Protein AF-0000000066030048 (afdb_homodimer)

Nearest PDB structures (foldseek):
  2imd-assembly1_A  TM=9.768E-01  e=5.689E-31  Pseudomonas putida
  3fz5-assembly1_A  TM=8.689E-01  e=1.171E-09  Cereibacter sphaeroides 2.4.1
  3fz5-assembly2_D  TM=8.627E-01  e=2.449E-09  Cereibacter sphaeroides 2.4.1
  3kzq-assembly3_D-3  TM=6.739E-01  e=1.768E-06  Vibrio parahaemolyticus
  6gho-assembly1_B  TM=6.893E-01  e=2.994E-06  Geobacillus kaustophilus HTA426

Radius of gyration: 23.79 Å; Cα contacts (8 Å, |Δi|>4): 590; chains: 2; bounding box: 48×75×64 Å

Organism: Pseudomonas putida (NCBI:txid303)

Secondary structure (DSSP, 8-state):
-EEEEEE-TT-HHHHHHHHHHHHHHHHHTPEEEEEE--HHHHHHHTT--S--GGG-HHHHHHHHHHHHHHHHHHT------S----HHHHHHTTSHHHHTTHHHHHHHHHIIIIIS---TT-TTHHHHHHHHHT--HHHHHHHHTSHHHHHHHHHHHHHHHHTT--SSSEEEETTEEEESGGGHHHHHHHHHHHHHHHHHHH-/-EEEEEE-TT-HHHHHHHHHHHHHHHHHTPEEEEEE--HHHHHHHTT--S--GGG-HHHHHHHHHHHHHHHHHHT------S----HHHHHHTTSHHHHTTHHHHHHHHHIIIIIS---TT-TTHHHHHHHHHT--HHHHHHHHTSHHHHHHHHHHHHHHHHTT--SSSEEEETTEEEESGGGHHHHHHHHHHHHHHHHHHH-

Sequence (406 aa):
MIVDFYFDFLSPFSYLANQRLSKLAQDYGLTIRYNAIDLARVKIAIGNVGPSNRDLKVKLDYLKVDLQRWAQLYGIPLVFPANYNSRRMNIGFYYSGAEAQAAAYVNVVFNAVWGEGIAPDLESLPALVSEKLGWDRSAFEHFLSSNAATERYDEQTHAAIERKVFGVPTMFLGDEMWWGNDRLFMLESAMGRLCRQNADLSSMIV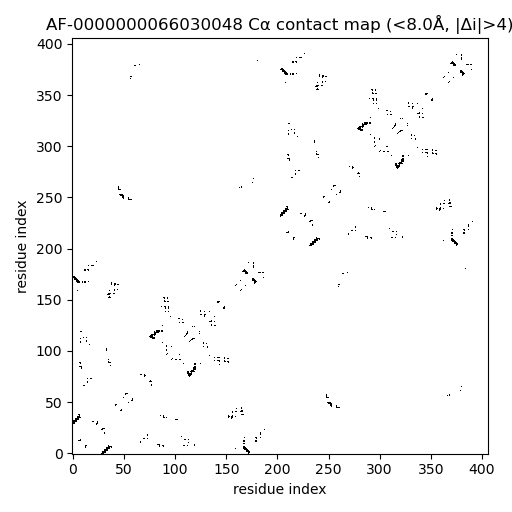DFYFDFLSPFSYLANQRLSKLAQDYGLTIRYNAIDLARVKIAIGNVGPSNRDLKVKLDYLKVDLQRWAQLYGIPLVFPANYNSRRMNIGFYYSGAEAQAAAYVNVVFNAVWGEGIAPDLESLPALVSEKLGWDRSAFEHFLSSNAATERYDEQTHAAIERKVFGVPTMFLGDEMWWGNDRLFMLESAMGRLCRQNADLSS

Structure (mmCIF, N/CA/C/O backbone):
data_AF-0000000066030048-model_v1
#
loop_
_entity.id
_entity.type
_entity.pdbx_description
1 polymer '2-hydroxychromene-2-carboxylate isomerase'
#
loop_
_atom_site.group_PDB
_atom_site.id
_atom_site.type_symbol
_atom_site.label_atom_id
_atom_site.label_alt_id
_atom_site.label_comp_id
_atom_site.label_asym_id
_atom_site.label_entity_id
_atom_site.label_seq_id
_atom_site.pdbx_PDB_ins_code
_atom_site.Cartn_x
_atom_site.Cartn_y
_atom_site.Cartn_z
_atom_site.occupancy
_atom_site.B_iso_or_equiv
_atom_site.auth_seq_id
_atom_site.auth_comp_id
_atom_site.auth_asym_id
_atom_site.auth_atom_id
_atom_site.pdbx_PDB_model_num
ATOM 1 N N . MET A 1 1 ? -17.984 19.938 -1.718 1 90.5 1 MET A N 1
ATOM 2 C CA . MET A 1 1 ? -17.5 18.641 -1.241 1 90.5 1 MET A CA 1
ATOM 3 C C . MET A 1 1 ? -16.359 18.812 -0.245 1 90.5 1 MET A C 1
ATOM 5 O O . MET A 1 1 ? -15.531 19.719 -0.404 1 90.5 1 MET A O 1
ATOM 9 N N . ILE A 1 2 ? -16.312 18.016 0.869 1 94.88 2 ILE A N 1
ATOM 10 C CA . ILE A 1 2 ? -15.297 18.094 1.909 1 94.88 2 ILE A CA 1
ATOM 11 C C . ILE A 1 2 ? -14.562 16.75 2.01 1 94.88 2 ILE A C 1
ATOM 13 O O . ILE A 1 2 ? -15.188 15.695 2.086 1 94.88 2 ILE A O 1
ATOM 17 N N . VAL A 1 3 ? -13.32 16.812 1.965 1 97.12 3 VAL A N 1
ATOM 18 C CA . VAL A 1 3 ? -12.477 15.641 2.189 1 97.12 3 VAL A CA 1
ATOM 19 C C . VAL A 1 3 ? -11.75 15.773 3.525 1 97.12 3 VAL A C 1
ATOM 21 O O . VAL A 1 3 ? -11.055 16.766 3.762 1 97.12 3 VAL A O 1
ATOM 24 N N . ASP A 1 4 ? -11.953 14.859 4.402 1 98.38 4 ASP A N 1
ATOM 25 C CA . ASP A 1 4 ? -11.133 14.766 5.605 1 98.38 4 ASP A CA 1
ATOM 26 C C . ASP A 1 4 ? -9.781 14.125 5.301 1 98.38 4 ASP A C 1
ATOM 28 O O . ASP A 1 4 ? -9.719 13.062 4.684 1 98.38 4 ASP A O 1
ATOM 32 N N . PHE A 1 5 ? -8.812 14.828 5.641 1 98.75 5 PHE A N 1
ATOM 33 C CA . PHE A 1 5 ? -7.453 14.359 5.398 1 98.75 5 PHE A CA 1
ATOM 34 C C . PHE A 1 5 ? -6.715 14.133 6.711 1 98.75 5 PHE A C 1
ATOM 36 O O . PHE A 1 5 ? -6.426 15.086 7.438 1 98.75 5 PHE A O 1
ATOM 43 N N . TYR A 1 6 ? -6.438 12.898 7.102 1 98.94 6 TYR A N 1
ATOM 44 C CA . TYR A 1 6 ? -5.668 12.531 8.281 1 98.94 6 TYR A CA 1
ATOM 45 C C . TYR A 1 6 ? -4.207 12.281 7.926 1 98.94 6 TYR A C 1
ATOM 47 O O . TYR A 1 6 ? -3.906 11.508 7.016 1 98.94 6 TYR A O 1
ATOM 55 N N . PHE A 1 7 ? -3.307 12.93 8.695 1 98.94 7 PHE A N 1
ATOM 56 C CA . PHE A 1 7 ? -1.888 12.844 8.375 1 98.94 7 PHE A CA 1
ATOM 57 C C . PHE A 1 7 ? -1.039 12.945 9.633 1 98.94 7 PHE A C 1
ATOM 59 O O . PHE A 1 7 ? -1.555 13.234 10.719 1 98.94 7 PHE A O 1
ATOM 66 N N . ASP A 1 8 ? 0.135 12.578 9.57 1 98.88 8 ASP A N 1
ATOM 67 C CA . ASP A 1 8 ? 1.267 12.82 10.461 1 98.88 8 ASP A CA 1
ATOM 68 C C . ASP A 1 8 ? 2.477 13.336 9.688 1 98.88 8 ASP A C 1
ATOM 70 O O . ASP A 1 8 ? 2.814 12.805 8.625 1 98.88 8 ASP A O 1
ATOM 74 N N . PHE A 1 9 ? 3.107 14.32 10.18 1 98.81 9 PHE A N 1
ATOM 75 C CA . PHE A 1 9 ? 4.199 14.945 9.438 1 98.81 9 PHE A CA 1
ATOM 76 C C . PHE A 1 9 ? 5.371 13.984 9.289 1 98.81 9 PHE A C 1
ATOM 78 O O . PHE A 1 9 ? 6.25 14.195 8.453 1 98.81 9 PHE A O 1
ATOM 85 N N . LEU A 1 10 ? 5.438 12.922 10.039 1 98.31 10 LEU A N 1
ATOM 86 C CA . LEU A 1 10 ? 6.539 11.977 9.898 1 98.31 10 LEU A CA 1
ATOM 87 C C . LEU A 1 10 ? 6.352 11.117 8.656 1 98.31 10 LEU A C 1
ATOM 89 O O . LEU A 1 10 ? 7.277 10.414 8.234 1 98.31 10 LEU A O 1
ATOM 93 N N . SER A 1 11 ? 5.188 11.07 8.078 1 98.5 11 SER A N 1
ATOM 94 C CA . SER A 1 11 ? 4.867 10.164 6.98 1 98.5 11 SER A CA 1
ATOM 95 C C . SER A 1 11 ? 5.191 10.789 5.629 1 98.5 11 SER A C 1
ATOM 97 O O . SER A 1 11 ? 4.547 11.75 5.215 1 98.5 11 SER A O 1
ATOM 99 N N . PRO A 1 12 ? 6.078 10.211 4.875 1 98.56 12 PRO A N 1
ATOM 100 C CA . PRO A 1 12 ? 6.348 10.734 3.533 1 98.56 12 PRO A CA 1
ATOM 101 C C . PRO A 1 12 ? 5.18 10.539 2.574 1 98.56 12 PRO A C 1
ATOM 103 O O . PRO A 1 12 ? 4.984 11.336 1.653 1 98.56 12 PRO A O 1
ATOM 106 N N . PHE A 1 13 ? 4.41 9.531 2.795 1 98.75 13 PHE A N 1
ATOM 107 C CA . PHE A 1 13 ? 3.246 9.312 1.945 1 98.75 13 PHE A CA 1
ATOM 108 C C . PHE A 1 13 ? 2.186 10.375 2.195 1 98.75 13 PHE A C 1
ATOM 110 O O . PHE A 1 13 ? 1.458 10.766 1.277 1 98.75 13 PHE A O 1
ATOM 117 N N . SER A 1 14 ? 2.092 10.82 3.426 1 98.94 14 SER A N 1
ATOM 118 C CA . SER A 1 14 ? 1.201 11.945 3.701 1 98.94 14 SER A CA 1
ATOM 119 C C . SER A 1 14 ? 1.671 13.211 2.988 1 98.94 14 SER A C 1
ATOM 121 O O . SER A 1 14 ? 0.854 14 2.514 1 98.94 14 SER A O 1
ATOM 123 N N . TYR A 1 15 ? 3.006 13.422 2.908 1 98.94 15 TYR A N 1
ATOM 124 C CA . TYR A 1 15 ? 3.582 14.523 2.143 1 98.94 15 TYR A CA 1
ATOM 125 C C . TYR A 1 15 ? 3.162 14.445 0.679 1 98.94 15 TYR A C 1
ATOM 127 O O . TYR A 1 15 ? 2.688 15.43 0.11 1 98.94 15 TYR A O 1
ATOM 135 N N . LEU A 1 16 ? 3.25 13.258 0.121 1 98.88 16 LEU A N 1
ATOM 136 C CA . LEU A 1 16 ? 2.84 13.031 -1.261 1 98.88 16 LEU A CA 1
ATOM 137 C C . LEU A 1 16 ? 1.345 13.273 -1.43 1 98.88 16 LEU A C 1
ATOM 139 O O . LEU A 1 16 ? 0.925 13.984 -2.346 1 98.88 16 LEU A O 1
ATOM 143 N N . ALA A 1 17 ? 0.573 12.734 -0.531 1 98.81 17 ALA A N 1
ATOM 144 C CA . ALA A 1 17 ? -0.88 12.844 -0.618 1 98.81 17 ALA A CA 1
ATOM 145 C C . ALA A 1 17 ? -1.324 14.305 -0.512 1 98.81 17 ALA A C 1
ATOM 147 O O . ALA A 1 17 ? -2.258 14.727 -1.198 1 98.81 17 ALA A O 1
ATOM 148 N N . ASN A 1 18 ? -0.666 15.047 0.373 1 98.62 18 ASN A N 1
ATOM 149 C CA . ASN A 1 18 ? -0.993 16.469 0.521 1 98.62 18 ASN A CA 1
ATOM 150 C C . ASN A 1 18 ? -0.81 17.219 -0.789 1 98.62 18 ASN A C 1
ATOM 152 O O . ASN A 1 18 ? -1.616 18.094 -1.127 1 98.62 18 ASN A O 1
ATOM 156 N N . GLN A 1 19 ? 0.246 16.922 -1.501 1 97.25 19 GLN A N 1
ATOM 157 C CA . GLN A 1 19 ? 0.494 17.547 -2.789 1 97.25 19 GLN A CA 1
ATOM 158 C C . GLN A 1 19 ? -0.632 17.25 -3.775 1 97.25 19 GLN A C 1
ATOM 160 O O . GLN A 1 19 ? -1.161 18.172 -4.414 1 97.25 19 GLN A O 1
ATOM 165 N N . ARG A 1 20 ? -0.979 16.016 -3.824 1 96.25 20 ARG A N 1
ATOM 166 C CA . ARG A 1 20 ? -2.027 15.617 -4.754 1 96.25 20 ARG A CA 1
ATOM 167 C C . ARG A 1 20 ? -3.375 16.203 -4.348 1 96.25 20 ARG A C 1
ATOM 169 O O . ARG A 1 20 ? -4.133 16.672 -5.199 1 96.25 20 ARG A O 1
ATOM 176 N N . LEU A 1 21 ? -3.701 16.156 -3.094 1 97.25 21 LEU A N 1
ATOM 177 C CA . LEU A 1 21 ? -4.965 16.703 -2.594 1 97.25 21 LEU A CA 1
ATOM 178 C C . LEU A 1 21 ? -5.062 18.188 -2.855 1 97.25 21 LEU A C 1
ATOM 180 O O . LEU A 1 21 ? -6.137 18.703 -3.182 1 97.25 21 LEU A O 1
ATOM 184 N N . SER A 1 22 ? -3.969 18.922 -2.666 1 95.44 22 SER A N 1
ATOM 185 C CA . SER A 1 22 ? -3.943 20.344 -2.945 1 95.44 22 SER A CA 1
ATOM 186 C C . SER A 1 22 ? -4.301 20.641 -4.398 1 95.44 22 SER A C 1
ATOM 188 O O . SER A 1 22 ? -5.074 21.547 -4.688 1 95.44 22 SER A O 1
ATOM 190 N N . LYS A 1 23 ? -3.785 19.828 -5.281 1 93.75 23 LYS A N 1
ATOM 191 C CA . LYS A 1 23 ? -4.105 19.984 -6.695 1 93.75 23 LYS A CA 1
ATOM 192 C C . LYS A 1 23 ? -5.578 19.672 -6.961 1 93.75 23 LYS A C 1
ATOM 194 O O . LYS A 1 23 ? -6.234 20.391 -7.723 1 93.75 23 LYS A O 1
ATOM 199 N N . LEU A 1 24 ? -6.043 18.625 -6.348 1 91.5 24 LEU A N 1
ATOM 200 C CA . LEU A 1 24 ? -7.445 18.266 -6.508 1 91.5 24 LEU A CA 1
ATOM 201 C C . LEU A 1 24 ? -8.359 19.359 -5.98 1 91.5 24 LEU A C 1
ATOM 203 O O . LEU A 1 24 ? -9.422 19.625 -6.555 1 91.5 24 LEU A O 1
ATOM 207 N N . ALA A 1 25 ? -7.957 19.938 -4.852 1 91.81 25 ALA A N 1
ATOM 208 C CA . ALA A 1 25 ? -8.727 21.047 -4.289 1 91.81 25 ALA A CA 1
ATOM 209 C C . ALA A 1 25 ? -8.836 22.203 -5.289 1 91.81 25 ALA A C 1
ATOM 211 O O . ALA A 1 25 ? -9.906 22.797 -5.445 1 91.81 25 ALA A O 1
ATOM 212 N N . GLN A 1 26 ? -7.824 22.484 -5.953 1 89.88 26 GLN A N 1
ATOM 213 C CA . GLN A 1 26 ? -7.797 23.547 -6.945 1 89.88 26 GLN A CA 1
ATOM 214 C C . GLN A 1 26 ? -8.641 23.203 -8.164 1 89.88 26 GLN A C 1
ATOM 216 O O . GLN A 1 26 ? -9.391 24.031 -8.672 1 89.88 26 GLN A O 1
ATOM 221 N N . ASP A 1 27 ? -8.625 21.969 -8.578 1 87.44 27 ASP A N 1
ATOM 222 C CA . ASP A 1 27 ? -9.273 21.516 -9.805 1 87.44 27 ASP A CA 1
ATOM 223 C C . ASP A 1 27 ? -10.781 21.359 -9.602 1 87.44 27 ASP A C 1
ATOM 225 O O . ASP A 1 27 ? -11.57 21.625 -10.508 1 87.44 27 ASP A O 1
ATOM 229 N N . TYR A 1 28 ? -11.156 20.891 -8.391 1 85.31 28 TYR A N 1
ATOM 230 C CA . TYR A 1 28 ? -12.547 20.5 -8.195 1 85.31 28 TYR A CA 1
ATOM 231 C C . TYR A 1 28 ? -13.25 21.438 -7.223 1 85.31 28 TYR A C 1
ATOM 233 O O . TYR A 1 28 ? -14.445 21.312 -6.961 1 85.31 28 TYR A O 1
ATOM 241 N N . GLY A 1 29 ? -12.516 22.391 -6.676 1 86.19 29 GLY A N 1
ATOM 242 C CA . GLY A 1 29 ? -13.102 23.25 -5.656 1 86.19 29 GLY A CA 1
ATOM 243 C C . GLY A 1 29 ? -13.422 22.516 -4.367 1 86.19 29 GLY A C 1
ATOM 244 O O . GLY A 1 29 ? -14.414 22.828 -3.701 1 86.19 29 GLY A O 1
ATOM 245 N N . LEU A 1 30 ? -12.695 21.547 -4.141 1 88.62 30 LEU A N 1
ATOM 246 C CA . LEU A 1 30 ? -12.82 20.719 -2.951 1 88.62 30 LEU A CA 1
ATOM 247 C C . LEU A 1 30 ? -12.258 21.422 -1.724 1 88.62 30 LEU A C 1
ATOM 249 O O . LEU A 1 30 ? -11.273 22.156 -1.821 1 88.62 30 LEU A O 1
ATOM 253 N N . THR A 1 31 ? -12.961 21.297 -0.606 1 94 31 THR A N 1
ATOM 254 C CA . THR A 1 31 ? -12.422 21.734 0.674 1 94 31 THR A CA 1
ATOM 255 C C . THR A 1 31 ? -11.742 20.594 1.403 1 94 31 THR A C 1
ATOM 257 O O . THR A 1 31 ? -12.305 19.5 1.504 1 94 31 THR A O 1
ATOM 260 N N . ILE A 1 32 ? -10.586 20.812 1.874 1 96.88 32 ILE A N 1
ATOM 261 C CA . ILE A 1 32 ? -9.859 19.812 2.637 1 96.88 32 ILE A CA 1
ATOM 262 C C . ILE A 1 32 ? -9.945 20.125 4.129 1 96.88 32 ILE A C 1
ATOM 264 O O . ILE A 1 32 ? -9.641 21.25 4.547 1 96.88 32 ILE A O 1
ATOM 268 N N . ARG A 1 33 ? -10.43 19.25 4.895 1 97.38 33 ARG A N 1
ATOM 269 C CA . ARG A 1 33 ? -10.328 19.328 6.352 1 97.38 33 ARG A CA 1
ATOM 270 C C . ARG A 1 33 ? -9.133 18.516 6.859 1 97.38 33 ARG A C 1
ATOM 272 O O . ARG A 1 33 ? -9.156 17.281 6.84 1 97.38 33 ARG A O 1
ATOM 279 N N . TYR A 1 34 ? -8.164 19.25 7.293 1 98 34 TYR A N 1
ATOM 280 C CA . TYR A 1 34 ? -6.91 18.641 7.727 1 98 34 TYR A CA 1
ATOM 281 C C . TYR A 1 34 ? -7.016 18.125 9.156 1 98 34 TYR A C 1
ATOM 283 O O . TYR A 1 34 ? -7.617 18.781 10.016 1 98 34 TYR A O 1
ATOM 291 N N . ASN A 1 35 ? -6.477 16.969 9.438 1 98.31 35 ASN A N 1
ATOM 292 C CA . ASN A 1 35 ? -6.422 16.375 10.766 1 98.31 35 ASN A CA 1
ATOM 293 C C . ASN A 1 35 ? -5.047 15.789 11.062 1 98.31 35 ASN A C 1
ATOM 295 O O . ASN A 1 35 ? -4.727 14.695 10.602 1 98.31 35 ASN A O 1
ATOM 299 N N . ALA A 1 36 ? -4.258 16.5 11.836 1 98.62 36 ALA A N 1
ATOM 300 C CA . ALA A 1 36 ? -2.984 15.953 12.297 1 98.62 36 ALA A CA 1
ATOM 301 C C . ALA A 1 36 ? -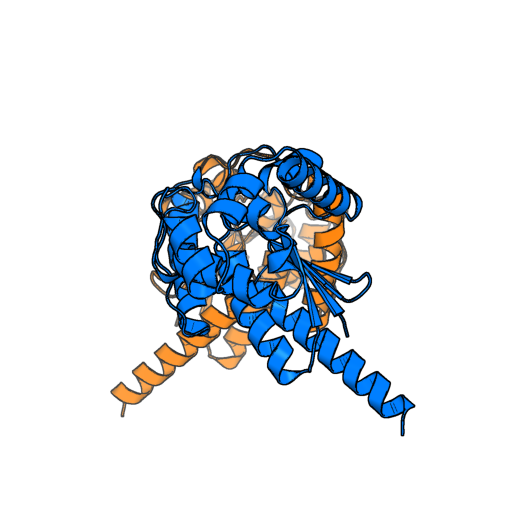3.199 14.961 13.43 1 98.62 36 ALA A C 1
ATOM 303 O O . ALA A 1 36 ? -3.842 15.281 14.438 1 98.62 36 ALA A O 1
ATOM 304 N N . ILE A 1 37 ? -2.645 13.734 13.258 1 98.81 37 ILE A N 1
ATOM 305 C CA . ILE A 1 37 ? -2.879 12.727 14.281 1 98.81 37 ILE A CA 1
ATOM 306 C C . ILE A 1 37 ? -1.58 11.977 14.586 1 98.81 37 ILE A C 1
ATOM 308 O O . ILE A 1 37 ? -0.589 12.133 13.867 1 98.81 37 ILE A O 1
ATOM 312 N N . ASP A 1 38 ? -1.589 11.281 15.695 1 98.62 38 ASP A N 1
ATOM 313 C CA . ASP A 1 38 ? -0.47 10.461 16.141 1 98.62 38 ASP A CA 1
ATOM 314 C C . ASP A 1 38 ? -0.508 9.078 15.484 1 98.62 38 ASP A C 1
ATOM 316 O O . ASP A 1 38 ? -1.275 8.211 15.898 1 98.62 38 ASP A O 1
ATOM 320 N N . LEU A 1 39 ? 0.353 8.898 14.531 1 98.19 39 LEU A N 1
ATOM 321 C CA . LEU A 1 39 ? 0.358 7.656 13.766 1 98.19 39 LEU A CA 1
ATOM 322 C C . LEU A 1 39 ? 0.614 6.461 14.68 1 98.19 39 LEU A C 1
ATOM 324 O O . LEU A 1 39 ? -0.045 5.426 14.547 1 98.19 39 LEU A O 1
ATOM 328 N N . ALA A 1 40 ? 1.575 6.555 15.555 1 97.31 40 ALA A N 1
ATOM 329 C CA . ALA A 1 40 ? 1.901 5.453 16.453 1 97.31 40 ALA A CA 1
ATOM 330 C C . ALA A 1 40 ? 0.684 5.031 17.266 1 97.31 40 ALA A C 1
ATOM 332 O O . ALA A 1 40 ? 0.411 3.84 17.422 1 97.31 40 ALA A O 1
ATOM 333 N N . ARG A 1 41 ? -0.034 6.016 17.719 1 97.75 41 ARG A N 1
ATOM 334 C CA . ARG A 1 41 ? -1.18 5.738 18.578 1 97.75 41 ARG A CA 1
ATOM 335 C C . ARG A 1 41 ? -2.291 5.039 17.797 1 97.75 41 ARG A C 1
ATOM 337 O O . ARG A 1 41 ? -2.939 4.129 18.312 1 97.75 41 ARG A O 1
ATOM 344 N N . VAL A 1 42 ? -2.551 5.477 16.578 1 98.06 42 VAL A N 1
ATOM 345 C CA . VAL A 1 42 ? -3.633 4.852 15.82 1 98.06 42 VAL A CA 1
ATOM 346 C C . VAL A 1 42 ? -3.244 3.422 15.445 1 98.06 42 VAL A C 1
ATOM 348 O O . VAL A 1 42 ? -4.102 2.541 15.359 1 98.06 42 VAL A O 1
ATOM 351 N N . LYS A 1 43 ? -1.96 3.139 15.195 1 97.06 43 LYS A N 1
ATOM 352 C CA . LYS A 1 43 ? -1.492 1.783 14.922 1 97.06 43 LYS A CA 1
ATOM 353 C C . LYS A 1 43 ? -1.655 0.886 16.141 1 97.06 43 LYS A C 1
ATOM 355 O O . LYS A 1 43 ? -2.125 -0.248 16.031 1 97.06 43 LYS A O 1
ATOM 360 N N . ILE A 1 44 ? -1.292 1.393 17.281 1 96.81 44 ILE A N 1
ATOM 361 C CA . ILE A 1 44 ? -1.387 0.652 18.531 1 96.81 44 ILE A CA 1
ATOM 362 C C . ILE A 1 44 ? -2.85 0.331 18.844 1 96.81 44 ILE A C 1
ATOM 364 O O . ILE A 1 44 ? -3.164 -0.756 19.328 1 96.81 44 ILE A O 1
ATOM 368 N N . ALA A 1 45 ? -3.725 1.261 18.516 1 97.44 45 ALA A N 1
ATOM 369 C CA . ALA A 1 45 ? -5.141 1.133 18.844 1 97.44 45 ALA A CA 1
ATOM 370 C C . ALA A 1 45 ? -5.75 -0.102 18.188 1 97.44 45 ALA A C 1
ATOM 372 O O . ALA A 1 45 ? -6.699 -0.687 18.703 1 97.44 45 ALA A O 1
ATOM 373 N N . ILE A 1 46 ? -5.184 -0.556 17.062 1 96.31 46 ILE A N 1
ATOM 374 C CA . ILE A 1 46 ? -5.762 -1.708 16.391 1 96.31 46 ILE A CA 1
ATOM 375 C C . ILE A 1 46 ? -4.863 -2.928 16.578 1 96.31 46 ILE A C 1
ATOM 377 O O . ILE A 1 46 ? -5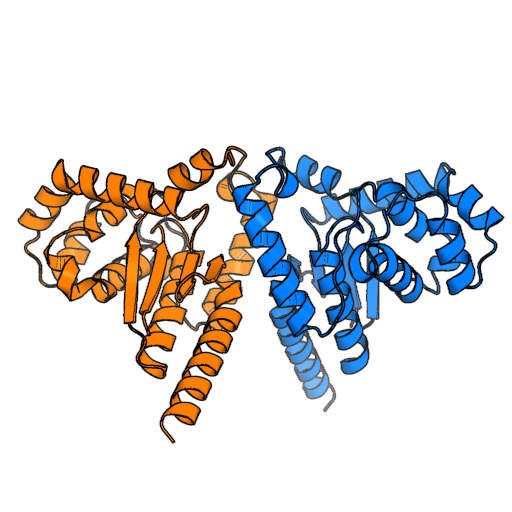.07 -3.967 15.953 1 96.31 46 ILE A O 1
ATOM 381 N N . GLY A 1 47 ? -3.771 -2.742 17.344 1 95.38 47 GLY A N 1
ATOM 382 C CA . GLY A 1 47 ? -2.893 -3.854 17.656 1 95.38 47 GLY A CA 1
ATOM 383 C C . GLY A 1 47 ? -1.761 -4.031 16.672 1 95.38 47 GLY A C 1
ATOM 384 O O . GLY A 1 47 ? -1.119 -5.082 16.625 1 95.38 47 GLY A O 1
ATOM 385 N N . ASN A 1 48 ? -1.563 -3.053 15.836 1 93.88 48 ASN A N 1
ATOM 386 C CA . ASN A 1 48 ? -0.471 -3.102 14.867 1 93.88 48 ASN A CA 1
ATOM 387 C C . ASN A 1 48 ? 0.856 -2.695 15.508 1 93.88 48 ASN A C 1
ATOM 389 O O . ASN A 1 48 ? 1.397 -1.633 15.195 1 93.88 48 ASN A O 1
ATOM 393 N N . VAL A 1 49 ? 1.481 -3.592 16.297 1 88.38 49 VAL A N 1
ATOM 394 C CA . VAL A 1 49 ? 2.617 -3.252 17.141 1 88.38 49 VAL A CA 1
ATOM 395 C C . VAL A 1 49 ? 3.883 -3.912 16.609 1 88.38 49 VAL A C 1
ATOM 397 O O . VAL A 1 49 ? 4.941 -3.852 17.234 1 88.38 49 VAL A O 1
ATOM 400 N N . GLY A 1 50 ? 3.9 -4.406 15.461 1 87.69 50 GLY A N 1
ATOM 401 C CA . GLY A 1 50 ? 5.098 -4.988 14.875 1 87.69 50 GLY A CA 1
ATOM 402 C C . GLY A 1 50 ? 6.07 -3.949 14.352 1 87.69 50 GLY A C 1
ATOM 403 O O . GLY A 1 50 ? 5.883 -2.75 14.562 1 87.69 50 GLY A O 1
ATOM 404 N N . PRO A 1 51 ? 7.172 -4.461 13.836 1 91.69 51 PRO A N 1
ATOM 405 C CA . PRO A 1 51 ? 8.164 -3.533 13.281 1 91.69 51 PRO A CA 1
ATOM 406 C C . PRO A 1 51 ? 7.578 -2.613 12.211 1 91.69 51 PRO A C 1
ATOM 408 O O . PRO A 1 51 ? 6.695 -3.023 11.453 1 91.69 51 PRO A O 1
ATOM 411 N N . SER A 1 52 ? 8.086 -1.405 12.266 1 89.5 52 SER A N 1
ATOM 412 C CA . SER A 1 52 ? 7.703 -0.476 11.211 1 89.5 52 SER A CA 1
ATOM 413 C C . SER A 1 52 ? 8.578 -0.648 9.977 1 89.5 52 SER A C 1
ATOM 415 O O . SER A 1 52 ? 9.578 -1.374 10.016 1 89.5 52 SER A O 1
ATOM 417 N N . ASN A 1 53 ? 8.156 0.009 8.93 1 90.56 53 ASN A N 1
ATOM 418 C CA . ASN A 1 53 ? 8.969 -0.018 7.715 1 90.56 53 ASN A CA 1
ATOM 419 C C . ASN A 1 53 ? 10.391 0.457 7.984 1 90.56 53 ASN A C 1
ATOM 421 O O . ASN A 1 53 ? 11.344 -0.028 7.363 1 90.56 53 ASN A O 1
ATOM 425 N N . ARG A 1 54 ? 10.594 1.365 8.938 1 89.31 54 ARG A N 1
ATOM 426 C CA . ARG A 1 54 ? 11.898 1.947 9.234 1 89.31 54 ARG A CA 1
ATOM 427 C C . ARG A 1 54 ? 12.812 0.926 9.906 1 89.31 54 ARG A C 1
ATOM 429 O O . ARG A 1 54 ? 14.039 1.085 9.898 1 89.31 54 ARG A O 1
ATOM 436 N N . ASP A 1 55 ? 12.141 -0.128 10.469 1 92 55 ASP A N 1
ATOM 437 C CA . ASP A 1 55 ? 12.875 -1.15 11.203 1 92 55 ASP A CA 1
ATOM 438 C C . ASP A 1 55 ? 13.312 -2.283 10.281 1 92 55 ASP A C 1
ATOM 440 O O . ASP A 1 55 ? 14.086 -3.156 10.688 1 92 55 ASP A O 1
ATOM 444 N N . LEU A 1 56 ? 12.852 -2.291 9.07 1 95.94 56 LEU A N 1
ATOM 445 C CA . LEU A 1 56 ? 13.094 -3.361 8.109 1 95.94 56 LEU A CA 1
ATOM 446 C C . LEU A 1 56 ? 13.938 -2.861 6.941 1 95.94 56 LEU A C 1
ATOM 448 O O . LEU A 1 56 ? 13.398 -2.371 5.945 1 95.94 56 LEU A O 1
ATOM 452 N N . LYS A 1 57 ? 15.211 -3.062 7.051 1 96.12 57 LYS A N 1
ATOM 453 C CA . LYS A 1 57 ? 16.172 -2.441 6.137 1 96.12 57 LYS A CA 1
ATOM 454 C C . LYS A 1 57 ? 15.82 -2.744 4.684 1 96.12 57 LYS A C 1
ATOM 456 O O . LYS A 1 57 ? 15.758 -1.836 3.852 1 96.12 57 LYS A O 1
ATOM 461 N N . VAL A 1 58 ? 15.594 -4.047 4.348 1 97.12 58 VAL A N 1
ATOM 462 C CA . VAL A 1 58 ? 15.312 -4.473 2.982 1 97.12 58 VAL A CA 1
ATOM 463 C C . VAL A 1 58 ? 14.07 -3.742 2.463 1 97.12 58 VAL A C 1
ATOM 465 O O . VAL A 1 58 ? 14.086 -3.191 1.36 1 97.12 58 VAL A O 1
ATOM 468 N N . LYS A 1 59 ? 13.047 -3.738 3.291 1 96.94 59 LYS A N 1
ATOM 469 C CA . LYS A 1 59 ? 11.789 -3.084 2.93 1 96.94 59 LYS A CA 1
ATOM 470 C C . LYS A 1 59 ? 11.977 -1.572 2.818 1 96.94 59 LYS A C 1
ATOM 472 O O . LYS A 1 59 ? 11.477 -0.949 1.879 1 96.94 59 LYS A O 1
ATOM 477 N N . LEU A 1 60 ? 12.672 -0.96 3.715 1 96.62 60 LEU A N 1
ATOM 478 C CA . LEU A 1 60 ? 12.906 0.479 3.725 1 96.62 60 LEU A CA 1
ATOM 479 C C . LEU A 1 60 ? 13.68 0.913 2.482 1 96.62 60 LEU A C 1
ATOM 481 O O . LEU A 1 60 ? 13.375 1.954 1.895 1 96.62 60 LEU A O 1
ATOM 485 N N . ASP A 1 61 ? 14.672 0.127 2.096 1 97.44 61 ASP A N 1
ATOM 486 C CA . ASP A 1 61 ? 15.461 0.442 0.905 1 97.44 61 ASP A CA 1
ATOM 487 C C . ASP A 1 61 ? 14.57 0.503 -0.337 1 97.44 61 ASP A C 1
ATOM 489 O O . ASP A 1 61 ? 14.727 1.4 -1.169 1 97.44 61 ASP A O 1
ATOM 493 N N . TYR A 1 62 ? 13.648 -0.42 -0.419 1 98 62 TYR A N 1
ATOM 494 C CA . TYR A 1 62 ? 12.711 -0.383 -1.539 1 98 62 TYR A CA 1
ATOM 495 C C . TYR A 1 62 ? 11.797 0.827 -1.442 1 98 62 TYR A C 1
ATOM 497 O O . TYR A 1 62 ? 11.539 1.504 -2.441 1 98 62 TYR A O 1
ATOM 505 N N . LEU A 1 63 ? 11.289 1.065 -0.219 1 97.62 63 LEU A N 1
ATOM 506 C CA . LEU A 1 63 ? 10.32 2.145 -0.039 1 97.62 63 LEU A CA 1
ATOM 507 C C . LEU A 1 63 ? 10.945 3.492 -0.397 1 97.62 63 LEU A C 1
ATOM 509 O O . LEU A 1 63 ? 10.258 4.379 -0.915 1 97.62 63 LEU A O 1
ATOM 513 N N . LYS A 1 64 ? 12.219 3.676 -0.132 1 97.69 64 LYS A N 1
ATOM 514 C CA . LYS A 1 64 ? 12.898 4.906 -0.522 1 97.69 64 LYS A CA 1
ATOM 515 C C . LYS A 1 64 ? 12.867 5.094 -2.037 1 97.69 64 LYS A C 1
ATOM 517 O O . LYS A 1 64 ? 12.641 6.203 -2.525 1 97.69 64 LYS A O 1
ATOM 522 N N . VAL A 1 65 ? 13.055 3.998 -2.775 1 98.06 65 VAL A N 1
ATOM 523 C CA . VAL A 1 65 ? 12.992 4.035 -4.23 1 98.06 65 VAL A CA 1
ATOM 524 C C . VAL A 1 65 ? 11.562 4.344 -4.68 1 98.06 65 VAL A C 1
ATOM 526 O O . VAL A 1 65 ? 11.344 5.203 -5.535 1 98.06 65 VAL A O 1
ATOM 529 N N . ASP A 1 66 ? 10.664 3.666 -4.078 1 98.38 66 ASP A N 1
ATOM 530 C CA . ASP A 1 66 ? 9.25 3.848 -4.398 1 98.38 66 ASP A CA 1
ATOM 531 C C . ASP A 1 66 ? 8.812 5.289 -4.156 1 98.38 66 ASP A C 1
ATOM 533 O O . ASP A 1 66 ? 8.133 5.887 -4.992 1 98.38 66 ASP A O 1
ATOM 537 N N . LEU A 1 67 ? 9.219 5.863 -3.031 1 98.62 67 LEU A N 1
ATOM 538 C CA . LEU A 1 67 ? 8.883 7.238 -2.67 1 98.62 67 LEU A CA 1
ATOM 539 C C . LEU A 1 67 ? 9.469 8.219 -3.678 1 98.62 67 LEU A C 1
ATOM 541 O O . LEU A 1 67 ? 8.805 9.188 -4.062 1 98.62 67 LEU A O 1
ATOM 545 N N . GLN A 1 68 ? 10.633 7.98 -4.105 1 98.5 68 GLN A N 1
ATOM 546 C CA . GLN A 1 68 ? 11.258 8.844 -5.102 1 98.5 68 GLN A CA 1
ATOM 547 C C . GLN A 1 68 ? 10.5 8.781 -6.43 1 98.5 68 GLN A C 1
ATOM 549 O O . GLN A 1 68 ? 10.352 9.797 -7.113 1 98.5 68 GLN A O 1
ATOM 554 N N . ARG A 1 69 ? 10.031 7.605 -6.824 1 98.31 69 ARG A N 1
ATOM 555 C CA . ARG A 1 69 ? 9.227 7.469 -8.031 1 98.31 69 ARG A CA 1
ATOM 556 C C . ARG A 1 69 ? 7.957 8.312 -7.949 1 98.31 69 ARG A C 1
ATOM 558 O O . ARG A 1 69 ? 7.586 8.977 -8.914 1 98.31 69 ARG A O 1
ATOM 565 N N . TRP A 1 70 ? 7.375 8.281 -6.785 1 98.38 70 TRP A N 1
ATOM 566 C CA . TRP A 1 70 ? 6.176 9.086 -6.574 1 98.38 70 TRP A CA 1
ATOM 567 C C . TRP A 1 70 ? 6.504 10.57 -6.641 1 98.38 70 TRP A C 1
ATOM 569 O O . TRP A 1 70 ? 5.785 11.344 -7.277 1 98.38 70 TRP A O 1
ATOM 579 N N . ALA A 1 71 ? 7.574 10.984 -5.961 1 98.56 71 ALA A N 1
ATOM 580 C CA . ALA A 1 71 ? 7.977 12.391 -5.965 1 98.56 71 ALA A CA 1
ATOM 581 C C . ALA A 1 71 ? 8.25 12.883 -7.383 1 98.56 71 ALA A C 1
ATOM 583 O O . ALA A 1 71 ? 7.848 13.984 -7.754 1 98.56 71 ALA A O 1
ATOM 584 N N . GLN A 1 72 ? 8.867 12.031 -8.18 1 97.69 72 GLN A N 1
ATOM 585 C CA . GLN A 1 72 ? 9.133 12.359 -9.578 1 97.69 72 GLN A CA 1
ATOM 586 C C . GLN A 1 72 ? 7.828 12.484 -10.367 1 97.69 72 GLN A C 1
ATOM 588 O O . GLN A 1 72 ? 7.66 13.422 -11.148 1 97.69 72 GLN A O 1
ATOM 593 N N . LEU A 1 73 ? 6.961 11.602 -10.133 1 96.56 73 LEU A N 1
ATOM 594 C CA . LEU A 1 73 ? 5.672 11.625 -10.812 1 96.56 73 LEU A CA 1
ATOM 595 C C . LEU A 1 73 ? 4.914 12.906 -10.492 1 96.56 73 LEU A C 1
ATOM 597 O O . LEU A 1 73 ? 4.254 13.477 -11.359 1 96.56 73 LEU A O 1
ATOM 601 N N . TYR A 1 74 ? 5.02 13.367 -9.25 1 97.5 74 TYR A N 1
ATOM 602 C CA . TYR A 1 74 ? 4.289 14.547 -8.797 1 97.5 74 TYR A CA 1
ATOM 603 C C . TYR A 1 74 ? 5.074 15.82 -9.094 1 97.5 74 TYR A C 1
ATOM 605 O O . TYR A 1 74 ? 4.543 16.922 -8.961 1 97.5 74 TYR A O 1
ATOM 613 N N . GLY A 1 75 ? 6.324 15.68 -9.484 1 97.81 75 GLY A N 1
ATOM 614 C CA . GLY A 1 75 ? 7.164 16.828 -9.781 1 97.81 75 GLY A CA 1
ATOM 615 C C . GLY A 1 75 ? 7.551 17.625 -8.547 1 97.81 75 GLY A C 1
ATOM 616 O O . GLY A 1 75 ? 7.586 18.859 -8.578 1 97.81 75 GLY A O 1
ATOM 617 N N . ILE A 1 76 ? 7.754 16.969 -7.473 1 98.31 76 ILE A N 1
ATOM 618 C CA . ILE A 1 76 ? 8.102 17.672 -6.238 1 98.31 76 ILE A CA 1
ATOM 619 C C . ILE A 1 76 ? 9.391 17.078 -5.668 1 98.31 76 ILE A C 1
ATOM 621 O O . ILE A 1 76 ? 9.742 15.938 -5.953 1 98.31 76 ILE A O 1
ATOM 625 N N . PRO A 1 77 ? 10.094 17.828 -4.867 1 98.62 77 PRO A N 1
ATOM 626 C CA . PRO A 1 77 ? 11.305 17.312 -4.227 1 98.62 77 PRO A CA 1
ATOM 627 C C . PRO A 1 77 ? 10.992 16.375 -3.062 1 98.62 77 PRO A C 1
ATOM 629 O O . PRO A 1 77 ? 9.914 16.469 -2.461 1 98.62 77 PRO A O 1
ATOM 632 N N . LEU A 1 78 ? 11.859 15.492 -2.754 1 98.81 78 LEU A N 1
ATOM 633 C CA . LEU A 1 78 ? 11.781 14.609 -1.592 1 98.81 78 LEU A CA 1
ATOM 634 C C . LEU A 1 78 ? 13.172 14.297 -1.047 1 98.81 78 LEU A C 1
ATOM 636 O O . LEU A 1 78 ? 13.984 13.68 -1.73 1 98.81 78 LEU A O 1
ATOM 640 N N . VAL A 1 79 ? 13.461 14.844 0.093 1 98.62 79 VAL A N 1
ATOM 641 C CA . VAL A 1 79 ? 14.711 14.648 0.812 1 98.62 79 VAL A CA 1
ATOM 642 C C . VAL A 1 79 ? 14.422 14.102 2.209 1 98.62 79 VAL A C 1
ATOM 644 O O . VAL A 1 79 ? 13.703 14.727 2.992 1 98.62 79 VAL A O 1
ATOM 647 N N . PHE A 1 80 ? 14.992 12.984 2.535 1 98 80 PHE A N 1
ATOM 648 C CA . PHE A 1 80 ? 14.695 12.344 3.811 1 98 80 PHE A CA 1
ATOM 649 C C . PHE A 1 80 ? 15.312 13.125 4.965 1 98 80 PHE A C 1
ATOM 651 O O . PHE A 1 80 ? 16.5 13.477 4.93 1 98 80 PHE A O 1
ATOM 658 N N . PRO A 1 81 ? 14.5 13.438 5.957 1 98.06 81 PRO A N 1
ATOM 659 C CA . PRO A 1 81 ? 15.016 14.164 7.121 1 98.06 81 PRO A CA 1
ATOM 660 C C . PRO A 1 81 ? 15.875 13.289 8.031 1 98.06 81 PRO A C 1
ATOM 662 O O . PRO A 1 81 ? 15.906 12.062 7.863 1 98.06 81 PRO A O 1
ATOM 665 N N . ALA A 1 82 ? 16.484 13.969 9.031 1 96.88 82 ALA A N 1
ATOM 666 C CA . ALA A 1 82 ? 17.438 13.297 9.914 1 96.88 82 ALA A CA 1
ATOM 667 C C . ALA A 1 82 ? 16.703 12.461 10.961 1 96.88 82 ALA A C 1
ATOM 669 O O . ALA A 1 82 ? 17.297 11.555 11.555 1 96.88 82 ALA A O 1
ATOM 670 N N . ASN A 1 83 ? 15.547 12.789 11.273 1 97.44 83 ASN A N 1
ATOM 671 C CA . ASN A 1 83 ? 14.727 12.039 12.219 1 97.44 83 ASN A CA 1
ATOM 672 C C . ASN A 1 83 ? 13.242 12.18 11.906 1 97.44 83 ASN A C 1
ATOM 674 O O . ASN A 1 83 ? 12.859 12.859 10.945 1 97.44 83 ASN A O 1
ATOM 678 N N . TYR A 1 84 ? 12.43 11.547 12.719 1 97.19 84 TYR A N 1
ATOM 679 C CA . TYR A 1 84 ? 11 11.508 12.422 1 97.19 84 TYR A CA 1
ATOM 680 C C . TYR A 1 84 ? 10.188 11.953 13.633 1 97.19 84 TYR A C 1
ATOM 682 O O . TYR A 1 84 ? 9.047 11.516 13.812 1 97.19 84 TYR A O 1
ATOM 690 N N . ASN A 1 85 ? 10.758 12.797 14.477 1 98.12 85 ASN A N 1
ATOM 691 C CA . ASN A 1 85 ? 10.102 13.305 15.672 1 98.12 85 ASN A CA 1
ATOM 692 C C . ASN A 1 85 ? 9.125 14.43 15.344 1 98.12 85 ASN A C 1
ATOM 694 O O . ASN A 1 85 ? 9.391 15.594 15.625 1 98.12 85 ASN A O 1
ATOM 698 N N . SER A 1 86 ? 7.914 14.047 14.93 1 98.38 86 SER A N 1
ATOM 699 C CA . SER A 1 86 ? 6.996 14.969 14.273 1 98.38 86 SER A CA 1
ATOM 700 C C . SER A 1 86 ? 6.012 15.57 15.273 1 98.38 86 SER A C 1
ATOM 702 O O . SER A 1 86 ? 5.246 16.469 14.93 1 98.38 86 SER A O 1
ATOM 704 N N . ARG A 1 87 ? 5.977 15.133 16.5 1 98 87 ARG A N 1
ATOM 705 C CA . ARG A 1 87 ? 4.918 15.438 17.469 1 98 87 ARG A CA 1
ATOM 706 C C . ARG A 1 87 ? 4.734 16.938 17.609 1 98 87 ARG A C 1
ATOM 708 O O . ARG A 1 87 ? 3.609 17.453 17.547 1 98 87 ARG A O 1
ATOM 715 N N . ARG A 1 88 ? 5.789 17.672 17.75 1 97.19 88 ARG A N 1
ATOM 716 C CA . ARG A 1 88 ? 5.723 19.109 18 1 97.19 88 ARG A CA 1
ATOM 717 C C . ARG A 1 88 ? 5.035 19.828 16.859 1 97.19 88 ARG A C 1
ATOM 719 O O . ARG A 1 88 ? 4.203 20.719 17.094 1 97.19 88 ARG A O 1
ATOM 726 N N . MET A 1 89 ? 5.359 19.453 15.641 1 98 89 MET A N 1
ATOM 727 C CA . MET A 1 89 ? 4.777 20.109 14.477 1 98 89 MET A CA 1
ATOM 728 C C . MET A 1 89 ? 3.338 19.656 14.258 1 98 89 MET A C 1
ATOM 730 O O . MET A 1 89 ? 2.504 20.438 13.789 1 98 89 MET A O 1
ATOM 734 N N . ASN A 1 90 ? 3.041 18.375 14.625 1 98.44 90 ASN A N 1
ATOM 735 C CA . ASN A 1 90 ? 1.65 17.922 14.594 1 98.44 90 ASN A CA 1
ATOM 736 C C . ASN A 1 90 ? 0.782 18.75 15.547 1 98.44 90 ASN A C 1
ATOM 738 O O . ASN A 1 90 ? -0.295 19.203 15.172 1 98.44 90 ASN A O 1
ATOM 742 N N . ILE A 1 91 ? 1.278 18.953 16.703 1 97.5 91 ILE A N 1
ATOM 743 C CA . ILE A 1 91 ? 0.577 19.719 17.719 1 97.5 91 ILE A CA 1
ATOM 744 C C . ILE A 1 91 ? 0.414 21.172 17.234 1 97.5 91 ILE A C 1
ATOM 746 O O . ILE A 1 91 ? -0.621 21.797 17.484 1 97.5 91 ILE A O 1
ATOM 750 N N . GLY A 1 92 ? 1.404 21.703 16.547 1 96.81 92 GLY A N 1
ATOM 751 C CA . GLY A 1 92 ? 1.394 23.062 16.047 1 96.81 92 GLY A CA 1
ATOM 752 C C . GLY A 1 92 ? 0.249 23.344 15.094 1 96.81 92 GLY A C 1
ATOM 753 O O . GLY A 1 92 ? -0.169 24.484 14.938 1 96.81 92 GLY A O 1
ATOM 754 N N . PHE A 1 93 ? -0.235 22.344 14.477 1 97.31 93 PHE A N 1
ATOM 755 C CA . PHE A 1 93 ? -1.353 22.484 13.555 1 97.31 93 PHE A CA 1
ATOM 756 C C . PHE A 1 93 ? -2.578 23.047 14.258 1 97.31 93 PHE A C 1
ATOM 758 O O . PHE A 1 93 ? -3.426 23.688 13.633 1 97.31 93 PHE A O 1
ATOM 765 N N . TYR A 1 94 ? -2.713 22.875 15.516 1 96.31 94 TYR A N 1
ATOM 766 C CA . TYR A 1 94 ? -3.918 23.25 16.25 1 96.31 94 TYR A CA 1
ATOM 767 C C . TYR A 1 94 ? -3.771 24.625 16.859 1 96.31 94 TYR A C 1
ATOM 769 O O . TYR A 1 94 ? -4.613 25.062 17.656 1 96.31 94 TYR A O 1
ATOM 777 N N . TYR A 1 95 ? -2.693 25.266 16.516 1 94.69 95 TYR A N 1
ATOM 778 C CA . TYR A 1 95 ? -2.539 26.672 16.875 1 94.69 95 TYR A CA 1
ATOM 779 C C . TYR A 1 95 ? -3.633 27.531 16.234 1 94.69 95 TYR A C 1
ATOM 781 O O . TYR A 1 95 ? -4.016 27.297 15.086 1 94.69 95 TYR A O 1
ATOM 789 N N . SER A 1 96 ? -4.23 28.438 16.906 1 82.69 96 SER A N 1
ATOM 790 C CA . SER A 1 96 ? -5.332 29.266 16.453 1 82.69 96 SER A CA 1
ATOM 791 C C . SER A 1 96 ? -5.016 29.922 15.109 1 82.69 96 SER A C 1
ATOM 793 O O . SER A 1 96 ? -5.902 30.109 14.273 1 82.69 96 SER A O 1
ATOM 795 N N . GLY A 1 97 ? -3.854 30.359 14.891 1 76.88 97 GLY A N 1
ATOM 796 C CA . GLY A 1 97 ? -3.428 30.922 13.617 1 76.88 97 GLY A CA 1
ATOM 797 C C . GLY A 1 97 ? -3.566 29.953 12.461 1 76.88 97 GLY A C 1
ATOM 798 O O . GLY A 1 97 ? -3.672 30.359 11.305 1 76.88 97 GLY A O 1
ATOM 799 N N . ALA A 1 98 ? -3.576 28.703 12.742 1 80.81 98 ALA A N 1
ATOM 800 C CA . ALA A 1 98 ? -3.633 27.672 11.703 1 80.81 98 ALA A CA 1
ATOM 801 C C . ALA A 1 98 ? -5.07 27.438 11.242 1 80.81 98 ALA A C 1
ATOM 803 O O . ALA A 1 98 ? -5.301 26.969 10.125 1 80.81 98 ALA A O 1
ATOM 804 N N . GLU A 1 99 ? -5.996 27.781 12.031 1 77.44 99 GLU A N 1
ATOM 805 C CA . GLU A 1 99 ? -7.391 27.516 11.688 1 77.44 99 GLU A CA 1
ATOM 806 C C . GLU A 1 99 ? -7.766 28.172 10.359 1 77.44 99 GLU A C 1
ATOM 808 O O . GLU A 1 99 ? -8.391 27.531 9.508 1 77.44 99 GLU A O 1
ATOM 813 N N . ALA A 1 100 ? -7.246 29.344 10.133 1 83 100 ALA A N 1
ATOM 814 C CA . ALA A 1 100 ? -7.566 30.047 8.898 1 83 100 ALA A CA 1
ATOM 815 C C . ALA A 1 100 ? -6.516 29.781 7.824 1 83 100 ALA A C 1
ATOM 817 O O . ALA A 1 100 ? -6.703 30.156 6.66 1 83 100 ALA A O 1
ATOM 818 N N . GLN A 1 101 ? -5.453 29.109 8.211 1 94.5 101 GLN A N 1
ATOM 819 C CA . GLN A 1 101 ? -4.324 28.891 7.312 1 94.5 101 GLN A CA 1
ATOM 820 C C . GLN A 1 101 ? -3.877 27.438 7.336 1 94.5 101 GLN A C 1
ATOM 822 O O . GLN A 1 101 ? -2.684 27.141 7.246 1 94.5 101 GLN A O 1
ATOM 827 N N . ALA A 1 102 ? -4.867 26.578 7.488 1 95.44 102 ALA A N 1
ATOM 828 C CA . ALA A 1 102 ? -4.578 25.172 7.688 1 95.44 102 ALA A CA 1
ATOM 829 C C . ALA A 1 102 ? -3.732 24.609 6.543 1 95.44 102 ALA A C 1
ATOM 831 O O . ALA A 1 102 ? -2.684 24 6.773 1 95.44 102 ALA A O 1
ATOM 832 N N . ALA A 1 103 ? -4.137 24.875 5.336 1 96.31 103 ALA A N 1
ATOM 833 C CA . ALA A 1 103 ? -3.418 24.359 4.172 1 96.31 103 ALA A CA 1
ATOM 834 C C . ALA A 1 103 ? -2.002 24.922 4.113 1 96.31 103 ALA A C 1
ATOM 836 O O . ALA A 1 103 ? -1.05 24.203 3.809 1 96.31 103 ALA A O 1
ATOM 837 N N . ALA A 1 104 ? -1.887 26.188 4.383 1 96.88 104 ALA A N 1
ATOM 838 C CA . ALA A 1 104 ? -0.58 26.844 4.34 1 96.88 104 ALA A CA 1
ATOM 839 C C . ALA A 1 104 ? 0.362 26.25 5.387 1 96.88 104 ALA A C 1
ATOM 841 O O . ALA A 1 104 ? 1.534 25.984 5.102 1 96.88 104 ALA A O 1
ATOM 842 N N . TYR A 1 105 ? -0.135 26.062 6.629 1 97.94 105 TYR A N 1
ATOM 843 C CA . TYR A 1 105 ? 0.674 25.453 7.68 1 97.94 105 TYR A CA 1
ATOM 844 C C . TYR A 1 105 ? 1.17 24.078 7.254 1 97.94 105 TYR A C 1
ATOM 846 O O . TYR A 1 105 ? 2.363 23.781 7.355 1 97.94 105 TYR A O 1
ATOM 854 N N . VAL A 1 106 ? 0.244 23.266 6.758 1 98.38 106 VAL A N 1
ATOM 855 C CA . VAL A 1 106 ? 0.55 21.891 6.383 1 98.38 106 VAL A CA 1
ATOM 856 C C . VAL A 1 106 ? 1.567 21.875 5.246 1 98.38 106 VAL A C 1
ATOM 858 O O . VAL A 1 106 ? 2.549 21.125 5.289 1 98.38 106 VAL A O 1
ATOM 861 N N . ASN A 1 107 ? 1.405 22.719 4.301 1 97.94 107 ASN A N 1
ATOM 862 C CA . ASN A 1 107 ? 2.326 22.797 3.17 1 97.94 107 ASN A CA 1
ATOM 863 C C . ASN A 1 107 ? 3.721 23.234 3.615 1 97.94 107 ASN A C 1
ATOM 865 O O . ASN A 1 107 ? 4.719 22.656 3.191 1 97.94 107 ASN A O 1
ATOM 869 N N . VAL A 1 108 ? 3.781 24.25 4.445 1 98.12 108 VAL A N 1
ATOM 870 C CA . VAL A 1 108 ? 5.066 24.781 4.895 1 98.12 108 VAL A CA 1
ATOM 871 C C . VAL A 1 108 ? 5.832 23.688 5.648 1 98.12 108 VAL A C 1
ATOM 873 O O . VAL A 1 108 ? 7.023 23.484 5.398 1 98.12 108 VAL A O 1
ATOM 876 N N . VAL A 1 109 ? 5.145 22.984 6.523 1 98.62 109 VAL A N 1
ATOM 877 C CA . VAL A 1 109 ? 5.809 21.984 7.352 1 98.62 109 VAL A CA 1
ATOM 878 C C . VAL A 1 109 ? 6.207 20.781 6.496 1 98.62 109 VAL A C 1
ATOM 880 O O . VAL A 1 109 ? 7.348 20.328 6.551 1 98.62 109 VAL A O 1
ATOM 883 N N . PHE A 1 110 ? 5.301 20.281 5.664 1 98.88 110 PHE A N 1
ATOM 884 C CA . PHE A 1 110 ? 5.633 19.156 4.805 1 98.88 110 PHE A CA 1
ATOM 885 C C . PHE A 1 110 ? 6.789 19.5 3.875 1 98.88 110 PHE A C 1
ATOM 887 O O . PHE A 1 110 ? 7.699 18.688 3.678 1 98.88 110 PHE A O 1
ATOM 894 N N . ASN A 1 111 ? 6.734 20.688 3.293 1 98.5 111 ASN A N 1
ATOM 895 C CA . ASN A 1 111 ? 7.82 21.078 2.398 1 98.5 111 ASN A CA 1
ATOM 896 C C . ASN A 1 111 ? 9.156 21.156 3.135 1 98.5 111 ASN A C 1
ATOM 898 O O . ASN A 1 111 ? 10.18 20.734 2.609 1 98.5 111 ASN A O 1
ATOM 902 N N . ALA A 1 112 ? 9.156 21.734 4.273 1 98.75 112 ALA A N 1
ATOM 903 C CA . ALA A 1 112 ? 10.375 21.828 5.062 1 98.75 112 ALA A CA 1
ATOM 904 C C . ALA A 1 112 ? 10.922 20.438 5.391 1 98.75 112 ALA A C 1
ATOM 906 O O . ALA A 1 112 ? 12.102 20.156 5.176 1 98.75 112 ALA A O 1
ATOM 907 N N . VAL A 1 113 ? 10.086 19.531 5.852 1 98.81 113 VAL A N 1
ATOM 908 C CA . VAL A 1 113 ? 10.5 18.234 6.391 1 98.81 113 VAL A CA 1
ATOM 909 C C . VAL A 1 113 ? 10.859 17.281 5.25 1 98.81 113 VAL A C 1
ATOM 911 O O . VAL A 1 113 ? 11.945 16.703 5.238 1 98.81 113 VAL A O 1
ATOM 914 N N . TRP A 1 114 ? 10.031 17.219 4.254 1 98.81 114 TRP A N 1
ATOM 915 C CA . TRP A 1 114 ? 10.219 16.188 3.244 1 98.81 114 TRP A CA 1
ATOM 916 C C . TRP A 1 114 ? 10.695 16.797 1.927 1 98.81 114 TRP A C 1
ATOM 918 O O . TRP A 1 114 ? 11.258 16.094 1.083 1 98.81 114 TRP A O 1
ATOM 928 N N . GLY A 1 115 ? 10.352 18.031 1.677 1 98.62 115 GLY A N 1
ATOM 929 C CA . GLY A 1 115 ? 10.867 18.703 0.49 1 98.62 115 GLY A CA 1
ATOM 930 C C . GLY A 1 115 ? 12.32 19.109 0.612 1 98.62 115 GLY A C 1
ATOM 931 O O . GLY A 1 115 ? 13.102 18.938 -0.33 1 98.62 115 GLY A O 1
ATOM 932 N N . GLU A 1 116 ? 12.648 19.562 1.836 1 98.38 116 GLU A N 1
ATOM 933 C CA . GLU A 1 116 ? 13.977 20.125 2.047 1 98.38 116 GLU A CA 1
ATOM 934 C C . GLU A 1 116 ? 14.812 19.25 2.979 1 98.38 116 GLU A C 1
ATOM 936 O O . GLU A 1 116 ? 16.016 19.484 3.137 1 98.38 116 GLU A O 1
ATOM 941 N N . GLY A 1 117 ? 14.25 18.297 3.652 1 98.56 117 GLY A N 1
ATOM 942 C CA . GLY A 1 117 ? 14.977 17.359 4.488 1 98.56 117 GLY A CA 1
ATOM 943 C C . GLY A 1 117 ? 15.266 17.891 5.879 1 98.56 117 GLY A C 1
ATOM 944 O O . GLY A 1 117 ? 16.188 17.422 6.555 1 98.56 117 GLY A O 1
ATOM 945 N N . ILE A 1 118 ? 14.508 18.906 6.273 1 98.5 118 ILE A N 1
ATOM 946 C CA . ILE A 1 118 ? 14.688 19.484 7.605 1 98.5 118 ILE A CA 1
ATOM 947 C C . ILE A 1 118 ? 14.102 18.531 8.648 1 98.5 118 ILE A C 1
ATOM 949 O O . ILE A 1 118 ? 12.992 18.031 8.484 1 98.5 118 ILE A O 1
ATOM 953 N N . ALA A 1 119 ? 14.867 18.312 9.75 1 98.56 119 ALA A N 1
ATOM 954 C CA . ALA A 1 119 ? 14.359 17.469 10.828 1 98.56 119 ALA A CA 1
ATOM 955 C C . ALA A 1 119 ? 13.117 18.094 11.461 1 98.56 119 ALA A C 1
ATOM 957 O O . ALA A 1 119 ? 13.094 19.281 11.781 1 98.56 119 ALA A O 1
ATOM 958 N N . PRO A 1 120 ? 12.094 17.25 11.648 1 98.38 120 PRO A N 1
ATOM 959 C CA . PRO A 1 120 ? 10.852 17.812 12.172 1 98.38 120 PRO A CA 1
ATOM 960 C C . PRO A 1 120 ? 11.008 18.375 13.586 1 98.38 120 PRO A C 1
ATOM 962 O O . PRO A 1 120 ? 10.188 19.172 14.023 1 98.38 120 PRO A O 1
ATOM 965 N N . ASP A 1 121 ? 12.031 17.938 14.289 1 97.38 121 ASP A N 1
ATOM 966 C CA . ASP A 1 121 ? 12.211 18.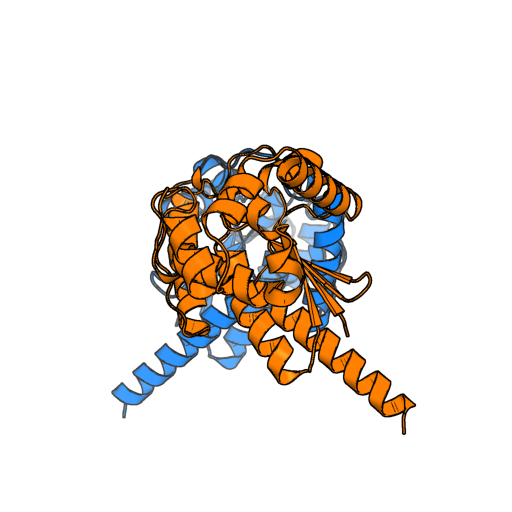422 15.656 1 97.38 121 ASP A CA 1
ATOM 967 C C . ASP A 1 121 ? 13.297 19.484 15.719 1 97.38 121 ASP A C 1
ATOM 969 O O . ASP A 1 121 ? 13.773 19.828 16.797 1 97.38 121 ASP A O 1
ATOM 973 N N . LEU A 1 122 ? 13.758 19.938 14.594 1 97.38 122 LEU A N 1
ATOM 974 C CA . LEU A 1 122 ? 14.734 21.016 14.586 1 97.38 122 LEU A CA 1
ATOM 975 C C . LEU A 1 122 ? 14.211 22.234 15.352 1 97.38 122 LEU A C 1
ATOM 977 O O . LEU A 1 122 ? 13.086 22.688 15.109 1 97.38 122 LEU A O 1
ATOM 981 N N . GLU A 1 123 ? 14.992 22.828 16.156 1 95.5 123 GLU A N 1
ATOM 982 C CA . GLU A 1 123 ? 14.578 23.891 17.078 1 95.5 123 GLU A CA 1
ATOM 983 C C . GLU A 1 123 ? 14.148 25.141 16.328 1 95.5 123 GLU A C 1
ATOM 985 O O . GLU A 1 123 ? 13.281 25.875 16.781 1 95.5 123 GLU A O 1
ATOM 990 N N . SER A 1 124 ? 14.703 25.312 15.18 1 96.25 124 SER A N 1
ATOM 991 C CA . SER A 1 124 ? 14.43 26.547 14.438 1 96.25 124 SER A CA 1
ATOM 992 C C . SER A 1 124 ? 13.234 26.375 13.508 1 96.25 124 SER A C 1
ATOM 994 O O . SER A 1 124 ? 12.805 27.328 12.852 1 96.25 124 SER A O 1
ATOM 996 N N . LEU A 1 125 ? 12.672 25.188 13.414 1 97.75 125 LEU A N 1
ATOM 997 C CA . LEU A 1 125 ? 11.594 24.938 12.461 1 97.75 125 LEU A CA 1
ATOM 998 C C . LEU A 1 125 ? 10.359 25.766 12.812 1 97.75 125 LEU A C 1
ATOM 1000 O O . LEU A 1 125 ? 9.75 26.375 11.93 1 97.75 125 LEU A O 1
ATOM 1004 N N . PRO A 1 126 ? 10.008 25.922 14.094 1 97.06 126 PRO A N 1
ATOM 1005 C CA . PRO A 1 126 ? 8.859 26.781 14.43 1 97.06 126 PRO A CA 1
ATOM 1006 C C . PRO A 1 126 ? 9.062 28.234 14.016 1 97.06 126 PRO A C 1
ATOM 1008 O O . PRO A 1 126 ? 8.109 28.891 13.602 1 97.06 126 PRO A O 1
ATOM 1011 N N . ALA A 1 127 ? 10.273 28.656 14.148 1 97 127 ALA A N 1
ATOM 1012 C CA . ALA A 1 127 ? 10.578 30.031 13.719 1 97 127 ALA A CA 1
ATOM 1013 C C . ALA A 1 127 ? 10.375 30.188 12.219 1 97 127 ALA A C 1
ATOM 1015 O O . ALA A 1 127 ? 9.805 31.188 11.766 1 97 127 ALA A O 1
ATOM 1016 N N . LEU A 1 128 ? 10.836 29.234 11.492 1 97.19 128 LEU A N 1
ATOM 1017 C CA . LEU A 1 128 ? 10.648 29.234 10.047 1 97.19 128 LEU A CA 1
ATOM 1018 C C . LEU A 1 128 ? 9.164 29.266 9.695 1 97.19 128 LEU A C 1
ATOM 1020 O O . LEU A 1 128 ? 8.742 30.047 8.844 1 97.19 128 LEU A O 1
ATOM 1024 N N . VAL A 1 129 ? 8.383 28.469 10.336 1 97.19 129 VAL A N 1
ATOM 1025 C CA . VAL A 1 129 ? 6.949 28.375 10.094 1 97.19 129 VAL A CA 1
ATOM 1026 C C . VAL A 1 129 ? 6.277 29.703 10.398 1 97.19 129 VAL A C 1
ATOM 1028 O O . VAL A 1 129 ? 5.496 30.219 9.594 1 97.19 129 VAL A O 1
ATOM 1031 N N . SER A 1 130 ? 6.598 30.297 11.555 1 96.88 130 SER A N 1
ATOM 1032 C CA . SER A 1 130 ? 6.008 31.562 11.969 1 96.88 130 SER A CA 1
ATOM 1033 C C . SER A 1 130 ? 6.328 32.688 10.977 1 96.88 130 SER A C 1
ATOM 1035 O O . SER A 1 130 ? 5.469 33.5 10.656 1 96.88 130 SER A O 1
ATOM 1037 N N . GLU A 1 131 ? 7.523 32.656 10.531 1 97.38 131 GLU A N 1
ATOM 1038 C CA . GLU A 1 131 ? 7.957 33.625 9.555 1 97.38 131 GLU A CA 1
ATOM 1039 C C . GLU A 1 131 ? 7.18 33.5 8.25 1 97.38 131 GLU A C 1
ATOM 1041 O O . GLU A 1 131 ? 6.652 34.5 7.734 1 97.38 131 GLU A O 1
ATOM 1046 N N . LYS A 1 132 ? 7.062 32.344 7.723 1 97.06 132 LYS A N 1
ATOM 1047 C CA . LYS A 1 132 ? 6.395 32.094 6.449 1 97.06 132 LYS A CA 1
ATOM 1048 C C . LYS A 1 132 ? 4.906 32.406 6.535 1 97.06 132 LYS A C 1
ATOM 1050 O O . LYS A 1 132 ? 4.301 32.844 5.555 1 97.06 132 LYS A O 1
ATOM 1055 N N . LEU A 1 133 ? 4.324 32.25 7.734 1 97.06 133 LEU A N 1
ATOM 1056 C CA . LEU A 1 133 ? 2.877 32.375 7.863 1 97.06 133 LEU A CA 1
ATOM 1057 C C . LEU A 1 133 ? 2.498 33.719 8.492 1 97.06 133 LEU A C 1
ATOM 1059 O O . LEU A 1 133 ? 1.312 34.031 8.617 1 97.06 133 LEU A O 1
ATOM 1063 N N . GLY A 1 134 ? 3.475 34.438 8.891 1 96.56 134 GLY A N 1
ATOM 1064 C CA . GLY A 1 134 ? 3.23 35.75 9.477 1 96.56 134 GLY A CA 1
ATOM 1065 C C . GLY A 1 134 ? 2.705 35.688 10.898 1 96.56 134 GLY A C 1
ATOM 1066 O O . GLY A 1 134 ? 1.862 36.469 11.297 1 96.56 134 GLY A O 1
ATOM 1067 N N . TRP A 1 135 ? 3.139 34.688 11.672 1 96.19 135 TRP A N 1
ATOM 1068 C CA . TRP A 1 135 ? 2.691 34.531 13.047 1 96.19 135 TRP A CA 1
ATOM 1069 C C . TRP A 1 135 ? 3.684 35.125 14.031 1 96.19 135 TRP A C 1
ATOM 1071 O O . TRP A 1 135 ? 4.848 35.344 13.688 1 96.19 135 TRP A O 1
ATOM 1081 N N . ASP A 1 136 ? 3.17 35.438 15.188 1 96.19 136 ASP A N 1
ATOM 1082 C CA . ASP A 1 136 ? 4.059 35.75 16.297 1 96.19 136 ASP A CA 1
ATOM 1083 C C . ASP A 1 136 ? 4.793 34.5 16.781 1 96.19 136 ASP A C 1
ATOM 1085 O O . ASP A 1 136 ? 4.172 33.594 17.312 1 96.19 136 ASP A O 1
ATOM 1089 N N . ARG A 1 137 ? 6.086 34.562 16.578 1 95.69 137 ARG A N 1
ATOM 1090 C CA . ARG A 1 137 ? 6.902 33.375 16.891 1 95.69 137 ARG A CA 1
ATOM 1091 C C . ARG A 1 137 ? 6.754 33 18.359 1 95.69 137 ARG A C 1
ATOM 1093 O O . ARG A 1 137 ? 6.57 31.812 18.672 1 95.69 137 ARG A O 1
ATOM 1100 N N . SER A 1 138 ? 6.867 33.906 19.203 1 96.44 138 SER A N 1
ATOM 1101 C CA . SER A 1 138 ? 6.789 33.656 20.641 1 96.44 138 SER A CA 1
ATOM 1102 C C . SER A 1 138 ? 5.441 33.031 21.016 1 96.44 138 SER A C 1
ATOM 1104 O O . SER A 1 138 ? 5.383 32.094 21.812 1 96.44 138 SER A O 1
ATOM 1106 N N . ALA A 1 139 ? 4.41 33.562 20.469 1 96.06 139 ALA A N 1
ATOM 1107 C CA . ALA A 1 139 ? 3.07 33.031 20.734 1 96.06 139 ALA A CA 1
ATOM 1108 C C . ALA A 1 139 ? 2.932 31.594 20.25 1 96.06 139 ALA A C 1
ATOM 1110 O O . ALA A 1 139 ? 2.35 30.75 20.938 1 96.06 139 ALA A O 1
ATOM 1111 N N . PHE A 1 140 ? 3.439 31.344 19.109 1 96.56 140 PHE A N 1
ATOM 1112 C CA . PHE A 1 140 ? 3.381 30 18.547 1 96.56 140 PHE A CA 1
ATOM 1113 C C . PHE A 1 140 ? 4.172 29.031 19.406 1 96.56 140 PHE A C 1
ATOM 1115 O O . PHE A 1 140 ? 3.674 27.953 19.75 1 96.56 140 PHE A O 1
ATOM 1122 N N . GLU A 1 141 ? 5.367 29.344 19.75 1 95.75 141 GLU A N 1
ATOM 1123 C CA . GLU A 1 141 ? 6.219 28.469 20.562 1 95.75 141 GLU A CA 1
ATOM 1124 C C . GLU A 1 141 ? 5.609 28.219 21.938 1 95.75 141 GLU A C 1
ATOM 1126 O O . GLU A 1 141 ? 5.711 27.109 22.469 1 95.75 141 GLU A O 1
ATOM 1131 N N . HIS A 1 142 ? 5.039 29.297 22.5 1 95.88 142 HIS A N 1
ATOM 1132 C CA . HIS A 1 142 ? 4.332 29.125 23.766 1 95.88 142 HIS A CA 1
ATOM 1133 C C . HIS A 1 142 ? 3.189 28.125 23.609 1 95.88 142 HIS A C 1
ATOM 1135 O O . HIS A 1 142 ? 2.986 27.281 24.484 1 95.88 142 HIS A O 1
ATOM 1141 N N . PHE A 1 143 ? 2.467 28.234 22.531 1 96.19 143 PHE A N 1
ATOM 1142 C CA . PHE A 1 143 ? 1.374 27.297 22.266 1 96.19 143 PHE A CA 1
ATOM 1143 C C . PHE A 1 143 ? 1.893 25.875 22.172 1 96.19 143 PHE A C 1
ATOM 1145 O O . PHE A 1 143 ? 1.305 24.953 22.75 1 96.19 143 PHE A O 1
ATOM 1152 N N . LEU A 1 144 ? 3.012 25.656 21.484 1 96.06 144 LEU A N 1
ATOM 1153 C CA . LEU A 1 144 ? 3.58 24.344 21.266 1 96.06 144 LEU A CA 1
ATOM 1154 C C . LEU A 1 144 ? 3.883 23.641 22.578 1 96.06 144 LEU A C 1
ATOM 1156 O O . LEU A 1 144 ? 3.873 22.406 22.656 1 96.06 144 LEU A O 1
ATOM 1160 N N . SER A 1 145 ? 4.133 24.375 23.578 1 94.31 145 SER A N 1
ATOM 1161 C CA . SER A 1 145 ? 4.5 23.828 24.875 1 94.31 145 SER A CA 1
ATOM 1162 C C . SER A 1 145 ? 3.314 23.828 25.828 1 94.31 145 SER A C 1
ATOM 1164 O O . SER A 1 145 ? 3.451 23.453 27 1 94.31 145 SER A O 1
ATOM 1166 N N . SER A 1 146 ? 2.148 24.203 25.391 1 95.69 146 SER A N 1
ATOM 1167 C CA . SER A 1 146 ? 0.975 24.359 26.234 1 95.69 146 SER A CA 1
ATOM 1168 C C . SER A 1 146 ? 0.219 23.047 26.375 1 95.69 146 SER A C 1
ATOM 1170 O O . SER A 1 146 ? 0.292 22.188 25.484 1 95.69 146 SER A O 1
ATOM 1172 N N . ASN A 1 147 ? -0.524 22.922 27.422 1 95.31 147 ASN A N 1
ATOM 1173 C CA . ASN A 1 147 ? -1.421 21.781 27.625 1 95.31 147 ASN A CA 1
ATOM 1174 C C . ASN A 1 147 ? -2.568 21.797 26.609 1 95.31 147 ASN A C 1
ATOM 1176 O O . ASN A 1 147 ? -3.037 20.734 26.203 1 95.31 147 ASN A O 1
ATOM 1180 N N . ALA A 1 148 ? -2.963 22.969 26.312 1 93.31 148 ALA A N 1
ATOM 1181 C CA . ALA A 1 148 ? -4.062 23.094 25.359 1 93.31 148 ALA A CA 1
ATOM 1182 C C . ALA A 1 148 ? -3.713 22.438 24.016 1 93.31 148 ALA A C 1
ATOM 1184 O O . ALA A 1 148 ? -4.555 21.766 23.406 1 93.31 148 ALA A O 1
ATOM 1185 N N . ALA A 1 149 ? -2.523 22.641 23.594 1 93.25 149 ALA A N 1
ATOM 1186 C CA . ALA A 1 149 ? -2.066 22.078 22.328 1 93.25 149 ALA A CA 1
ATOM 1187 C C . ALA A 1 149 ? -2.053 20.547 22.391 1 93.25 149 ALA A C 1
ATOM 1189 O O . ALA A 1 149 ? -2.564 19.875 21.5 1 93.25 149 ALA A O 1
ATOM 1190 N N . THR A 1 150 ? -1.546 20 23.484 1 96.12 150 THR A N 1
ATOM 1191 C CA . THR A 1 150 ? -1.447 18.562 23.656 1 96.12 150 THR A CA 1
ATOM 1192 C C . THR A 1 150 ? -2.834 17.938 23.797 1 96.12 150 THR A C 1
ATOM 1194 O O . THR A 1 150 ? -3.1 16.859 23.25 1 96.12 150 THR A O 1
ATOM 1197 N N . GLU A 1 151 ? -3.68 18.594 24.5 1 97 151 GLU A N 1
ATOM 1198 C CA . GLU A 1 151 ? -5.035 18.094 24.703 1 97 151 GLU A CA 1
ATOM 1199 C C . GLU A 1 151 ? -5.801 18.016 23.391 1 97 151 GLU A C 1
ATOM 1201 O O . GLU A 1 151 ? -6.48 17.031 23.109 1 97 151 GLU A O 1
ATOM 1206 N N . ARG A 1 152 ? -5.688 19.062 22.594 1 96 152 ARG A N 1
ATOM 1207 C CA . ARG A 1 152 ? -6.359 19.078 21.297 1 96 152 ARG A CA 1
ATOM 1208 C C . ARG A 1 152 ? -5.824 17.984 20.391 1 96 152 ARG A C 1
ATOM 1210 O O . ARG A 1 152 ? -6.598 17.281 19.734 1 96 152 ARG A O 1
ATOM 1217 N N . TYR A 1 153 ? -4.535 17.828 20.359 1 97.75 153 TYR A N 1
ATOM 1218 C CA . TYR A 1 153 ? -3.887 16.781 19.578 1 97.75 153 TYR A CA 1
ATOM 1219 C C . TYR A 1 153 ? -4.363 15.406 20.031 1 97.75 153 TYR A C 1
ATOM 1221 O O . TYR A 1 153 ? -4.688 14.555 19.188 1 97.75 153 TYR A O 1
ATOM 1229 N N . ASP A 1 154 ? -4.469 15.164 21.312 1 98.19 154 ASP A N 1
ATOM 1230 C CA . ASP A 1 154 ? -4.938 13.898 21.875 1 98.19 154 ASP A CA 1
ATOM 1231 C C . ASP A 1 154 ? -6.398 13.641 21.516 1 98.19 154 ASP A C 1
ATOM 1233 O O . ASP A 1 154 ? -6.758 12.531 21.125 1 98.19 154 ASP A O 1
ATOM 1237 N N . GLU A 1 155 ? -7.16 14.664 21.609 1 98.06 155 GLU A N 1
ATOM 1238 C CA . GLU A 1 155 ? -8.578 14.562 21.266 1 98.06 155 GLU A CA 1
ATOM 1239 C C . GLU A 1 155 ? -8.773 14.188 19.797 1 98.06 155 GLU A C 1
ATOM 1241 O O . GLU A 1 155 ? -9.594 13.336 19.469 1 98.06 155 GLU A O 1
ATOM 1246 N N . GLN A 1 156 ? -8.039 14.852 18.969 1 97.81 156 GLN A N 1
ATOM 1247 C CA . GLN A 1 156 ? -8.156 14.602 17.547 1 97.81 156 GLN A CA 1
ATOM 1248 C C . GLN A 1 156 ? -7.672 13.195 17.188 1 97.81 156 GLN A C 1
ATOM 1250 O O . GLN A 1 156 ? -8.25 12.531 16.328 1 97.81 156 GLN A O 1
ATOM 1255 N N . THR A 1 157 ? -6.613 12.75 17.844 1 98.75 157 THR A N 1
ATOM 1256 C CA . THR A 1 157 ? -6.117 11.398 17.625 1 98.75 157 THR A CA 1
ATOM 1257 C C . THR A 1 157 ? -7.148 10.367 18.078 1 98.75 157 THR A C 1
ATOM 1259 O O . THR A 1 157 ? -7.41 9.391 17.375 1 98.75 157 THR A O 1
ATOM 1262 N N . HIS A 1 158 ? -7.766 10.641 19.203 1 98.69 158 HIS A N 1
ATOM 1263 C CA . HIS A 1 158 ? -8.797 9.75 19.703 1 98.69 158 HIS A CA 1
ATOM 1264 C C . HIS A 1 158 ? -9.992 9.688 18.766 1 98.69 158 HIS A C 1
ATOM 1266 O O . HIS A 1 158 ? -10.531 8.609 18.5 1 98.69 158 HIS A O 1
ATOM 1272 N N . ALA A 1 159 ? -10.398 10.844 18.281 1 98.62 159 ALA A N 1
ATOM 1273 C CA . ALA A 1 159 ? -11.5 10.898 17.328 1 98.62 159 ALA A CA 1
ATOM 1274 C C . ALA A 1 159 ? -11.18 10.109 16.062 1 98.62 159 ALA A C 1
ATOM 1276 O O . ALA A 1 159 ? -12.055 9.445 15.5 1 98.62 159 ALA A O 1
ATOM 1277 N N . ALA A 1 160 ? -9.953 10.211 15.57 1 98.75 160 ALA A N 1
ATOM 1278 C CA . ALA A 1 160 ? -9.516 9.445 14.406 1 98.75 160 ALA A CA 1
ATOM 1279 C C . ALA A 1 160 ? -9.625 7.949 14.656 1 98.75 160 ALA A C 1
ATOM 1281 O O . ALA A 1 160 ? -10.078 7.195 13.789 1 98.75 160 ALA A O 1
ATOM 1282 N N . ILE A 1 161 ? -9.211 7.488 15.828 1 98.69 161 ILE A N 1
ATOM 1283 C CA . ILE A 1 161 ? -9.281 6.082 16.219 1 98.69 161 ILE A CA 1
ATOM 1284 C C . ILE A 1 161 ? -10.742 5.621 16.203 1 98.69 161 ILE A C 1
ATOM 1286 O O . ILE A 1 161 ? -11.055 4.551 15.68 1 98.69 161 ILE A O 1
ATOM 1290 N N . GLU A 1 162 ? -11.609 6.457 16.734 1 98.38 162 GLU A N 1
ATOM 1291 C CA . GLU A 1 162 ? -13.039 6.141 16.766 1 98.38 162 GLU A CA 1
ATOM 1292 C C . GLU A 1 162 ? -13.602 6.02 15.352 1 98.38 162 GLU A C 1
ATOM 1294 O O . GLU A 1 162 ? -14.508 5.219 15.109 1 98.38 162 GLU A O 1
ATOM 1299 N N . ARG A 1 163 ? -13.055 6.762 14.469 1 98.38 163 ARG A N 1
ATOM 1300 C CA . ARG A 1 163 ? -13.492 6.723 13.078 1 98.38 163 ARG A CA 1
ATOM 1301 C C . ARG A 1 163 ? -12.789 5.613 12.312 1 98.38 163 ARG A C 1
ATOM 1303 O O . ARG A 1 163 ? -12.898 5.527 11.086 1 98.38 163 ARG A O 1
ATOM 1310 N N . LYS A 1 164 ? -11.969 4.82 12.953 1 98.31 164 LYS A N 1
ATOM 1311 C CA . LYS A 1 164 ? -11.32 3.609 12.453 1 98.31 164 LYS A CA 1
ATOM 1312 C C . LYS A 1 164 ? -10.125 3.949 11.578 1 98.31 164 LYS A C 1
ATOM 1314 O O . LYS A 1 164 ? -9.773 3.182 10.68 1 98.31 164 LYS A O 1
ATOM 1319 N N . VAL A 1 165 ? -9.547 5.109 11.773 1 98.81 165 VAL A N 1
ATOM 1320 C CA . VAL A 1 165 ? -8.273 5.426 11.133 1 98.81 165 VAL A CA 1
ATOM 1321 C C . VAL A 1 165 ? -7.16 4.59 11.75 1 98.81 165 VAL A C 1
ATOM 1323 O O . VAL A 1 165 ? -7.008 4.559 12.977 1 98.81 165 VAL A O 1
ATOM 1326 N N . PHE A 1 166 ? -6.359 3.926 10.945 1 98.5 166 PHE A N 1
ATOM 1327 C CA . PHE A 1 166 ? -5.332 3.033 11.461 1 98.5 166 PHE A CA 1
ATOM 1328 C C . PHE A 1 166 ? -3.975 3.359 10.852 1 98.5 166 PHE A C 1
ATOM 1330 O O . PHE A 1 166 ? -2.977 2.697 11.148 1 98.5 166 PHE A O 1
ATOM 1337 N N . GLY A 1 167 ? -3.926 4.273 9.97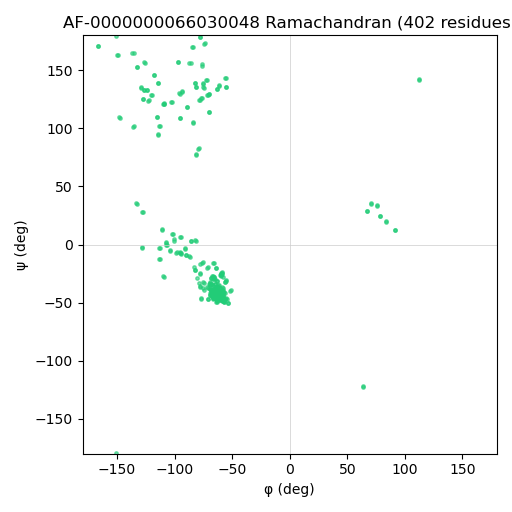7 1 98 167 GLY A N 1
ATOM 1338 C CA . GLY A 1 167 ? -2.727 4.695 9.273 1 98 167 GLY A CA 1
ATOM 1339 C C . GLY A 1 167 ? -2.9 6.008 8.531 1 98 167 GLY A C 1
ATOM 1340 O O . GLY A 1 167 ? -4.008 6.547 8.469 1 98 167 GLY A O 1
ATOM 1341 N N . VAL A 1 168 ? -1.826 6.531 8.047 1 98.69 168 VAL A N 1
ATOM 1342 C CA . VAL A 1 168 ? -1.846 7.773 7.277 1 98.69 168 VAL A CA 1
ATOM 1343 C C . VAL A 1 168 ? -1.026 7.602 6 1 98.69 168 VAL A C 1
ATOM 1345 O O . VAL A 1 168 ? -0.11 6.777 5.949 1 98.69 168 VAL A O 1
ATOM 1348 N N . PRO A 1 169 ? -1.344 8.336 4.973 1 98.88 169 PRO A N 1
ATOM 1349 C CA . PRO A 1 169 ? -2.48 9.25 4.844 1 98.88 169 PRO A CA 1
ATOM 1350 C C . PRO A 1 169 ? -3.814 8.516 4.703 1 98.88 169 PRO A C 1
ATOM 1352 O O . PRO A 1 169 ? -3.877 7.457 4.074 1 98.88 169 PRO A O 1
ATOM 1355 N N . THR A 1 170 ? -4.812 8.992 5.285 1 98.94 170 THR A N 1
ATOM 1356 C CA . THR A 1 170 ? -6.176 8.5 5.133 1 98.94 170 THR A CA 1
ATOM 1357 C C . THR A 1 170 ? -7.121 9.633 4.746 1 98.94 170 THR A C 1
ATOM 1359 O O . THR A 1 170 ? -7.059 10.719 5.324 1 98.94 170 THR A O 1
ATOM 1362 N N . MET A 1 171 ? -7.934 9.453 3.797 1 98.75 171 MET A N 1
ATOM 1363 C CA . MET A 1 171 ? -8.922 10.422 3.338 1 98.75 171 MET A CA 1
ATOM 1364 C C . MET A 1 171 ? -10.336 9.883 3.518 1 98.75 171 MET A C 1
ATOM 1366 O O . MET A 1 171 ? -10.57 8.68 3.385 1 98.75 171 MET A O 1
ATOM 1370 N N . PHE A 1 172 ? -11.211 10.734 3.809 1 98.38 172 PHE A N 1
ATOM 1371 C CA . PHE A 1 172 ? -12.633 10.422 3.812 1 98.38 172 PHE A CA 1
ATOM 1372 C C . PHE A 1 172 ? -13.398 11.375 2.904 1 98.38 172 PHE A C 1
ATOM 1374 O O . PHE A 1 172 ? -13.133 12.578 2.893 1 98.38 172 PHE A O 1
ATOM 1381 N N . LEU A 1 173 ? -14.234 10.953 2.098 1 96.38 173 LEU A N 1
ATOM 1382 C CA . LEU A 1 173 ? -15.336 11.656 1.448 1 96.38 173 LEU A CA 1
ATOM 1383 C C . LEU A 1 173 ? -16.688 11.109 1.924 1 96.38 173 LEU A C 1
ATOM 1385 O O . LEU A 1 173 ? -17.078 10.016 1.536 1 96.38 173 LEU A O 1
ATOM 1389 N N . GLY A 1 174 ? -17.281 11.875 2.824 1 94.25 174 GLY A N 1
ATOM 1390 C CA . GLY A 1 174 ? -18.391 11.281 3.551 1 94.25 174 GLY A CA 1
ATOM 1391 C C . GLY A 1 174 ? -17.984 10.102 4.414 1 94.25 174 GLY A C 1
ATOM 1392 O O . GLY A 1 174 ? -17.062 10.219 5.227 1 94.25 174 GLY A O 1
ATOM 1393 N N . ASP A 1 175 ? -18.562 8.984 4.191 1 95.38 175 ASP A N 1
ATOM 1394 C CA . ASP A 1 175 ? -18.281 7.797 4.988 1 95.38 175 ASP A CA 1
ATOM 1395 C C . ASP A 1 175 ? -17.281 6.883 4.273 1 95.38 175 ASP A C 1
ATOM 1397 O O . ASP A 1 175 ? -16.797 5.906 4.852 1 95.38 175 ASP A O 1
ATOM 1401 N N . GLU A 1 176 ? -17 7.234 3.084 1 96.81 176 GLU A N 1
ATOM 1402 C CA . GLU A 1 176 ? -16.062 6.41 2.324 1 96.81 176 GLU A CA 1
ATOM 1403 C C . GLU A 1 176 ? -14.609 6.742 2.68 1 96.81 176 GLU A C 1
ATOM 1405 O O . GLU A 1 176 ? -14.242 7.914 2.756 1 96.81 176 GLU A O 1
ATOM 1410 N N . MET A 1 177 ? -13.828 5.711 2.859 1 98.56 177 MET A N 1
ATOM 1411 C CA . MET A 1 177 ? -12.438 5.848 3.301 1 98.56 177 MET A CA 1
ATOM 1412 C C . MET A 1 177 ? -11.477 5.383 2.215 1 98.56 177 MET A C 1
ATOM 1414 O O . MET A 1 177 ? -11.742 4.398 1.524 1 98.56 177 MET A O 1
ATOM 1418 N N . TRP A 1 178 ? -10.414 6.07 2.023 1 98.69 178 TRP A N 1
ATOM 1419 C CA . TRP A 1 178 ? -9.258 5.648 1.236 1 98.69 178 TRP A CA 1
ATOM 1420 C C . TRP A 1 178 ? -7.969 5.785 2.043 1 98.69 178 TRP A C 1
ATOM 1422 O O . TRP A 1 178 ? -7.672 6.859 2.572 1 98.69 178 TRP A O 1
ATOM 1432 N N . TRP A 1 179 ? -7.242 4.754 2.15 1 98.81 179 TRP A N 1
ATOM 1433 C CA . TRP A 1 179 ? -5.969 4.754 2.859 1 98.81 179 TRP A CA 1
ATOM 1434 C C . TRP A 1 179 ? -4.805 4.609 1.885 1 98.81 179 TRP A C 1
ATOM 1436 O O . TRP A 1 179 ? -4.742 3.646 1.119 1 98.81 179 TRP A O 1
ATOM 1446 N N . GLY A 1 180 ? -3.912 5.66 1.934 1 98.5 180 GLY A N 1
ATOM 1447 C CA . GLY A 1 180 ? -2.717 5.582 1.11 1 98.5 180 GLY A CA 1
ATOM 1448 C C . GLY A 1 180 ? -2.697 6.598 -0.014 1 98.5 180 GLY A C 1
ATOM 1449 O O . GLY A 1 180 ? -3.723 6.848 -0.651 1 98.5 180 GLY A O 1
ATOM 1450 N N . ASN A 1 181 ? -1.494 7.16 -0.291 1 98.5 181 ASN A N 1
ATOM 1451 C CA . ASN A 1 181 ? -1.277 8.062 -1.419 1 98.5 181 ASN A CA 1
ATOM 1452 C C . ASN A 1 181 ? -1.687 7.414 -2.738 1 98.5 181 ASN A C 1
ATOM 1454 O O . ASN A 1 181 ? -2.225 8.078 -3.623 1 98.5 181 ASN A O 1
ATOM 1458 N N . ASP A 1 182 ? -1.528 6.109 -2.811 1 98 182 ASP A N 1
ATOM 1459 C CA . ASP A 1 182 ? -1.739 5.344 -4.035 1 98 182 ASP A CA 1
ATOM 1460 C C . ASP A 1 182 ? -3.221 5.031 -4.242 1 98 182 ASP A C 1
ATOM 1462 O O . ASP A 1 182 ? -3.59 4.344 -5.191 1 98 182 ASP A O 1
ATOM 1466 N N . ARG A 1 183 ? -4.078 5.535 -3.371 1 98.38 183 ARG A N 1
ATOM 1467 C CA . ARG A 1 183 ? -5.52 5.355 -3.547 1 98.38 183 ARG A CA 1
ATOM 1468 C C . ARG A 1 183 ? -6.184 6.66 -3.973 1 98.38 183 ARG A C 1
ATOM 1470 O O . ARG A 1 183 ? -7.395 6.699 -4.207 1 98.38 183 ARG A O 1
ATOM 1477 N N . LEU A 1 184 ? -5.418 7.754 -4.125 1 97.44 184 LEU A N 1
ATOM 1478 C CA . LEU A 1 184 ? -5.996 9.062 -4.387 1 97.44 184 LEU A CA 1
ATOM 1479 C C . LEU A 1 184 ? -6.648 9.109 -5.766 1 97.44 184 LEU A C 1
ATOM 1481 O O . LEU A 1 184 ? -7.598 9.859 -5.984 1 97.44 184 LEU A O 1
ATOM 1485 N N . PHE A 1 185 ? -6.195 8.297 -6.707 1 96.06 185 PHE A N 1
ATOM 1486 C CA . PHE A 1 185 ? -6.859 8.25 -8.008 1 96.06 185 PHE A CA 1
ATOM 1487 C C . PHE A 1 185 ? -8.281 7.719 -7.871 1 96.06 185 PHE A C 1
ATOM 1489 O O . PHE A 1 185 ? -9.18 8.133 -8.609 1 96.06 185 PHE A O 1
ATOM 1496 N N . MET A 1 186 ? -8.477 6.809 -6.945 1 96.88 186 MET A N 1
ATOM 1497 C CA . MET A 1 186 ? -9.828 6.297 -6.695 1 96.88 186 MET A CA 1
ATOM 1498 C C . MET A 1 186 ? -10.711 7.371 -6.062 1 96.88 186 MET A C 1
ATOM 1500 O O . MET A 1 186 ? -11.883 7.5 -6.414 1 96.88 186 MET A O 1
ATOM 1504 N N . LEU A 1 187 ? -10.125 8.078 -5.098 1 96.31 187 LEU A N 1
ATOM 1505 C CA . LEU A 1 187 ? -10.836 9.203 -4.496 1 96.31 187 LEU A CA 1
ATOM 1506 C C . LEU A 1 187 ? -11.25 10.211 -5.559 1 96.31 187 LEU A C 1
ATOM 1508 O O . LEU A 1 187 ? -12.391 10.672 -5.574 1 96.31 187 LEU A O 1
ATOM 1512 N N . GLU A 1 188 ? -10.344 10.57 -6.449 1 95.06 188 GLU A N 1
ATOM 1513 C CA . GLU A 1 188 ? -10.625 11.508 -7.535 1 95.06 188 GLU A CA 1
ATOM 1514 C C . GLU A 1 188 ? -11.766 11.016 -8.414 1 95.06 188 GLU A C 1
ATOM 1516 O O . GLU A 1 188 ? -12.648 11.789 -8.781 1 95.06 188 GLU A O 1
ATOM 1521 N N . SER A 1 189 ? -11.734 9.727 -8.75 1 94.19 189 SER A N 1
ATOM 1522 C CA . SER A 1 189 ? -12.805 9.133 -9.539 1 94.19 189 SER A CA 1
ATOM 1523 C C . SER A 1 189 ? -14.148 9.242 -8.828 1 94.19 189 SER A C 1
ATOM 1525 O O . SER A 1 189 ? -15.164 9.547 -9.461 1 94.19 189 SER A O 1
ATOM 1527 N N . ALA A 1 190 ? -14.117 8.977 -7.555 1 92.75 190 ALA A N 1
ATOM 1528 C CA . ALA A 1 190 ? -15.344 9.07 -6.762 1 92.75 190 ALA A CA 1
ATOM 1529 C C . ALA A 1 190 ? -15.875 10.5 -6.75 1 92.75 190 ALA A C 1
ATOM 1531 O O . ALA A 1 190 ? -17.094 10.719 -6.859 1 92.75 190 ALA A O 1
ATOM 1532 N N . MET A 1 191 ? -15.023 11.453 -6.605 1 91.31 191 MET A N 1
ATOM 1533 C CA . MET A 1 191 ? -15.414 12.859 -6.617 1 91.31 191 MET A CA 1
ATOM 1534 C C . MET A 1 191 ? -16.031 13.242 -7.961 1 91.31 191 MET A C 1
ATOM 1536 O O . MET A 1 191 ? -17.016 13.969 -8.008 1 91.31 191 MET A O 1
ATOM 1540 N N . GLY A 1 192 ? -15.359 12.719 -9.039 1 88.06 192 GLY A N 1
ATOM 1541 C CA . GLY A 1 192 ? -15.898 12.969 -10.367 1 88.06 192 GLY A CA 1
ATOM 1542 C C . GLY A 1 192 ? -17.312 12.43 -10.555 1 88.06 192 GLY A C 1
ATOM 1543 O O . GLY A 1 192 ? -18.156 13.094 -11.148 1 88.06 192 GLY A O 1
ATOM 1544 N N . ARG A 1 193 ? -17.547 11.289 -10.023 1 87 193 ARG A N 1
ATOM 1545 C CA . ARG A 1 193 ? -18.875 10.688 -10.125 1 87 193 ARG A CA 1
ATOM 1546 C C . ARG A 1 193 ? -19.906 11.508 -9.359 1 87 193 ARG A C 1
ATOM 1548 O O . ARG A 1 193 ? -21.031 11.688 -9.828 1 87 193 ARG A O 1
ATOM 1555 N N . LEU A 1 194 ? -19.531 11.969 -8.203 1 83.81 194 LEU A N 1
ATOM 1556 C CA . LEU A 1 194 ? -20.438 12.766 -7.371 1 83.81 194 LEU A CA 1
ATOM 1557 C C . LEU A 1 194 ? -20.766 14.094 -8.047 1 83.81 194 LEU A C 1
ATOM 1559 O O . LEU A 1 194 ? -21.906 14.555 -7.992 1 83.81 194 LEU A O 1
ATOM 1563 N N . CYS A 1 195 ? -19.766 14.688 -8.656 1 82.69 195 CYS A N 1
ATOM 1564 C CA . CYS A 1 195 ? -19.969 15.945 -9.359 1 82.69 195 CYS A CA 1
ATOM 1565 C C . CYS A 1 195 ? -20.906 15.758 -10.547 1 82.69 195 CYS A C 1
ATOM 1567 O O . CYS A 1 195 ? -21.75 16.609 -10.82 1 82.69 195 CYS A O 1
ATOM 1569 N N . ARG A 1 196 ? -20.781 14.641 -11.203 1 82.12 196 ARG A N 1
ATOM 1570 C CA . ARG A 1 196 ? -21.641 14.352 -12.344 1 82.12 196 ARG A CA 1
ATOM 1571 C C . ARG A 1 196 ? -23.062 14.062 -11.898 1 82.12 196 ARG A C 1
ATOM 1573 O O . ARG A 1 196 ? -24.031 14.469 -12.562 1 82.12 196 ARG A O 1
ATOM 1580 N N . GLN A 1 197 ? -23.172 13.414 -10.836 1 81.12 197 GLN A N 1
ATOM 1581 C CA . GLN A 1 197 ? -24.484 13.109 -10.305 1 81.12 197 GLN A CA 1
ATOM 1582 C C . GLN A 1 197 ? -25.203 14.375 -9.852 1 81.12 197 GLN A C 1
ATOM 1584 O O . GLN A 1 197 ? -26.422 14.508 -10.047 1 81.12 197 GLN A O 1
ATOM 1589 N N . ASN A 1 198 ? -24.516 15.25 -9.227 1 74.56 198 ASN A N 1
ATOM 1590 C CA . ASN A 1 198 ? -25.094 16.5 -8.766 1 74.56 198 ASN A CA 1
ATOM 1591 C C . ASN A 1 198 ? -25.453 17.422 -9.93 1 74.56 198 ASN A C 1
ATOM 1593 O O . ASN A 1 198 ? -26.406 18.188 -9.852 1 74.56 198 ASN A O 1
ATOM 1597 N N . ALA A 1 199 ? -24.688 17.406 -10.977 1 76.31 199 ALA A N 1
ATOM 1598 C CA . ALA A 1 199 ? -24.984 18.188 -12.172 1 76.31 199 ALA A CA 1
ATOM 1599 C C . ALA A 1 199 ? -26.234 17.672 -12.859 1 76.31 199 ALA A C 1
ATOM 1601 O O . ALA A 1 199 ? -27.047 18.453 -13.359 1 76.31 199 ALA A O 1
ATOM 1602 N N . ASP A 1 200 ? -26.344 16.375 -12.906 1 71.5 200 ASP A N 1
ATOM 1603 C CA . ASP A 1 200 ? -27.5 15.773 -13.547 1 71.5 200 ASP A CA 1
ATOM 1604 C C . ASP A 1 200 ? -28.781 16.094 -12.766 1 71.5 200 ASP A C 1
ATOM 1606 O O . ASP A 1 200 ? -29.844 16.25 -13.359 1 71.5 200 ASP A O 1
ATOM 1610 N N . LEU A 1 201 ? -28.672 16.297 -11.484 1 69.62 201 LEU A N 1
ATOM 1611 C CA . LEU A 1 201 ? -29.828 16.609 -10.664 1 69.62 201 LEU A CA 1
ATOM 1612 C C . LEU A 1 201 ? -30.203 18.078 -10.773 1 69.62 201 LEU A C 1
ATOM 1614 O O . LEU A 1 201 ? -31.375 18.438 -10.594 1 69.62 201 LEU A O 1
ATOM 1618 N N . SER A 1 202 ? -29.219 18.875 -11.031 1 62.53 202 SER A N 1
ATOM 1619 C CA . SER A 1 202 ? -29.5 20.297 -11.156 1 62.53 202 SER A CA 1
ATOM 1620 C C . SER A 1 202 ? -30 20.641 -12.555 1 62.53 202 SER A C 1
ATOM 1622 O O . SER A 1 202 ? -30.531 21.734 -12.781 1 62.53 202 SER A O 1
ATOM 1624 N N . SER A 1 203 ? -29.75 19.781 -13.516 1 52.53 203 SER A N 1
ATOM 1625 C CA . SER A 1 203 ? -30.312 20.078 -14.828 1 52.53 203 SER A CA 1
ATOM 1626 C C . SER A 1 203 ? -31.734 19.531 -14.961 1 52.53 203 SER A C 1
ATOM 1628 O O . SER A 1 203 ? -32.594 20.141 -15.594 1 52.53 203 SER A O 1
ATOM 1630 N N . MET B 1 1 ? 10.758 -8.305 -23.828 1 90.38 1 MET B N 1
ATOM 1631 C CA . MET B 1 1 ? 10.844 -7.887 -22.422 1 90.38 1 MET B CA 1
ATOM 1632 C C . MET B 1 1 ? 10.281 -8.961 -21.5 1 90.38 1 MET B C 1
ATOM 1634 O O . MET B 1 1 ? 9.297 -9.625 -21.844 1 90.38 1 MET B O 1
ATOM 1638 N N . ILE B 1 2 ? 10.945 -9.234 -20.312 1 94.75 2 ILE B N 1
ATOM 1639 C CA . ILE B 1 2 ? 10.531 -10.258 -19.359 1 94.75 2 ILE B CA 1
ATOM 1640 C C . ILE B 1 2 ? 10.242 -9.602 -18.016 1 94.75 2 ILE B C 1
ATOM 1642 O O . ILE B 1 2 ? 11.047 -8.82 -17.5 1 94.75 2 ILE B O 1
ATOM 1646 N N . VAL B 1 3 ? 9.148 -9.875 -17.5 1 97 3 VAL B N 1
ATOM 1647 C CA . VAL B 1 3 ? 8.789 -9.445 -16.156 1 97 3 VAL B CA 1
ATOM 1648 C C . VAL B 1 3 ? 8.758 -10.656 -15.211 1 97 3 VAL B C 1
ATOM 1650 O O . VAL B 1 3 ? 8.055 -11.633 -15.484 1 97 3 VAL B O 1
ATOM 1653 N N . ASP B 1 4 ? 9.539 -10.625 -14.188 1 98.38 4 ASP B N 1
ATOM 1654 C CA . ASP B 1 4 ? 9.414 -11.609 -13.117 1 98.38 4 ASP B CA 1
ATOM 1655 C C . ASP B 1 4 ? 8.25 -11.266 -12.188 1 98.38 4 ASP B C 1
ATOM 1657 O O . ASP B 1 4 ? 8.148 -10.133 -11.711 1 98.38 4 ASP B O 1
ATOM 1661 N N . PHE B 1 5 ? 7.422 -12.18 -12.07 1 98.75 5 PHE B N 1
ATOM 1662 C CA . PHE B 1 5 ? 6.246 -12 -11.227 1 98.75 5 PHE B CA 1
ATOM 1663 C C . PHE B 1 5 ? 6.273 -12.953 -10.039 1 98.75 5 PHE B C 1
ATOM 1665 O O . PHE B 1 5 ? 6.156 -14.164 -10.211 1 98.75 5 PHE B O 1
ATOM 1672 N N . TYR B 1 6 ? 6.48 -12.469 -8.82 1 98.94 6 TYR B N 1
ATOM 1673 C CA . TYR B 1 6 ? 6.453 -13.242 -7.582 1 98.94 6 TYR B CA 1
ATOM 1674 C C . TYR B 1 6 ? 5.09 -13.141 -6.91 1 98.94 6 TYR B C 1
ATOM 1676 O O . TYR B 1 6 ? 4.574 -12.039 -6.695 1 98.94 6 TYR B O 1
ATOM 1684 N N . PHE B 1 7 ? 4.543 -14.328 -6.547 1 98.94 7 PHE B N 1
ATOM 1685 C CA . PHE B 1 7 ? 3.197 -14.344 -5.984 1 98.94 7 PHE B CA 1
ATOM 1686 C C . PHE B 1 7 ? 3.033 -15.508 -5.012 1 98.94 7 PHE B C 1
ATOM 1688 O O . PHE B 1 7 ? 3.912 -16.359 -4.906 1 98.94 7 PHE B O 1
ATOM 1695 N N . ASP B 1 8 ? 2.074 -15.469 -4.23 1 98.88 8 ASP B N 1
ATOM 1696 C CA . ASP B 1 8 ? 1.463 -16.516 -3.418 1 98.88 8 ASP B CA 1
ATOM 1697 C C . ASP B 1 8 ? -0.048 -16.562 -3.631 1 98.88 8 ASP B C 1
ATOM 1699 O O . ASP B 1 8 ? -0.713 -15.523 -3.645 1 98.88 8 ASP B O 1
ATOM 1703 N N . PHE B 1 9 ? -0.577 -17.719 -3.785 1 98.81 9 PHE B N 1
ATOM 1704 C CA . PHE B 1 9 ? -1.993 -17.828 -4.113 1 98.81 9 PHE B CA 1
ATOM 1705 C C . PHE B 1 9 ? -2.859 -17.344 -2.959 1 98.81 9 PHE B C 1
ATOM 1707 O O . PHE B 1 9 ? -4.047 -17.062 -3.141 1 98.81 9 PHE B O 1
ATOM 1714 N N . LEU B 1 10 ? -2.344 -17.203 -1.774 1 98.25 10 LEU B N 1
ATOM 1715 C CA . LEU B 1 10 ? -3.148 -16.703 -0.662 1 98.25 10 LEU B CA 1
ATOM 1716 C C . LEU B 1 10 ? -3.375 -15.203 -0.774 1 98.25 10 LEU B C 1
ATOM 1718 O O . LEU B 1 10 ? -4.207 -14.641 -0.061 1 98.25 10 LEU B O 1
ATOM 1722 N N . SER B 1 11 ? -2.637 -14.508 -1.591 1 98.44 11 SER B N 1
ATOM 1723 C CA . SER B 1 11 ? -2.674 -13.047 -1.656 1 98.44 11 SER B CA 1
ATOM 1724 C C . SER B 1 11 ? -3.719 -12.562 -2.658 1 98.44 11 SER B C 1
ATOM 1726 O O . SER B 1 11 ? -3.564 -12.766 -3.865 1 98.44 11 SER B O 1
ATOM 1728 N N . PRO B 1 12 ? -4.695 -11.844 -2.221 1 98.56 12 PRO B N 1
ATOM 1729 C CA . PRO B 1 12 ? -5.664 -11.289 -3.17 1 98.56 12 PRO B CA 1
ATOM 1730 C C . PRO B 1 12 ? -5.062 -10.211 -4.066 1 98.56 12 PRO B C 1
ATOM 1732 O O . PRO B 1 12 ? -5.496 -10.039 -5.207 1 98.56 12 PRO B O 1
ATOM 1735 N N . PHE B 1 13 ? -4.09 -9.531 -3.594 1 98.75 13 PHE B N 1
ATOM 1736 C CA . PHE B 1 13 ? -3.438 -8.516 -4.418 1 98.75 13 PHE B CA 1
ATOM 1737 C C . PHE B 1 13 ? -2.645 -9.172 -5.543 1 98.75 13 PHE B C 1
ATOM 1739 O O . PHE B 1 13 ? -2.533 -8.609 -6.637 1 98.75 13 PHE B O 1
ATOM 1746 N N . SER B 1 14 ? -2.09 -10.328 -5.266 1 98.94 14 SER B N 1
ATOM 1747 C CA . SER B 1 14 ? -1.444 -11.078 -6.34 1 98.94 14 SER B CA 1
ATOM 1748 C C . SER B 1 14 ? -2.453 -11.508 -7.398 1 98.94 14 SER B C 1
ATOM 1750 O O . SER B 1 14 ? -2.146 -11.516 -8.594 1 98.94 14 SER B O 1
ATOM 1752 N N . TYR B 1 15 ? -3.678 -11.883 -6.98 1 98.94 15 TYR B N 1
ATOM 1753 C CA . TYR B 1 15 ? -4.77 -12.188 -7.898 1 98.94 15 TYR B CA 1
ATOM 1754 C C . TYR B 1 15 ? -5.074 -11 -8.797 1 98.94 15 TYR B C 1
ATOM 1756 O O . TYR B 1 15 ? -5.145 -11.141 -10.023 1 98.94 15 TYR B O 1
ATOM 1764 N N . LEU B 1 16 ? -5.152 -9.836 -8.188 1 98.88 16 LEU B N 1
ATOM 1765 C CA . LEU B 1 16 ? -5.395 -8.609 -8.938 1 98.88 16 LEU B CA 1
ATOM 1766 C C . LEU B 1 16 ? -4.242 -8.32 -9.898 1 98.88 16 LEU B C 1
ATOM 1768 O O . LEU B 1 16 ? -4.465 -8.047 -11.078 1 98.88 16 LEU B O 1
ATOM 1772 N N . ALA B 1 17 ? -3.047 -8.43 -9.398 1 98.81 17 ALA B N 1
ATOM 1773 C CA . ALA B 1 17 ? -1.865 -8.125 -10.203 1 98.81 17 ALA B CA 1
ATOM 1774 C C . ALA B 1 17 ? -1.754 -9.07 -11.398 1 98.81 17 ALA B C 1
ATOM 1776 O O . ALA B 1 17 ? -1.365 -8.656 -12.492 1 98.81 17 ALA B O 1
ATOM 1777 N N . ASN B 1 18 ? -2.062 -10.344 -11.164 1 98.69 18 ASN B N 1
ATOM 1778 C CA . ASN B 1 18 ? -2.023 -11.312 -12.25 1 98.69 18 ASN B CA 1
ATOM 1779 C C . ASN B 1 18 ? -2.959 -10.922 -13.383 1 98.69 18 ASN B C 1
ATOM 1781 O O . ASN B 1 18 ? -2.617 -11.078 -14.562 1 98.69 18 ASN B O 1
ATOM 1785 N N . GLN B 1 19 ? -4.125 -10.438 -13.047 1 97.25 19 GLN B N 1
ATOM 1786 C CA . GLN B 1 19 ? -5.082 -9.992 -14.055 1 97.25 19 GLN B CA 1
ATOM 1787 C C . GLN B 1 19 ? -4.512 -8.844 -14.883 1 97.25 19 GLN B C 1
ATOM 1789 O O . GLN B 1 19 ? -4.559 -8.875 -16.109 1 97.25 19 GLN B O 1
ATOM 1794 N N . ARG B 1 20 ? -3.961 -7.922 -14.188 1 96.31 20 ARG B N 1
ATOM 1795 C CA . ARG B 1 20 ? -3.408 -6.758 -14.875 1 96.31 20 ARG B CA 1
ATOM 1796 C C . ARG B 1 20 ? -2.193 -7.145 -15.711 1 96.31 20 ARG B C 1
ATOM 1798 O O . ARG B 1 20 ? -2.045 -6.688 -16.844 1 96.31 20 ARG B O 1
ATOM 1805 N N . LEU B 1 21 ? -1.322 -7.941 -15.18 1 97.19 21 LEU B N 1
ATOM 1806 C CA . LEU B 1 21 ? -0.124 -8.375 -15.891 1 97.19 21 LEU B CA 1
ATOM 1807 C C . LEU B 1 21 ? -0.49 -9.164 -17.141 1 97.19 21 LEU B C 1
ATOM 1809 O O . LEU B 1 21 ? 0.166 -9.031 -18.172 1 97.19 21 LEU B O 1
ATOM 1813 N N . SER B 1 22 ? -1.495 -10.016 -17.047 1 95.38 22 SER B N 1
ATOM 1814 C CA . SER B 1 22 ? -1.961 -10.781 -18.203 1 95.38 22 SER B CA 1
ATOM 1815 C C . SER B 1 22 ? -2.398 -9.852 -19.328 1 95.38 22 SER B C 1
ATOM 1817 O O . SER B 1 22 ? -2.07 -10.086 -20.5 1 95.38 22 SER B O 1
ATOM 1819 N N . LYS B 1 23 ? -3.072 -8.805 -18.969 1 93.75 23 LYS B N 1
ATOM 1820 C CA . LYS B 1 23 ? -3.494 -7.824 -19.969 1 93.75 23 LYS B CA 1
ATOM 1821 C C . LYS B 1 23 ? -2.293 -7.105 -20.578 1 93.75 23 LYS B C 1
ATOM 1823 O O . LYS B 1 23 ? -2.24 -6.895 -21.781 1 93.75 23 LYS B O 1
ATOM 1828 N N . LEU B 1 24 ? -1.38 -6.738 -19.734 1 91.44 24 LEU B N 1
ATOM 1829 C CA . LEU B 1 24 ? -0.174 -6.07 -20.219 1 91.44 24 LEU B CA 1
ATOM 1830 C C . LEU B 1 24 ? 0.613 -6.977 -21.156 1 91.44 24 LEU B C 1
ATOM 1832 O O . LEU B 1 24 ? 1.191 -6.508 -22.141 1 91.44 24 LEU B O 1
ATOM 1836 N N . ALA B 1 25 ? 0.677 -8.258 -20.781 1 91.69 25 ALA B N 1
ATOM 1837 C CA . ALA B 1 25 ? 1.356 -9.234 -21.641 1 91.69 25 ALA B CA 1
ATOM 1838 C C . ALA B 1 25 ? 0.732 -9.266 -23.031 1 91.69 25 ALA B C 1
ATOM 1840 O O . ALA B 1 25 ? 1.445 -9.312 -24.031 1 91.69 25 ALA B O 1
ATOM 1841 N N . GLN B 1 26 ? -0.52 -9.211 -23.109 1 89.75 26 GLN B N 1
ATOM 1842 C CA . GLN B 1 26 ? -1.245 -9.227 -24.375 1 89.75 26 GLN B CA 1
ATOM 1843 C C . GLN B 1 26 ? -1.017 -7.938 -25.156 1 89.75 26 GLN B C 1
ATOM 1845 O O . GLN B 1 26 ? -0.799 -7.973 -26.359 1 89.75 26 GLN B O 1
ATOM 1850 N N . ASP B 1 27 ? -0.958 -6.812 -24.484 1 87.12 27 ASP B N 1
ATOM 1851 C CA . ASP B 1 27 ? -0.879 -5.5 -25.109 1 87.12 27 ASP B CA 1
ATOM 1852 C C . ASP B 1 27 ? 0.539 -5.207 -25.594 1 87.12 27 ASP B C 1
ATOM 1854 O O . ASP B 1 27 ? 0.727 -4.578 -26.641 1 87.12 27 ASP B O 1
ATOM 1858 N N . TYR B 1 28 ? 1.53 -5.676 -24.828 1 84.56 28 TYR B N 1
ATOM 1859 C CA . TYR B 1 28 ? 2.896 -5.246 -25.094 1 84.56 28 TYR B CA 1
ATOM 1860 C C . TYR B 1 28 ? 3.748 -6.41 -25.578 1 84.56 28 TYR B C 1
ATOM 1862 O O . TYR B 1 28 ? 4.926 -6.234 -25.906 1 84.56 28 TYR B O 1
ATOM 1870 N N . GLY B 1 29 ? 3.176 -7.609 -25.625 1 86 29 GLY B N 1
ATOM 1871 C CA . GLY B 1 29 ? 3.967 -8.781 -25.984 1 86 29 GLY B CA 1
ATOM 1872 C C . GLY B 1 29 ? 5.008 -9.125 -24.938 1 86 29 GLY B C 1
ATOM 1873 O O . GLY B 1 29 ? 6.102 -9.586 -25.266 1 86 29 GLY B O 1
ATOM 1874 N N . LEU B 1 30 ? 4.715 -8.805 -23.781 1 88.5 30 LEU B N 1
ATOM 1875 C CA . LEU B 1 30 ? 5.559 -9.062 -22.625 1 88.5 30 LEU B CA 1
ATOM 1876 C C . LEU B 1 30 ? 5.496 -10.539 -22.219 1 88.5 30 LEU B C 1
ATOM 1878 O O . LEU B 1 30 ? 4.445 -11.172 -22.328 1 88.5 30 LEU B O 1
ATOM 1882 N N . THR B 1 31 ? 6.652 -11.094 -21.875 1 93.94 31 THR B N 1
ATOM 1883 C CA . THR B 1 31 ? 6.688 -12.414 -21.266 1 93.94 31 THR B CA 1
ATOM 1884 C C . THR B 1 31 ? 6.695 -12.32 -19.75 1 93.94 31 THR B C 1
ATOM 1886 O O . THR B 1 31 ? 7.461 -11.539 -19.172 1 93.94 31 THR B O 1
ATOM 1889 N N . ILE B 1 32 ? 5.879 -13.07 -19.125 1 96.81 32 ILE B N 1
ATOM 1890 C CA . ILE B 1 32 ? 5.832 -13.109 -17.672 1 96.81 32 ILE B CA 1
ATOM 1891 C C . ILE B 1 32 ? 6.523 -14.367 -17.156 1 96.81 32 ILE B C 1
ATOM 1893 O O . ILE B 1 32 ? 6.203 -15.477 -17.594 1 96.81 32 ILE B O 1
ATOM 1897 N N . ARG B 1 33 ? 7.488 -14.234 -16.359 1 97.31 33 ARG B N 1
ATOM 1898 C CA . ARG B 1 33 ? 8.062 -15.344 -15.617 1 97.31 33 ARG B CA 1
ATOM 1899 C C . ARG B 1 33 ? 7.449 -15.438 -14.219 1 97.31 33 ARG B C 1
ATOM 1901 O O . ARG B 1 33 ? 7.723 -14.602 -13.359 1 97.31 33 ARG B O 1
ATOM 1908 N N . TYR B 1 34 ? 6.668 -16.438 -14.07 1 97.94 34 TYR B N 1
ATOM 1909 C CA . TYR B 1 34 ? 5.922 -16.625 -12.828 1 97.94 34 TYR B CA 1
ATOM 1910 C C . TYR B 1 34 ? 6.793 -17.281 -11.766 1 97.94 34 TYR B C 1
ATOM 1912 O O . TYR B 1 34 ? 7.562 -18.203 -12.062 1 97.94 34 TYR B O 1
ATOM 1920 N N . ASN B 1 35 ? 6.707 -16.844 -10.539 1 98.31 35 ASN B N 1
ATOM 1921 C CA . ASN B 1 35 ? 7.414 -17.406 -9.391 1 98.31 35 ASN B CA 1
ATOM 1922 C C . ASN B 1 35 ? 6.504 -17.531 -8.172 1 98.31 35 ASN B C 1
ATOM 1924 O O . ASN B 1 35 ? 6.262 -16.547 -7.477 1 98.31 35 ASN B O 1
ATOM 1928 N N . ALA B 1 36 ? 6.016 -18.734 -7.922 1 98.56 36 ALA B N 1
ATOM 1929 C CA . ALA B 1 36 ? 5.262 -18.984 -6.695 1 98.56 36 ALA B CA 1
ATOM 1930 C C . ALA B 1 36 ? 6.191 -19.094 -5.492 1 98.56 36 ALA B C 1
ATOM 1932 O O . ALA B 1 36 ? 7.137 -19.891 -5.5 1 98.56 36 ALA B O 1
ATOM 1933 N N . ILE B 1 37 ? 5.91 -18.266 -4.445 1 98.81 37 ILE B N 1
ATOM 1934 C CA . ILE B 1 37 ? 6.809 -18.281 -3.301 1 98.81 37 ILE B CA 1
ATOM 1935 C C . ILE B 1 37 ? 6 -18.297 -2.006 1 98.81 37 ILE B C 1
ATOM 1937 O O . ILE B 1 37 ? 4.781 -18.109 -2.029 1 98.81 37 ILE B O 1
ATOM 1941 N N . ASP B 1 38 ? 6.684 -18.625 -0.939 1 98.62 38 ASP B N 1
ATOM 1942 C CA . ASP B 1 38 ? 6.113 -18.656 0.405 1 98.62 38 ASP B CA 1
ATOM 1943 C C . ASP B 1 38 ? 6.145 -17.25 1.032 1 98.62 38 ASP B C 1
ATOM 1945 O O . ASP B 1 38 ? 7.188 -16.812 1.515 1 98.62 38 ASP B O 1
ATOM 1949 N N . LEU B 1 39 ? 5.008 -16.656 1.076 1 98.19 39 LEU B N 1
ATOM 1950 C CA . LEU B 1 39 ? 4.918 -15.281 1.568 1 98.19 39 LEU B CA 1
ATOM 1951 C C . LEU B 1 39 ? 5.387 -15.195 3.018 1 98.19 39 LEU B C 1
ATOM 1953 O O . LEU B 1 39 ? 6.121 -14.273 3.383 1 98.19 39 LEU B O 1
ATOM 1957 N N . ALA B 1 40 ? 4.953 -16.094 3.85 1 97.31 40 ALA B N 1
ATOM 1958 C CA . ALA B 1 40 ? 5.332 -16.078 5.262 1 97.31 40 ALA B CA 1
ATOM 1959 C C . ALA B 1 40 ? 6.848 -16.125 5.418 1 97.31 40 ALA B C 1
ATOM 1961 O O . ALA B 1 40 ? 7.414 -15.375 6.227 1 97.31 40 ALA B O 1
ATOM 1962 N N . ARG B 1 41 ? 7.457 -16.922 4.609 1 97.75 41 ARG B N 1
ATOM 1963 C CA . ARG B 1 41 ? 8.898 -17.094 4.719 1 97.75 41 ARG B CA 1
ATOM 1964 C C . ARG B 1 41 ? 9.641 -15.836 4.301 1 97.75 41 ARG B C 1
ATOM 1966 O O . ARG B 1 41 ? 10.641 -15.461 4.918 1 97.75 41 ARG B O 1
ATOM 1973 N N . VAL B 1 42 ? 9.188 -15.195 3.227 1 98.06 42 VAL B N 1
ATOM 1974 C CA . VAL B 1 42 ? 9.906 -14 2.777 1 98.06 42 VAL B CA 1
ATOM 1975 C C . VAL B 1 42 ? 9.711 -12.875 3.787 1 98.06 42 VAL B C 1
ATOM 1977 O O . VAL B 1 42 ? 10.602 -12.039 3.975 1 98.06 42 VAL B O 1
ATOM 1980 N N . LYS B 1 43 ? 8.562 -12.797 4.457 1 97.12 43 LYS B N 1
ATOM 1981 C CA . LYS B 1 43 ? 8.328 -11.805 5.504 1 97.12 43 LYS B CA 1
ATOM 1982 C C . LYS B 1 43 ? 9.234 -12.047 6.703 1 97.12 43 LYS B C 1
ATOM 1984 O O . LYS B 1 43 ? 9.836 -11.109 7.234 1 97.12 43 LYS B O 1
ATOM 1989 N N . ILE B 1 44 ? 9.336 -13.266 7.109 1 96.88 44 ILE B N 1
ATOM 1990 C CA . ILE B 1 44 ? 10.164 -13.648 8.25 1 96.88 44 ILE B CA 1
ATOM 1991 C C . ILE B 1 44 ? 11.625 -13.336 7.953 1 96.88 44 ILE B C 1
ATOM 1993 O O . ILE B 1 44 ? 12.367 -12.898 8.836 1 96.88 44 ILE B O 1
ATOM 1997 N N . ALA B 1 45 ? 12.031 -13.531 6.703 1 97.44 45 ALA B N 1
ATOM 1998 C CA . ALA B 1 45 ? 13.422 -13.367 6.305 1 97.44 45 ALA B CA 1
ATOM 1999 C C . ALA B 1 45 ? 13.906 -11.945 6.566 1 97.44 45 ALA B C 1
ATOM 2001 O O . ALA B 1 45 ? 15.102 -11.727 6.812 1 97.44 45 ALA B O 1
ATOM 2002 N N . ILE B 1 46 ? 13 -10.969 6.578 1 96.38 46 ILE B N 1
ATOM 2003 C CA . ILE B 1 46 ? 13.43 -9.594 6.781 1 96.38 46 ILE B CA 1
ATOM 2004 C C . ILE B 1 46 ? 13.023 -9.125 8.18 1 96.38 46 ILE B C 1
ATOM 2006 O O . ILE B 1 46 ? 13.141 -7.938 8.5 1 96.38 46 ILE B O 1
ATOM 2010 N N . GLY B 1 47 ? 12.398 -10.016 8.945 1 95.5 47 GLY B N 1
ATOM 2011 C CA . GLY B 1 47 ? 12.039 -9.703 10.32 1 95.5 47 GLY B CA 1
ATOM 2012 C C . GLY B 1 47 ? 10.648 -9.125 10.453 1 95.5 47 GLY B C 1
ATOM 2013 O O . GLY B 1 47 ? 10.312 -8.531 11.477 1 95.5 47 GLY B O 1
ATOM 2014 N N . ASN B 1 48 ? 9.883 -9.227 9.406 1 93.94 48 ASN B N 1
ATOM 2015 C CA . ASN B 1 48 ? 8.508 -8.742 9.453 1 93.94 48 ASN B CA 1
ATOM 2016 C C . ASN B 1 48 ? 7.574 -9.758 10.109 1 93.94 48 ASN B C 1
ATOM 2018 O O . ASN B 1 48 ? 6.75 -10.383 9.438 1 93.94 48 ASN B O 1
ATOM 2022 N N . VAL B 1 49 ? 7.602 -9.836 11.453 1 88.62 49 VAL B N 1
ATOM 2023 C CA . VAL B 1 49 ? 6.949 -10.914 12.188 1 88.62 49 VAL B CA 1
ATOM 2024 C C . VAL B 1 49 ? 5.75 -10.367 12.953 1 88.62 49 VAL B C 1
ATOM 2026 O O . VAL B 1 49 ? 5.133 -11.086 13.75 1 88.62 49 VAL B O 1
ATOM 2029 N N . GLY B 1 50 ? 5.309 -9.219 12.711 1 87.69 50 GLY B N 1
ATOM 2030 C CA . GLY B 1 50 ? 4.133 -8.672 13.375 1 87.69 50 GLY B CA 1
ATOM 2031 C C . GLY B 1 50 ? 2.83 -9.211 12.812 1 87.69 50 GLY B C 1
ATOM 2032 O O . GLY B 1 50 ? 2.836 -10.117 11.977 1 87.69 50 GLY B O 1
ATOM 2033 N N . PRO B 1 51 ? 1.766 -8.742 13.43 1 91.44 51 PRO B N 1
ATOM 2034 C CA . PRO B 1 51 ? 0.459 -9.195 12.945 1 91.44 51 PRO B CA 1
ATOM 2035 C C . PRO B 1 51 ? 0.252 -8.922 11.461 1 91.44 51 PRO B C 1
ATOM 2037 O O . PRO B 1 51 ? 0.74 -7.914 10.938 1 91.44 51 PRO B O 1
ATOM 2040 N N . SER B 1 52 ? -0.422 -9.875 10.859 1 89.38 52 SER B N 1
ATOM 2041 C CA . SER B 1 52 ? -0.797 -9.656 9.469 1 89.38 52 SER B CA 1
ATOM 2042 C C . SER B 1 52 ? -2.096 -8.867 9.359 1 89.38 52 SER B C 1
ATOM 2044 O O . SER B 1 52 ? -2.77 -8.633 10.367 1 89.38 52 SER B O 1
ATOM 2046 N N . ASN B 1 53 ? -2.371 -8.469 8.156 1 90.38 53 ASN B N 1
ATOM 2047 C CA . ASN B 1 53 ? -3.627 -7.766 7.922 1 90.38 53 ASN B CA 1
ATOM 2048 C C . ASN B 1 53 ? -4.824 -8.586 8.391 1 90.38 53 ASN B C 1
ATOM 2050 O O . ASN B 1 53 ? -5.816 -8.023 8.867 1 90.38 53 ASN B O 1
ATOM 2054 N N . ARG B 1 54 ? -4.758 -9.906 8.352 1 89.12 54 ARG B N 1
ATOM 2055 C CA . ARG B 1 54 ? -5.863 -10.789 8.703 1 89.12 54 ARG B CA 1
ATOM 2056 C C . ARG B 1 54 ? -6.109 -10.773 10.211 1 89.12 54 ARG B C 1
ATOM 2058 O O . ARG B 1 54 ? -7.195 -11.141 10.672 1 89.12 54 ARG B O 1
ATOM 2065 N N . ASP B 1 55 ? -5.027 -10.336 10.922 1 91.88 55 ASP B N 1
ATOM 2066 C CA . ASP B 1 55 ? -5.086 -10.352 12.375 1 91.88 55 ASP B CA 1
ATOM 2067 C C . ASP B 1 55 ? -5.641 -9.031 12.914 1 91.88 55 ASP B C 1
ATOM 2069 O O . ASP B 1 55 ? -5.922 -8.906 14.109 1 91.88 55 ASP B O 1
ATOM 2073 N N . LEU B 1 56 ? -5.812 -8.047 12.078 1 95.81 56 LEU B N 1
ATOM 2074 C CA . LEU B 1 56 ? -6.234 -6.707 12.453 1 95.81 56 LEU B CA 1
ATOM 2075 C C . LEU B 1 56 ? -7.609 -6.387 11.875 1 95.81 56 LEU B C 1
ATOM 2077 O O . LEU B 1 56 ? -7.715 -5.883 10.758 1 95.81 56 LEU B O 1
ATOM 2081 N N . LYS B 1 57 ? -8.609 -6.617 12.68 1 96.12 57 LYS B N 1
ATOM 2082 C CA . LYS B 1 57 ? -9.992 -6.586 12.203 1 96.12 57 LYS B CA 1
ATOM 2083 C C . LYS B 1 57 ? -10.297 -5.266 11.5 1 96.12 57 LYS B C 1
ATOM 2085 O O . LYS B 1 57 ? -10.836 -5.258 10.383 1 96.12 57 LYS B O 1
ATOM 2090 N N . VAL B 1 58 ? -9.977 -4.109 12.148 1 97.06 58 VAL B N 1
ATOM 2091 C CA . VAL B 1 58 ? -10.273 -2.785 11.609 1 97.06 58 VAL B CA 1
ATOM 2092 C C . VAL B 1 58 ? -9.609 -2.629 10.242 1 97.06 58 VAL B C 1
ATOM 2094 O O . VAL B 1 58 ? -10.258 -2.203 9.273 1 97.06 58 VAL B O 1
ATOM 2097 N N . LYS B 1 59 ? -8.352 -2.998 10.188 1 96.94 59 LYS B N 1
ATOM 2098 C CA . LYS B 1 59 ? -7.59 -2.898 8.945 1 96.94 59 LYS B CA 1
ATOM 2099 C C . LYS B 1 59 ? -8.133 -3.859 7.887 1 96.94 59 LYS B C 1
ATOM 2101 O O . LYS B 1 59 ? -8.281 -3.488 6.719 1 96.94 59 LYS B O 1
ATOM 2106 N N . LEU B 1 60 ? -8.445 -5.047 8.25 1 96.56 60 LEU B N 1
ATOM 2107 C CA . LEU B 1 60 ? -8.961 -6.062 7.332 1 96.56 60 LEU B CA 1
ATOM 2108 C C . LEU B 1 60 ? -10.289 -5.629 6.734 1 96.56 60 LEU B C 1
ATOM 2110 O O . LEU B 1 60 ? -10.539 -5.832 5.543 1 96.56 60 LEU B O 1
ATOM 2114 N N . ASP B 1 61 ? -11.156 -5.055 7.551 1 97.44 61 ASP B N 1
ATOM 2115 C CA . ASP B 1 61 ? -12.453 -4.582 7.074 1 97.44 61 ASP B CA 1
ATOM 2116 C C . ASP B 1 61 ? -12.281 -3.539 5.969 1 97.44 61 ASP B C 1
ATOM 2118 O O . ASP B 1 61 ? -12.992 -3.572 4.965 1 97.44 61 ASP B O 1
ATOM 2122 N N . TYR B 1 62 ? -11.328 -2.664 6.16 1 98 62 TYR B N 1
ATOM 2123 C CA . TYR B 1 62 ? -11.055 -1.681 5.113 1 98 62 TYR B CA 1
ATOM 2124 C C . TYR B 1 62 ? -10.484 -2.352 3.869 1 98 62 TYR B C 1
ATOM 2126 O O . TYR B 1 62 ? -10.883 -2.025 2.746 1 98 62 TYR B O 1
ATOM 2134 N N . LEU B 1 63 ? -9.539 -3.275 4.102 1 97.62 63 LEU B N 1
ATOM 2135 C CA . LEU B 1 63 ? -8.859 -3.908 2.975 1 97.62 63 LEU B CA 1
ATOM 2136 C C . LEU B 1 63 ? -9.859 -4.68 2.111 1 97.62 63 LEU B C 1
ATOM 2138 O O . LEU B 1 63 ? -9.703 -4.746 0.89 1 97.62 63 LEU B O 1
ATOM 2142 N N . LYS B 1 64 ? -10.867 -5.266 2.715 1 97.69 64 LYS B N 1
ATOM 2143 C CA . LYS B 1 64 ? -11.898 -5.949 1.945 1 97.69 64 LYS B CA 1
ATOM 2144 C C . LYS B 1 64 ? -12.617 -4.984 1.007 1 97.69 64 LYS B C 1
ATOM 2146 O O . LYS B 1 64 ? -12.898 -5.324 -0.146 1 97.69 64 LYS B O 1
ATOM 2151 N N . VAL B 1 65 ? -12.883 -3.773 1.494 1 98.06 65 VAL B N 1
ATOM 2152 C CA . VAL B 1 65 ? -13.508 -2.74 0.677 1 98.06 65 VAL B CA 1
ATOM 2153 C C . VAL B 1 65 ? -12.562 -2.314 -0.439 1 98.06 65 VAL B C 1
ATOM 2155 O O . VAL B 1 65 ? -12.961 -2.223 -1.602 1 98.06 65 VAL B O 1
ATOM 2158 N N . ASP B 1 66 ? -11.359 -2.092 -0.057 1 98.44 66 ASP B N 1
ATOM 2159 C CA . ASP B 1 66 ? -10.336 -1.676 -1.009 1 98.44 66 ASP B CA 1
ATOM 2160 C C . ASP B 1 66 ? -10.164 -2.709 -2.121 1 98.44 66 ASP B C 1
ATOM 2162 O O . ASP B 1 66 ? -10.102 -2.355 -3.299 1 98.44 66 ASP B O 1
ATOM 2166 N N . LEU B 1 67 ? -10.117 -3.98 -1.759 1 98.62 67 LEU B N 1
ATOM 2167 C CA . LEU B 1 67 ? -9.961 -5.074 -2.709 1 98.62 67 LEU B CA 1
ATOM 2168 C C . LEU B 1 67 ? -11.148 -5.129 -3.67 1 98.62 67 LEU B C 1
ATOM 2170 O O . LEU B 1 67 ? -10.969 -5.344 -4.871 1 98.62 67 LEU B O 1
ATOM 2174 N N . GLN B 1 68 ? -12.297 -4.926 -3.176 1 98.5 68 GLN B N 1
ATOM 2175 C CA . GLN B 1 68 ? -13.484 -4.918 -4.027 1 98.5 68 GLN B CA 1
ATOM 2176 C C . GLN B 1 68 ? -13.438 -3.762 -5.023 1 98.5 68 GLN B C 1
ATOM 2178 O O . GLN B 1 68 ? -13.852 -3.91 -6.176 1 98.5 68 GLN B O 1
ATOM 2183 N N . ARG B 1 69 ? -12.953 -2.594 -4.598 1 98.31 69 ARG B N 1
ATOM 2184 C CA . ARG B 1 69 ? -12.797 -1.458 -5.5 1 98.31 69 ARG B CA 1
ATOM 2185 C C . ARG B 1 69 ? -11.852 -1.798 -6.648 1 98.31 69 ARG B C 1
ATOM 2187 O O . ARG B 1 69 ? -12.125 -1.466 -7.805 1 98.31 69 ARG B O 1
ATOM 2194 N N . TRP B 1 70 ? -10.805 -2.486 -6.297 1 98.44 70 TRP B N 1
ATOM 2195 C CA . TRP B 1 70 ? -9.859 -2.906 -7.32 1 98.44 70 TRP B CA 1
ATOM 2196 C C . TRP B 1 70 ? -10.492 -3.914 -8.273 1 98.44 70 TRP B C 1
ATOM 2198 O O . TRP B 1 70 ? -10.336 -3.811 -9.492 1 98.44 70 TRP B O 1
ATOM 2208 N N . ALA B 1 71 ? -11.188 -4.906 -7.719 1 98.56 71 ALA B N 1
ATOM 2209 C CA . ALA B 1 71 ? -11.844 -5.922 -8.547 1 98.56 71 ALA B CA 1
ATOM 2210 C C . ALA B 1 71 ? -12.844 -5.285 -9.508 1 98.56 71 ALA B C 1
ATOM 2212 O O . ALA B 1 71 ? -12.914 -5.66 -10.68 1 98.56 71 ALA B O 1
ATOM 2213 N N . GLN B 1 72 ? -13.562 -4.285 -9.023 1 97.69 72 GLN B N 1
ATOM 2214 C CA . GLN B 1 72 ? -14.508 -3.551 -9.859 1 97.69 72 GLN B CA 1
ATOM 2215 C C . GLN B 1 72 ? -13.781 -2.787 -10.969 1 97.69 72 GLN B C 1
ATOM 2217 O O . GLN B 1 72 ? -14.203 -2.809 -12.125 1 97.69 72 GLN B O 1
ATOM 2222 N N . LEU B 1 73 ? -12.742 -2.178 -10.609 1 96.56 73 LEU B N 1
ATOM 2223 C CA . LEU B 1 73 ? -11.953 -1.424 -11.578 1 96.56 73 LEU B CA 1
ATOM 2224 C C . LEU B 1 73 ? -11.43 -2.336 -12.68 1 96.56 73 LEU B C 1
ATOM 2226 O O . LEU B 1 73 ? -11.391 -1.944 -13.852 1 96.56 73 LEU B O 1
ATOM 2230 N N . TYR B 1 74 ? -11.047 -3.561 -12.312 1 97.5 74 TYR B N 1
ATOM 2231 C CA . TYR B 1 74 ? -10.469 -4.5 -13.273 1 97.5 74 TYR B CA 1
ATOM 2232 C C . TYR B 1 74 ? -11.555 -5.305 -13.969 1 97.5 74 TYR B C 1
ATOM 2234 O O . TYR B 1 74 ? -11.281 -6.016 -14.938 1 97.5 74 TYR B O 1
ATOM 2242 N N . GLY B 1 75 ? -12.781 -5.207 -13.492 1 97.81 75 GLY B N 1
ATOM 2243 C CA . GLY B 1 75 ? -13.891 -5.938 -14.086 1 97.81 75 GLY B CA 1
ATOM 2244 C C . GLY B 1 75 ? -13.82 -7.434 -13.828 1 97.81 75 GLY B C 1
ATOM 2245 O O . GLY B 1 75 ? -14.141 -8.234 -14.711 1 97.81 75 GLY B O 1
ATOM 2246 N N . ILE B 1 76 ? -13.359 -7.82 -12.719 1 98.31 76 ILE B N 1
ATOM 2247 C CA . ILE B 1 76 ? -13.234 -9.242 -12.406 1 98.31 76 ILE B CA 1
ATOM 2248 C C . ILE B 1 76 ? -13.953 -9.547 -11.094 1 98.31 76 ILE B C 1
ATOM 2250 O O . ILE B 1 76 ? -14.125 -8.656 -10.258 1 98.31 76 ILE B O 1
ATOM 2254 N N . PRO B 1 77 ? -14.344 -10.766 -10.898 1 98.62 77 PRO B N 1
ATOM 2255 C CA . PRO B 1 77 ? -14.969 -11.141 -9.625 1 98.62 77 PRO B CA 1
ATOM 2256 C C . PRO B 1 77 ? -13.953 -11.289 -8.492 1 98.62 77 PRO B C 1
ATOM 2258 O O . PRO B 1 77 ? -12.773 -11.547 -8.742 1 98.62 77 PRO B O 1
ATOM 2261 N N . LEU B 1 78 ? -14.375 -11.125 -7.285 1 98.81 78 LEU B N 1
ATOM 2262 C CA . LEU B 1 78 ? -13.57 -11.367 -6.09 1 98.81 78 LEU B CA 1
ATOM 2263 C C . LEU B 1 78 ? -14.445 -11.852 -4.941 1 98.81 78 LEU B C 1
ATOM 2265 O O . LEU B 1 78 ? -15.32 -11.125 -4.469 1 98.81 78 LEU B O 1
ATOM 2269 N N . VAL B 1 79 ? -14.289 -13.086 -4.609 1 98.62 79 VAL B N 1
ATOM 2270 C CA . VAL B 1 79 ? -14.984 -13.742 -3.51 1 98.62 79 VAL B CA 1
ATOM 2271 C C . VAL B 1 79 ? -13.969 -14.312 -2.523 1 98.62 79 VAL B C 1
ATOM 2273 O O . VAL B 1 79 ? -13.125 -15.133 -2.898 1 98.62 79 VAL B O 1
ATOM 2276 N N . PHE B 1 80 ? -14.062 -13.938 -1.296 1 98 80 PHE B N 1
ATOM 2277 C CA . PHE B 1 80 ? -13.078 -14.359 -0.308 1 98 80 PHE B CA 1
ATOM 2278 C C . PHE B 1 80 ? -13.234 -15.844 0.016 1 98 80 PHE B C 1
ATOM 2280 O O . PHE B 1 80 ? -14.336 -16.312 0.294 1 98 80 PHE B O 1
ATOM 2287 N N . PRO B 1 81 ? -12.141 -16.594 -0.058 1 98.06 81 PRO B N 1
ATOM 2288 C CA . PRO B 1 81 ? -12.195 -18.016 0.263 1 98.06 81 PRO B CA 1
ATOM 2289 C C . PRO B 1 81 ? -12.312 -18.281 1.763 1 98.06 81 PRO B C 1
ATOM 2291 O O . PRO B 1 81 ? -12.156 -17.359 2.568 1 98.06 81 PRO B O 1
ATOM 2294 N N . ALA B 1 82 ? -12.531 -19.578 2.068 1 96.88 82 ALA B N 1
ATOM 2295 C CA . ALA B 1 82 ? -12.789 -19.969 3.451 1 96.88 82 ALA B CA 1
ATOM 2296 C C . ALA B 1 82 ? -11.492 -20.016 4.262 1 96.88 82 ALA B C 1
ATOM 2298 O O . ALA B 1 82 ? -11.523 -19.969 5.492 1 96.88 82 ALA B O 1
ATOM 2299 N N . ASN B 1 83 ? -10.414 -20.203 3.646 1 97.31 83 ASN B N 1
ATOM 2300 C CA . ASN B 1 83 ? -9.102 -20.203 4.297 1 97.31 83 ASN B CA 1
ATOM 2301 C C . ASN B 1 83 ? -8.008 -19.75 3.342 1 97.31 83 ASN B C 1
ATOM 2303 O O . ASN B 1 83 ? -8.273 -19.422 2.184 1 97.31 83 ASN B O 1
ATOM 2307 N N . TYR B 1 84 ? -6.797 -19.719 3.852 1 97.12 84 TYR B N 1
ATOM 2308 C CA . TYR B 1 84 ? -5.699 -19.172 3.062 1 97.12 84 TYR B CA 1
ATOM 2309 C C . TYR B 1 84 ? -4.535 -20.156 2.99 1 97.12 84 TYR B C 1
ATOM 2311 O O . TYR B 1 84 ? -3.377 -19.75 2.877 1 97.12 84 TYR B O 1
ATOM 2319 N N . ASN B 1 85 ? -4.82 -21.453 3.084 1 98.06 85 ASN B N 1
ATOM 2320 C CA . ASN B 1 85 ? -3.812 -22.5 3.041 1 98.06 85 ASN B CA 1
ATOM 2321 C C . ASN B 1 85 ? -3.365 -22.797 1.61 1 98.06 85 ASN B C 1
ATOM 2323 O O . ASN B 1 85 ? -3.715 -23.828 1.048 1 98.06 85 ASN B O 1
ATOM 2327 N N . SER B 1 86 ? -2.439 -21.969 1.108 1 98.31 86 SER B N 1
ATOM 2328 C CA . SER B 1 86 ? -2.158 -21.922 -0.323 1 98.31 86 SER B CA 1
ATOM 2329 C C . SER B 1 86 ? -0.982 -22.812 -0.69 1 98.31 86 SER B C 1
ATOM 2331 O O . SER B 1 86 ? -0.685 -23.016 -1.871 1 98.31 86 SER B O 1
ATOM 2333 N N . ARG B 1 87 ? -0.283 -23.406 0.258 1 97.94 87 ARG B N 1
ATOM 2334 C CA . ARG B 1 87 ? 1.001 -24.062 0.045 1 97.94 87 ARG B CA 1
ATOM 2335 C C . ARG B 1 87 ? 0.896 -25.125 -1.042 1 97.94 87 ARG B C 1
ATOM 2337 O O . ARG B 1 87 ? 1.724 -25.172 -1.954 1 97.94 87 ARG B O 1
ATOM 2344 N N . ARG B 1 88 ? -0.1 -25.938 -1.002 1 97.12 88 ARG B N 1
ATOM 2345 C CA . ARG B 1 88 ? -0.237 -27.062 -1.928 1 97.12 88 ARG B CA 1
ATOM 2346 C C . ARG B 1 88 ? -0.341 -26.562 -3.369 1 97.12 88 ARG B C 1
ATOM 2348 O O . ARG B 1 88 ? 0.284 -27.125 -4.27 1 97.12 88 ARG B O 1
ATOM 2355 N N . MET B 1 89 ? -1.103 -25.531 -3.582 1 97.94 89 MET B N 1
ATOM 2356 C CA . MET B 1 89 ? -1.288 -25 -4.93 1 97.94 89 MET B CA 1
ATOM 2357 C C . MET B 1 89 ? -0.054 -24.234 -5.387 1 97.94 89 MET B C 1
ATOM 2359 O O . MET B 1 89 ? 0.277 -24.219 -6.574 1 97.94 89 MET B O 1
ATOM 2363 N N . ASN B 1 90 ? 0.653 -23.562 -4.41 1 98.38 90 A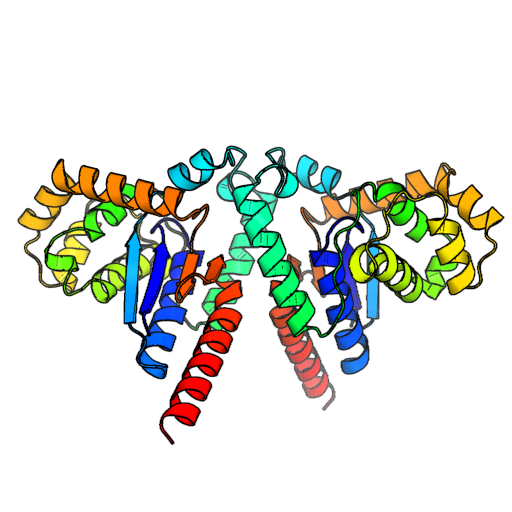SN B N 1
ATOM 2364 C CA . ASN B 1 90 ? 1.93 -22.953 -4.754 1 98.38 90 ASN B CA 1
ATOM 2365 C C . ASN B 1 90 ? 2.938 -23.984 -5.25 1 98.38 90 ASN B C 1
ATOM 2367 O O . ASN B 1 90 ? 3.582 -23.781 -6.281 1 98.38 90 ASN B O 1
ATOM 2371 N N . ILE B 1 91 ? 3 -25.062 -4.559 1 97.44 91 ILE B N 1
ATOM 2372 C CA . ILE B 1 91 ? 3.9 -26.141 -4.918 1 97.44 91 ILE B CA 1
ATOM 2373 C C . ILE B 1 91 ? 3.498 -26.719 -6.273 1 97.44 91 ILE B C 1
ATOM 2375 O O . ILE B 1 91 ? 4.355 -27.078 -7.078 1 97.44 91 ILE B O 1
ATOM 2379 N N . GLY B 1 92 ? 2.221 -26.797 -6.551 1 96.56 92 GLY B N 1
ATOM 2380 C CA . GLY B 1 92 ? 1.694 -27.344 -7.793 1 96.56 92 GLY B CA 1
ATOM 2381 C C . GLY B 1 92 ? 2.172 -26.594 -9.023 1 96.56 92 GLY B C 1
ATOM 2382 O O . GLY B 1 92 ? 2.199 -27.141 -10.125 1 96.56 92 GLY B O 1
ATOM 2383 N N . PHE B 1 93 ? 2.514 -25.375 -8.859 1 97.19 93 PHE B N 1
ATOM 2384 C CA . PHE B 1 93 ? 3.012 -24.562 -9.953 1 97.19 93 PHE B CA 1
ATOM 2385 C C . PHE B 1 93 ? 4.266 -25.172 -10.562 1 97.19 93 PHE B C 1
ATOM 2387 O O . PHE B 1 93 ? 4.562 -24.953 -11.742 1 97.19 93 PHE B O 1
ATOM 2394 N N . TYR B 1 94 ? 5 -25.938 -9.852 1 96 94 TYR B N 1
ATOM 2395 C CA . TYR B 1 94 ? 6.289 -26.453 -10.305 1 96 94 TYR B CA 1
ATOM 2396 C C . TYR B 1 94 ? 6.141 -27.828 -10.922 1 96 94 TYR B C 1
ATOM 2398 O O . TYR B 1 94 ? 7.137 -28.5 -11.219 1 96 94 TYR B O 1
ATOM 2406 N N . TYR B 1 95 ? 4.922 -28.234 -11.055 1 94.31 95 TYR B N 1
ATOM 2407 C CA . TYR B 1 95 ? 4.641 -29.453 -11.797 1 94.31 95 TYR B CA 1
ATOM 2408 C C . TYR B 1 95 ? 5.086 -29.328 -13.25 1 94.31 95 TYR B C 1
ATOM 2410 O O . TYR B 1 95 ? 4.938 -28.25 -13.859 1 94.31 95 TYR B O 1
ATOM 2418 N N . SER B 1 96 ? 5.68 -30.281 -13.836 1 81.44 96 SER B N 1
ATOM 2419 C CA . SER B 1 96 ? 6.23 -30.266 -15.188 1 81.44 96 SER B CA 1
ATOM 2420 C C . SER B 1 96 ? 5.199 -29.797 -16.203 1 81.44 96 SER B C 1
ATOM 2422 O O . SER B 1 96 ? 5.543 -29.109 -17.172 1 81.44 96 SER B O 1
ATOM 2424 N N . GLY B 1 97 ? 4.039 -30.172 -16.094 1 75.44 97 GLY B N 1
ATOM 2425 C CA . GLY B 1 97 ? 2.967 -29.719 -16.953 1 75.44 97 GLY B CA 1
ATOM 2426 C C . GLY B 1 97 ? 2.781 -28.203 -16.906 1 75.44 97 GLY B C 1
ATOM 2427 O O . GLY B 1 97 ? 2.266 -27.609 -17.859 1 75.44 97 GLY B O 1
ATOM 2428 N N . ALA B 1 98 ? 3.168 -27.609 -15.891 1 79.38 98 ALA B N 1
ATOM 2429 C CA . ALA B 1 98 ? 2.977 -26.172 -15.711 1 79.38 98 ALA B CA 1
ATOM 2430 C C . ALA B 1 98 ? 4.059 -25.375 -16.438 1 79.38 98 ALA B C 1
ATOM 2432 O O . ALA B 1 98 ? 3.855 -24.203 -16.781 1 79.38 98 ALA B O 1
ATOM 2433 N N . GLU B 1 99 ? 5.141 -25.969 -16.703 1 75.38 99 GLU B N 1
ATOM 2434 C CA . GLU B 1 99 ? 6.238 -25.25 -17.344 1 75.38 99 GLU B CA 1
ATOM 2435 C C . GLU B 1 99 ? 5.801 -24.672 -18.688 1 75.38 99 GLU B C 1
ATOM 2437 O O . GLU B 1 99 ? 6.094 -23.5 -18.984 1 75.38 99 GLU B O 1
ATOM 2442 N N . ALA B 1 100 ? 4.98 -25.406 -19.375 1 81.62 100 ALA B N 1
ATOM 2443 C CA . ALA B 1 100 ? 4.523 -24.938 -20.672 1 81.62 100 ALA B CA 1
ATOM 2444 C C . ALA B 1 100 ? 3.191 -24.203 -20.562 1 81.62 100 ALA B C 1
ATOM 2446 O O . ALA B 1 100 ? 2.748 -23.562 -21.516 1 81.62 100 ALA B O 1
ATOM 2447 N N . GLN B 1 101 ? 2.605 -24.25 -19.375 1 94.25 101 GLN B N 1
ATOM 2448 C CA . GLN B 1 101 ? 1.271 -23.703 -19.172 1 94.25 101 GLN B CA 1
ATOM 2449 C C . GLN B 1 101 ? 1.219 -22.844 -17.891 1 94.25 101 GLN B C 1
ATOM 2451 O O . GLN B 1 101 ? 0.215 -22.844 -17.188 1 94.25 101 GLN B O 1
ATOM 2456 N N . ALA B 1 102 ? 2.318 -22.172 -17.672 1 95.25 102 ALA B N 1
ATOM 2457 C CA . ALA B 1 102 ? 2.471 -21.438 -16.422 1 95.25 102 ALA B CA 1
ATOM 2458 C C . ALA B 1 102 ? 1.332 -20.438 -16.234 1 95.25 102 ALA B C 1
ATOM 2460 O O . ALA B 1 102 ? 0.673 -20.438 -15.195 1 95.25 102 ALA B O 1
ATOM 2461 N N . ALA B 1 103 ? 1.065 -19.656 -17.25 1 96.19 103 ALA B N 1
ATOM 2462 C CA . ALA B 1 103 ? 0.018 -18.641 -17.156 1 96.19 103 ALA B CA 1
ATOM 2463 C C . ALA B 1 103 ? -1.348 -19.281 -16.922 1 96.19 103 ALA B C 1
ATOM 2465 O O . ALA B 1 103 ? -2.146 -18.797 -16.125 1 96.19 103 ALA B O 1
ATOM 2466 N N . ALA B 1 104 ? -1.595 -20.344 -17.641 1 96.75 104 ALA B N 1
ATOM 2467 C CA . ALA B 1 104 ? -2.879 -21.031 -17.516 1 96.75 104 ALA B CA 1
ATOM 2468 C C . ALA B 1 104 ? -3.074 -21.594 -16.109 1 96.75 104 ALA B C 1
ATOM 2470 O O . ALA B 1 104 ? -4.156 -21.469 -15.531 1 96.75 104 ALA B O 1
ATOM 2471 N N . TYR B 1 105 ? -2.027 -22.234 -15.562 1 97.81 105 TYR B N 1
ATOM 2472 C CA . TYR B 1 105 ? -2.1 -22.766 -14.203 1 97.81 105 TYR B CA 1
ATOM 2473 C C . TYR B 1 105 ? -2.418 -21.656 -13.203 1 97.81 105 TYR B C 1
ATOM 2475 O O . TYR B 1 105 ? -3.328 -21.781 -12.383 1 97.81 105 TYR B O 1
ATOM 2483 N N . VAL B 1 106 ? -1.674 -20.562 -13.312 1 98.31 106 VAL B N 1
ATOM 2484 C CA . VAL B 1 106 ? -1.808 -19.453 -12.383 1 98.31 106 VAL B CA 1
ATOM 2485 C C . VAL B 1 106 ? -3.207 -18.844 -12.492 1 98.31 106 VAL B C 1
ATOM 2487 O O . VAL B 1 106 ? -3.863 -18.594 -11.477 1 98.31 106 VAL B O 1
ATOM 2490 N N . ASN B 1 107 ? -3.695 -18.688 -13.664 1 97.88 107 ASN B N 1
ATOM 2491 C CA . ASN B 1 107 ? -5.031 -18.141 -13.883 1 97.88 107 ASN B CA 1
ATOM 2492 C C . ASN B 1 107 ? -6.113 -19.047 -13.312 1 97.88 107 ASN B C 1
ATOM 2494 O O . ASN B 1 107 ? -7.039 -18.578 -12.648 1 97.88 107 ASN B O 1
ATOM 2498 N N . VAL B 1 108 ? -6.004 -20.328 -13.57 1 98.06 108 VAL B N 1
ATOM 2499 C CA . VAL B 1 108 ? -7.012 -21.281 -13.117 1 98.06 108 VAL B CA 1
ATOM 2500 C C . VAL B 1 108 ? -7.086 -21.266 -11.594 1 98.06 108 VAL B C 1
ATOM 2502 O O . VAL B 1 108 ? -8.172 -21.203 -11.016 1 98.06 108 VAL B O 1
ATOM 2505 N N . VAL B 1 109 ? -5.938 -21.281 -10.961 1 98.62 109 VAL B N 1
ATOM 2506 C CA . VAL B 1 109 ? -5.902 -21.359 -9.5 1 98.62 109 VAL B CA 1
ATOM 2507 C C . VAL B 1 109 ? -6.375 -20.031 -8.906 1 98.62 109 VAL B C 1
ATOM 2509 O O . VAL B 1 109 ? -7.23 -20.01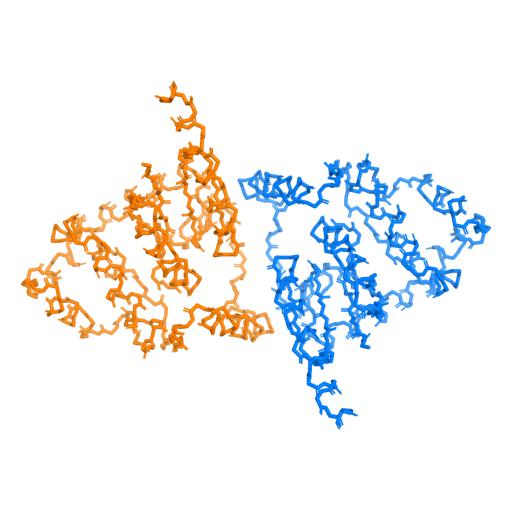6 -8.016 1 98.62 109 VAL B O 1
ATOM 2512 N N . PHE B 1 110 ? -5.875 -18.891 -9.391 1 98.88 110 PHE B N 1
ATOM 2513 C CA . PHE B 1 110 ? -6.309 -17.609 -8.875 1 98.88 110 PHE B CA 1
ATOM 2514 C C . PHE B 1 110 ? -7.809 -17.422 -9.07 1 98.88 110 PHE B C 1
ATOM 2516 O O . PHE B 1 110 ? -8.5 -16.938 -8.172 1 98.88 110 PHE B O 1
ATOM 2523 N N . ASN B 1 111 ? -8.305 -17.781 -10.242 1 98.5 111 ASN B N 1
ATOM 2524 C CA . ASN B 1 111 ? -9.734 -17.641 -10.492 1 98.5 111 ASN B CA 1
ATOM 2525 C C . ASN B 1 111 ? -10.555 -18.516 -9.547 1 98.5 111 ASN B C 1
ATOM 2527 O O . ASN B 1 111 ? -11.586 -18.078 -9.039 1 98.5 111 ASN B O 1
ATOM 2531 N N . ALA B 1 112 ? -10.148 -19.703 -9.367 1 98.75 112 ALA B N 1
ATOM 2532 C CA . ALA B 1 112 ? -10.852 -20.594 -8.445 1 98.75 112 ALA B CA 1
ATOM 2533 C C . ALA B 1 112 ? -10.859 -20.031 -7.031 1 98.75 112 ALA B C 1
ATOM 2535 O O . ALA B 1 112 ? -11.914 -19.953 -6.395 1 98.75 112 ALA B O 1
ATOM 2536 N N . VAL B 1 113 ? -9.734 -19.578 -6.531 1 98.81 113 VAL B N 1
ATOM 2537 C CA . VAL B 1 113 ? -9.562 -19.203 -5.133 1 98.81 113 VAL B CA 1
ATOM 2538 C C . VAL B 1 113 ? -10.188 -17.844 -4.875 1 98.81 113 VAL B C 1
ATOM 2540 O O . VAL B 1 113 ? -10.992 -17.688 -3.953 1 98.81 113 VAL B O 1
ATOM 2543 N N . TRP B 1 114 ? -9.93 -16.891 -5.734 1 98.81 114 TRP B N 1
ATOM 2544 C CA . TRP B 1 114 ? -10.328 -15.531 -5.426 1 98.81 114 TRP B CA 1
ATOM 2545 C C . TRP B 1 114 ? -11.477 -15.078 -6.324 1 98.81 114 TRP B C 1
ATOM 2547 O O . TRP B 1 114 ? -12.203 -14.133 -5.996 1 98.81 114 TRP B O 1
ATOM 2557 N N . GLY B 1 115 ? -11.57 -15.656 -7.504 1 98.62 115 GLY B N 1
ATOM 2558 C CA . GLY B 1 115 ? -12.703 -15.352 -8.359 1 98.62 115 GLY B CA 1
ATOM 2559 C C . GLY B 1 115 ? -13.992 -16.031 -7.914 1 98.62 115 GLY B C 1
ATOM 2560 O O . GLY B 1 115 ? -15.055 -15.414 -7.93 1 98.62 115 GLY B O 1
ATOM 2561 N N . GLU B 1 116 ? -13.797 -17.266 -7.445 1 98.38 116 GLU B N 1
ATOM 2562 C CA . GLU B 1 116 ? -14.969 -18.094 -7.129 1 98.38 116 GLU B CA 1
ATOM 2563 C C . GLU B 1 116 ? -15.062 -18.359 -5.633 1 98.38 116 GLU B C 1
ATOM 2565 O O . GLU B 1 116 ? -16.062 -18.891 -5.152 1 98.38 116 GLU B O 1
ATOM 2570 N N . GLY B 1 117 ? -14.062 -18.094 -4.855 1 98.56 117 GLY B N 1
ATOM 2571 C CA . GLY B 1 117 ? -14.086 -18.234 -3.408 1 98.56 117 GLY B CA 1
ATOM 2572 C C . GLY B 1 117 ? -13.812 -19.641 -2.938 1 98.56 117 GLY B C 1
ATOM 2573 O O . GLY B 1 117 ? -14.188 -20.016 -1.823 1 98.56 117 GLY B O 1
ATOM 2574 N N . ILE B 1 118 ? -13.188 -20.422 -3.812 1 98.5 118 ILE B N 1
ATOM 2575 C CA . ILE B 1 118 ? -12.852 -21.797 -3.439 1 98.5 118 ILE B CA 1
ATOM 2576 C C . ILE B 1 118 ? -11.656 -21.797 -2.492 1 98.5 118 ILE B C 1
ATOM 2578 O O . ILE B 1 118 ? -10.664 -21.094 -2.732 1 98.5 118 ILE B O 1
ATOM 2582 N N . ALA B 1 119 ? -11.758 -22.609 -1.408 1 98.56 119 ALA B N 1
ATOM 2583 C CA . ALA B 1 119 ? -10.633 -22.719 -0.481 1 98.56 119 ALA B CA 1
ATOM 2584 C C . ALA B 1 119 ? -9.406 -23.312 -1.173 1 98.56 119 ALA B C 1
ATOM 2586 O O . ALA B 1 119 ? -9.508 -24.328 -1.871 1 98.56 119 ALA B O 1
ATOM 2587 N N . PRO B 1 120 ? -8.258 -22.672 -0.947 1 98.38 120 PRO B N 1
ATOM 2588 C CA . PRO B 1 120 ? -7.07 -23.156 -1.656 1 98.38 120 PRO B CA 1
ATOM 2589 C C . PRO B 1 120 ? -6.676 -24.562 -1.256 1 98.38 120 PRO B C 1
ATOM 2591 O O . PRO B 1 120 ? -5.945 -25.234 -1.987 1 98.38 120 PRO B O 1
ATOM 2594 N N . ASP B 1 121 ? -7.125 -25 -0.105 1 97.31 121 ASP B N 1
ATOM 2595 C CA . ASP B 1 121 ? -6.754 -26.344 0.344 1 97.31 121 ASP B CA 1
ATOM 2596 C C . ASP B 1 121 ? -7.895 -27.328 0.113 1 97.31 121 ASP B C 1
ATOM 2598 O O . ASP B 1 121 ? -7.883 -28.438 0.657 1 97.31 121 ASP B O 1
ATOM 2602 N N . LEU B 1 122 ? -8.914 -26.922 -0.575 1 97.31 122 LEU B N 1
ATOM 2603 C CA . LEU B 1 122 ? -9.992 -27.859 -0.899 1 97.31 122 LEU B CA 1
ATOM 2604 C C . LEU B 1 122 ? -9.453 -29.094 -1.612 1 97.31 122 LEU B C 1
ATOM 2606 O O . LEU B 1 122 ? -8.703 -28.969 -2.582 1 97.31 122 LEU B O 1
ATOM 2610 N N . GLU B 1 123 ? -9.883 -30.234 -1.245 1 95.44 123 GLU B N 1
ATOM 2611 C CA . GLU B 1 123 ? -9.336 -31.5 -1.715 1 95.44 123 GLU B CA 1
ATOM 2612 C C . GLU B 1 123 ? -9.594 -31.688 -3.207 1 95.44 123 GLU B C 1
ATOM 2614 O O . GLU B 1 123 ? -8.797 -32.344 -3.902 1 95.44 123 GLU B O 1
ATOM 2619 N N . SER B 1 124 ? -10.641 -31.109 -3.691 1 96.25 124 SER B N 1
ATOM 2620 C CA . SER B 1 124 ? -11.016 -31.328 -5.082 1 96.25 124 SER B CA 1
ATOM 2621 C C . SER B 1 124 ? -10.383 -30.281 -5.996 1 96.25 124 SER B C 1
ATOM 2623 O O . SER B 1 124 ? -10.531 -30.359 -7.219 1 96.25 124 SER B O 1
ATOM 2625 N N . LEU B 1 125 ? -9.68 -29.328 -5.453 1 97.69 125 LEU B N 1
ATOM 2626 C CA . LEU B 1 125 ? -9.141 -28.25 -6.27 1 97.69 125 LEU B CA 1
ATOM 2627 C C . LEU B 1 125 ? -8.102 -28.781 -7.254 1 97.69 125 LEU B C 1
ATOM 2629 O O . LEU B 1 125 ? -8.117 -28.406 -8.43 1 97.69 125 LEU B O 1
ATOM 2633 N N . PRO B 1 126 ? -7.246 -29.734 -6.863 1 97 126 PRO B N 1
ATOM 2634 C CA . PRO B 1 126 ? -6.293 -30.281 -7.832 1 97 126 PRO B CA 1
ATOM 2635 C C . PRO B 1 126 ? -6.984 -30.984 -9 1 97 126 PRO B C 1
ATOM 2637 O O . PRO B 1 126 ? -6.504 -30.922 -10.133 1 97 126 PRO B O 1
ATOM 2640 N N . ALA B 1 127 ? -8.047 -31.625 -8.664 1 96.94 127 ALA B N 1
ATOM 2641 C CA . ALA B 1 127 ? -8.805 -32.281 -9.727 1 96.94 127 ALA B CA 1
ATOM 2642 C C . ALA B 1 127 ? -9.359 -31.266 -10.719 1 96.94 127 ALA B C 1
ATOM 2644 O O . ALA B 1 127 ? -9.297 -31.484 -11.93 1 96.94 127 ALA B O 1
ATOM 2645 N N . LEU B 1 128 ? -9.891 -30.219 -10.195 1 97.19 128 LEU B N 1
ATOM 2646 C CA . LEU B 1 128 ? -10.398 -29.141 -11.039 1 97.19 128 LEU B CA 1
ATOM 2647 C C . LEU B 1 128 ? -9.289 -28.594 -11.93 1 97.19 128 LEU B C 1
ATOM 2649 O O . LEU B 1 128 ? -9.492 -28.406 -13.133 1 97.19 128 LEU B O 1
ATOM 2653 N N . VAL B 1 129 ? -8.156 -28.359 -11.398 1 97.12 129 VAL B N 1
ATOM 2654 C CA . VAL B 1 129 ? -7.016 -27.797 -12.125 1 97.12 129 VAL B CA 1
ATOM 2655 C C . VAL B 1 129 ? -6.59 -28.766 -13.227 1 97.12 129 VAL B C 1
ATOM 2657 O O . VAL B 1 129 ? -6.402 -28.359 -14.375 1 97.12 129 VAL B O 1
ATOM 2660 N N . SER B 1 130 ? -6.457 -30.047 -12.898 1 96.75 130 SER B N 1
ATOM 2661 C CA . SER B 1 130 ? -6.035 -31.047 -13.867 1 96.75 130 SER B CA 1
ATOM 2662 C C . SER B 1 130 ? -7.016 -31.156 -15.031 1 96.75 130 SER B C 1
ATOM 2664 O O . SER B 1 130 ? -6.605 -31.281 -16.188 1 96.75 130 SER B O 1
ATOM 2666 N N . GLU B 1 131 ? -8.234 -31.078 -14.68 1 97.25 131 GLU B N 1
ATOM 2667 C CA . GLU B 1 131 ? -9.273 -31.125 -15.703 1 97.25 131 GLU B CA 1
ATOM 2668 C C . GLU B 1 131 ? -9.188 -29.938 -16.656 1 97.25 131 GLU B C 1
ATOM 2670 O O . GLU B 1 131 ? -9.188 -30.109 -17.875 1 97.25 131 GLU B O 1
ATOM 2675 N N . LYS B 1 132 ? -9.086 -28.766 -16.141 1 96.94 132 LYS B N 1
ATOM 2676 C CA . LYS B 1 132 ? -9.047 -27.547 -16.938 1 96.94 132 LYS B CA 1
ATOM 2677 C C . LYS B 1 132 ? -7.797 -27.484 -17.812 1 96.94 132 LYS B C 1
ATOM 2679 O O . LYS B 1 132 ? -7.828 -26.953 -18.922 1 96.94 132 LYS B O 1
ATOM 2684 N N . LEU B 1 133 ? -6.703 -28.109 -17.344 1 96.88 133 LEU B N 1
ATOM 2685 C CA . LEU B 1 133 ? -5.426 -27.969 -18.047 1 96.88 133 LEU B CA 1
ATOM 2686 C C . LEU B 1 133 ? -5.102 -29.219 -18.844 1 96.88 133 LEU B C 1
ATOM 2688 O O . LEU B 1 133 ? -4.102 -29.266 -19.562 1 96.88 133 LEU B O 1
ATOM 2692 N N . GLY B 1 134 ? -5.918 -30.188 -18.703 1 96.38 134 GLY B N 1
ATOM 2693 C CA . GLY B 1 134 ? -5.719 -31.422 -19.453 1 96.38 134 GLY B CA 1
ATOM 2694 C C . GLY B 1 134 ? -4.59 -32.281 -18.891 1 96.38 134 GLY B C 1
ATOM 2695 O O . GLY B 1 134 ? -3.857 -32.906 -19.656 1 96.38 134 GLY B O 1
ATOM 2696 N N . TRP B 1 135 ? -4.387 -32.281 -17.594 1 95.94 135 TRP B N 1
ATOM 2697 C CA . TRP B 1 135 ? -3.322 -33.062 -16.953 1 95.94 135 TRP B CA 1
ATOM 2698 C C . TRP B 1 135 ? -3.852 -34.375 -16.422 1 95.94 135 TRP B C 1
ATOM 2700 O O . TRP B 1 135 ? -5.059 -34.531 -16.219 1 95.94 135 TRP B O 1
ATOM 2710 N N . ASP B 1 136 ? -2.945 -35.312 -16.266 1 95.94 136 ASP B N 1
ATOM 2711 C CA . ASP B 1 136 ? -3.258 -36.5 -15.508 1 95.94 136 ASP B CA 1
ATOM 2712 C C . ASP B 1 136 ? -3.396 -36.188 -14.016 1 95.94 136 ASP B C 1
ATOM 2714 O O . ASP B 1 136 ? -2.42 -35.812 -13.367 1 95.94 136 ASP B O 1
ATOM 2718 N N . ARG B 1 137 ? -4.621 -36.375 -13.578 1 95.56 137 ARG B N 1
ATOM 2719 C CA . ARG B 1 137 ? -4.926 -36 -12.203 1 95.56 137 ARG B CA 1
ATOM 2720 C C . ARG B 1 137 ? -4.035 -36.75 -11.219 1 95.56 137 ARG B C 1
ATOM 2722 O O . ARG B 1 137 ? -3.473 -36.156 -10.297 1 95.56 137 ARG B O 1
ATOM 2729 N N . SER B 1 138 ? -3.932 -38 -11.383 1 96.25 138 SER B N 1
ATOM 2730 C CA . SER B 1 138 ? -3.139 -38.812 -10.484 1 96.25 138 SER B CA 1
ATOM 2731 C C . SER B 1 138 ? -1.677 -38.406 -10.477 1 96.25 138 SER B C 1
ATOM 2733 O O . SER B 1 138 ? -1.051 -38.312 -9.414 1 96.25 138 SER B O 1
ATOM 2735 N N . ALA B 1 139 ? -1.162 -38.125 -11.602 1 95.81 139 ALA B N 1
ATOM 2736 C CA . ALA B 1 139 ? 0.224 -37.656 -11.711 1 95.81 139 ALA B CA 1
ATOM 2737 C C . ALA B 1 139 ? 0.428 -36.344 -11 1 95.81 139 ALA B C 1
ATOM 2739 O O . ALA B 1 139 ? 1.433 -36.125 -10.312 1 95.81 139 ALA B O 1
ATOM 2740 N N . PHE B 1 140 ? -0.473 -35.469 -11.188 1 96.38 140 PHE B N 1
ATOM 2741 C CA . PHE B 1 140 ? -0.391 -34.156 -10.547 1 96.38 140 PHE B CA 1
ATOM 2742 C C . PHE B 1 140 ? -0.46 -34.281 -9.031 1 96.38 140 PHE B C 1
ATOM 2744 O O . PHE B 1 140 ? 0.363 -33.719 -8.312 1 96.38 140 PHE B O 1
ATOM 2751 N N . GLU B 1 141 ? -1.385 -35.031 -8.523 1 95.56 141 GLU B N 1
ATOM 2752 C CA . GLU B 1 141 ? -1.549 -35.219 -7.086 1 95.56 141 GLU B CA 1
ATOM 2753 C C . GLU B 1 141 ? -0.329 -35.906 -6.477 1 95.56 141 GLU B C 1
ATOM 2755 O O . GLU B 1 141 ? 0.08 -35.562 -5.359 1 95.56 141 GLU B O 1
ATOM 2760 N N . HIS B 1 142 ? 0.184 -36.875 -7.207 1 95.62 142 HIS B N 1
ATOM 2761 C CA . HIS B 1 142 ? 1.421 -37.5 -6.762 1 95.62 142 HIS B CA 1
ATOM 2762 C C . HIS B 1 142 ? 2.551 -36.5 -6.656 1 95.62 142 HIS B C 1
ATOM 2764 O O . HIS B 1 142 ? 3.318 -36.5 -5.691 1 95.62 142 HIS B O 1
ATOM 2770 N N . PHE B 1 143 ? 2.643 -35.625 -7.641 1 95.88 143 PHE B N 1
ATOM 2771 C CA . PHE B 1 143 ? 3.658 -34.594 -7.629 1 95.88 143 PHE B CA 1
ATOM 2772 C C . PHE B 1 143 ? 3.486 -33.688 -6.414 1 95.88 143 PHE B C 1
ATOM 2774 O O . PHE B 1 143 ? 4.461 -33.344 -5.738 1 95.88 143 PHE B O 1
ATOM 2781 N N . LEU B 1 144 ? 2.26 -33.312 -6.09 1 95.88 144 LEU B N 1
ATOM 2782 C CA . LEU B 1 144 ? 1.958 -32.375 -4.996 1 95.88 144 LEU B CA 1
ATOM 2783 C C . LEU B 1 144 ? 2.477 -32.938 -3.67 1 95.88 144 LEU B C 1
ATOM 2785 O O . LEU B 1 144 ? 2.787 -32.156 -2.756 1 95.88 144 LEU B O 1
ATOM 2789 N N . SER B 1 145 ? 2.57 -34.188 -3.574 1 94.12 145 SER B N 1
ATOM 2790 C CA . SER B 1 145 ? 2.99 -34.844 -2.334 1 94.12 145 SER B CA 1
ATOM 2791 C C . SER B 1 145 ? 4.453 -35.25 -2.396 1 94.12 145 SER B C 1
ATOM 2793 O O . SER B 1 145 ? 4.969 -35.875 -1.463 1 94.12 145 SER B O 1
ATOM 2795 N N . SER B 1 146 ? 5.148 -34.938 -3.451 1 95.38 146 SER B N 1
ATOM 2796 C CA . SER B 1 146 ? 6.52 -35.375 -3.668 1 95.38 146 SER B CA 1
ATOM 2797 C C . SER B 1 146 ? 7.523 -34.438 -3.01 1 95.38 146 SER B C 1
ATOM 2799 O O . SER B 1 146 ? 7.238 -33.25 -2.822 1 95.38 146 SER B O 1
ATOM 2801 N N . ASN B 1 147 ? 8.672 -34.969 -2.727 1 95 147 ASN B N 1
ATOM 2802 C CA . ASN B 1 147 ? 9.789 -34.156 -2.227 1 95 147 ASN B CA 1
ATOM 2803 C C . ASN B 1 147 ? 10.305 -33.188 -3.287 1 95 147 ASN B C 1
ATOM 2805 O O . ASN B 1 147 ? 10.742 -32.094 -2.963 1 95 147 ASN B O 1
ATOM 2809 N N . ALA B 1 148 ? 10.234 -33.656 -4.469 1 92.94 148 ALA B N 1
ATOM 2810 C CA . ALA B 1 148 ? 10.703 -32.812 -5.57 1 92.94 148 ALA B CA 1
ATOM 2811 C C . ALA B 1 148 ? 9.938 -31.5 -5.625 1 92.94 148 ALA B C 1
ATOM 2813 O O . ALA B 1 148 ? 10.523 -30.438 -5.844 1 92.94 148 ALA B O 1
ATOM 2814 N N . ALA B 1 149 ? 8.672 -31.594 -5.445 1 92.88 149 ALA B N 1
ATOM 2815 C CA . ALA B 1 149 ? 7.828 -30.391 -5.477 1 92.88 149 ALA B CA 1
ATOM 2816 C C . ALA B 1 149 ? 8.18 -29.438 -4.34 1 92.88 149 ALA B C 1
ATOM 2818 O O . ALA B 1 149 ? 8.344 -28.234 -4.559 1 92.88 149 ALA B O 1
ATOM 2819 N N . THR B 1 150 ? 8.367 -29.984 -3.152 1 95.94 150 THR B N 1
ATOM 2820 C CA . THR B 1 150 ? 8.68 -29.172 -1.977 1 95.94 150 THR B CA 1
ATOM 2821 C C . THR B 1 150 ? 10.07 -28.562 -2.094 1 95.94 150 THR B C 1
ATOM 2823 O O . THR B 1 150 ? 10.281 -27.406 -1.729 1 95.94 150 THR B O 1
ATOM 2826 N N . GLU B 1 151 ? 10.977 -29.312 -2.596 1 96.81 151 GLU B N 1
ATOM 2827 C CA . GLU B 1 151 ? 12.344 -28.828 -2.764 1 96.81 151 GLU B CA 1
ATOM 2828 C C . GLU B 1 151 ? 12.398 -27.656 -3.748 1 96.81 151 GLU B C 1
ATOM 2830 O O . GLU B 1 151 ? 13.07 -26.656 -3.494 1 96.81 151 GLU B O 1
ATOM 2835 N N . ARG B 1 152 ? 11.703 -27.812 -4.855 1 95.69 152 ARG B N 1
ATOM 2836 C CA . ARG B 1 152 ? 11.672 -26.734 -5.848 1 95.69 152 ARG B CA 1
ATOM 2837 C C . ARG B 1 152 ? 11.031 -25.484 -5.273 1 95.69 152 ARG B C 1
ATOM 2839 O O . ARG B 1 152 ? 11.531 -24.375 -5.477 1 95.69 152 ARG B O 1
ATOM 2846 N N . TYR B 1 153 ? 9.945 -25.656 -4.594 1 97.62 153 TYR B N 1
ATOM 2847 C CA . TYR B 1 153 ? 9.258 -24.547 -3.936 1 97.62 153 TYR B CA 1
ATOM 2848 C C . TYR B 1 153 ? 10.172 -23.844 -2.941 1 97.62 153 TYR B C 1
ATOM 2850 O O . TYR B 1 153 ? 10.242 -22.609 -2.916 1 97.62 153 TYR B O 1
ATOM 2858 N N . ASP B 1 154 ? 10.922 -24.578 -2.154 1 98.19 154 ASP B N 1
ATOM 2859 C CA . ASP B 1 154 ? 11.859 -24.047 -1.177 1 98.19 154 ASP B CA 1
ATOM 2860 C C . ASP B 1 154 ? 13 -23.297 -1.863 1 98.19 154 ASP B C 1
ATOM 2862 O O . ASP B 1 154 ? 13.367 -22.203 -1.435 1 98.19 154 ASP B O 1
ATOM 2866 N N . GLU B 1 155 ? 13.469 -23.875 -2.895 1 98 155 GLU B N 1
ATOM 2867 C CA . GLU B 1 155 ? 14.547 -23.25 -3.656 1 98 155 GLU B CA 1
ATOM 2868 C C . GLU B 1 155 ? 14.109 -21.906 -4.242 1 98 155 GLU B C 1
ATOM 2870 O O . GLU B 1 155 ? 14.852 -20.922 -4.184 1 98 155 GLU B O 1
ATOM 2875 N N . GLN B 1 156 ? 12.945 -21.906 -4.801 1 97.75 156 GLN B N 1
ATOM 2876 C CA . GLN B 1 156 ? 12.438 -20.688 -5.414 1 97.75 156 GLN B CA 1
ATOM 2877 C C . GLN B 1 156 ? 12.172 -19.609 -4.363 1 97.75 156 GLN B C 1
ATOM 2879 O O . GLN B 1 156 ? 12.414 -18.422 -4.605 1 97.75 156 GLN B O 1
ATOM 2884 N N . THR B 1 157 ? 11.664 -20.016 -3.217 1 98.75 157 THR B N 1
ATOM 2885 C CA . THR B 1 157 ? 11.445 -19.078 -2.125 1 98.75 157 THR B CA 1
ATOM 2886 C C . THR B 1 157 ? 12.766 -18.5 -1.631 1 98.75 157 THR B C 1
ATOM 2888 O O . THR B 1 157 ? 12.875 -17.297 -1.416 1 98.75 157 THR B O 1
ATOM 2891 N N . HIS B 1 158 ? 13.75 -19.344 -1.535 1 98.62 158 HIS B N 1
ATOM 2892 C CA . HIS B 1 158 ? 15.07 -18.891 -1.113 1 98.62 158 HIS B CA 1
ATOM 2893 C C . HIS B 1 158 ? 15.664 -17.906 -2.119 1 98.62 158 HIS B C 1
ATOM 2895 O O . HIS B 1 158 ? 16.234 -16.891 -1.733 1 98.62 158 HIS B O 1
ATOM 2901 N N . ALA B 1 159 ? 15.531 -18.234 -3.387 1 98.62 159 ALA B N 1
ATOM 2902 C CA . ALA B 1 159 ? 16.016 -17.344 -4.438 1 98.62 159 ALA B CA 1
ATOM 2903 C C . ALA B 1 159 ? 15.328 -15.992 -4.375 1 98.62 159 ALA B C 1
ATOM 2905 O O . ALA B 1 159 ? 15.961 -14.953 -4.598 1 98.62 159 ALA B O 1
ATOM 2906 N N . ALA B 1 160 ? 14.031 -15.984 -4.129 1 98.75 160 ALA B N 1
ATOM 2907 C CA . ALA B 1 160 ? 13.281 -14.742 -3.982 1 98.75 160 ALA B CA 1
ATOM 2908 C C . ALA B 1 160 ? 13.82 -13.906 -2.828 1 98.75 160 ALA B C 1
ATOM 2910 O O . ALA B 1 160 ? 13.969 -12.688 -2.951 1 98.75 160 ALA B O 1
ATOM 2911 N N . ILE B 1 161 ? 14.117 -14.531 -1.694 1 98.69 161 ILE B N 1
ATOM 2912 C CA . ILE B 1 161 ? 14.664 -13.859 -0.522 1 98.69 161 ILE B CA 1
ATOM 2913 C C . ILE B 1 161 ? 16.016 -13.227 -0.873 1 98.69 161 ILE B C 1
ATOM 2915 O O . ILE B 1 161 ? 16.266 -12.07 -0.526 1 98.69 161 ILE B O 1
ATOM 2919 N N . GLU B 1 162 ? 16.828 -13.961 -1.608 1 98.38 162 GLU B N 1
ATOM 2920 C CA . GLU B 1 162 ? 18.125 -13.461 -2.025 1 98.38 162 GLU B CA 1
ATOM 2921 C C . GLU B 1 162 ? 17.984 -12.242 -2.938 1 98.38 162 GLU B C 1
ATOM 2923 O O . GLU B 1 162 ? 18.828 -11.336 -2.91 1 98.38 162 GLU B O 1
ATOM 2928 N N . ARG B 1 163 ? 16.938 -12.227 -3.668 1 98.38 163 ARG B N 1
ATOM 2929 C CA . ARG B 1 163 ? 16.672 -11.102 -4.566 1 98.38 163 ARG B CA 1
ATOM 2930 C C . ARG B 1 163 ? 15.953 -9.977 -3.84 1 98.38 163 ARG B C 1
ATOM 2932 O O . ARG B 1 163 ? 15.492 -9.016 -4.465 1 98.38 163 ARG B O 1
ATOM 2939 N N . LYS B 1 164 ? 15.719 -10.102 -2.553 1 98.31 164 LYS B N 1
ATOM 2940 C CA . LYS B 1 164 ? 15.195 -9.086 -1.643 1 98.31 164 LYS B CA 1
ATOM 2941 C C . LYS B 1 164 ? 13.688 -8.945 -1.789 1 98.31 164 LYS B C 1
ATOM 2943 O O . LYS B 1 164 ? 13.133 -7.871 -1.538 1 98.31 164 LYS B O 1
ATOM 2948 N N . VAL B 1 165 ? 13.039 -9.977 -2.258 1 98.81 165 VAL B N 1
ATOM 2949 C CA . VAL B 1 165 ? 11.578 -10.008 -2.227 1 98.81 165 VAL B CA 1
ATOM 2950 C C . VAL B 1 165 ? 11.094 -10.148 -0.786 1 98.81 165 VAL B C 1
ATOM 2952 O O . VAL B 1 165 ? 11.547 -11.031 -0.056 1 98.81 165 VAL B O 1
ATOM 2955 N N . PHE B 1 166 ? 10.172 -9.305 -0.354 1 98.5 166 PHE B N 1
ATOM 2956 C CA . PHE B 1 166 ? 9.727 -9.312 1.034 1 98.5 166 PHE B CA 1
ATOM 2957 C C . PHE B 1 166 ? 8.203 -9.383 1.113 1 98.5 166 PHE B C 1
ATOM 2959 O O . PHE B 1 166 ? 7.637 -9.375 2.207 1 98.5 166 PHE B O 1
ATOM 2966 N N . GLY B 1 167 ? 7.566 -9.375 0.032 1 98 167 GLY B N 1
ATOM 2967 C CA . GLY B 1 167 ? 6.117 -9.414 -0.078 1 98 167 GLY B CA 1
ATOM 2968 C C . GLY B 1 167 ? 5.633 -9.711 -1.484 1 98 167 GLY B C 1
ATOM 2969 O O . GLY B 1 167 ? 6.43 -9.773 -2.422 1 98 167 GLY B O 1
ATOM 2970 N N . VAL B 1 168 ? 4.367 -9.938 -1.613 1 98.69 168 VAL B N 1
ATOM 2971 C CA . VAL B 1 168 ? 3.752 -10.203 -2.908 1 98.69 168 VAL B CA 1
ATOM 2972 C C . VAL B 1 168 ? 2.494 -9.352 -3.07 1 98.69 168 VAL B C 1
ATOM 2974 O O . VAL B 1 168 ? 1.868 -8.969 -2.082 1 98.69 168 VAL B O 1
ATOM 2977 N N . PRO B 1 169 ? 2.125 -9.039 -4.277 1 98.88 169 PRO B N 1
ATOM 2978 C CA . PRO B 1 169 ? 2.84 -9.305 -5.527 1 98.88 169 PRO B CA 1
ATOM 2979 C C . PRO B 1 169 ? 4.078 -8.422 -5.695 1 98.88 169 PRO B C 1
ATOM 2981 O O . PRO B 1 169 ? 4.074 -7.258 -5.293 1 98.88 169 PRO B O 1
ATOM 2984 N N . THR B 1 170 ? 5.102 -8.938 -6.195 1 98.94 170 THR B N 1
ATOM 2985 C CA . THR B 1 170 ? 6.309 -8.203 -6.559 1 98.94 170 THR B CA 1
ATOM 2986 C C . THR B 1 170 ? 6.691 -8.477 -8.008 1 98.94 170 THR B C 1
ATOM 2988 O O . THR B 1 170 ? 6.664 -9.617 -8.461 1 98.94 170 THR B O 1
ATOM 2991 N N . MET B 1 171 ? 6.984 -7.492 -8.758 1 98.75 171 MET B N 1
ATOM 2992 C CA . MET B 1 171 ? 7.406 -7.59 -10.148 1 98.75 171 MET B CA 1
ATOM 2993 C C . MET B 1 171 ? 8.82 -7.047 -10.328 1 98.75 171 MET B C 1
ATOM 2995 O O . MET B 1 171 ? 9.227 -6.105 -9.648 1 98.75 171 MET B O 1
ATOM 2999 N N . PHE B 1 172 ? 9.523 -7.629 -11.188 1 98.38 172 PHE B N 1
ATOM 3000 C CA . PHE B 1 172 ? 10.812 -7.113 -11.617 1 98.38 172 PHE B CA 1
ATOM 3001 C C . PHE B 1 172 ? 10.844 -6.926 -13.133 1 98.38 172 PHE B C 1
ATOM 3003 O O . PHE B 1 172 ? 10.344 -7.77 -13.875 1 98.38 172 PHE B O 1
ATOM 3010 N N . LEU B 1 173 ? 11.273 -5.887 -13.641 1 96.25 173 LEU B N 1
ATOM 3011 C CA . LEU B 1 173 ? 11.766 -5.645 -14.992 1 96.25 173 LEU B CA 1
ATOM 3012 C C . LEU B 1 173 ? 13.258 -5.332 -14.977 1 96.25 173 LEU B C 1
ATOM 3014 O O . LEU B 1 173 ? 13.664 -4.238 -14.586 1 96.25 173 LEU B O 1
ATOM 3018 N N . GLY B 1 174 ? 14.023 -6.352 -15.336 1 94.19 174 GLY B N 1
ATOM 3019 C CA . GLY B 1 174 ? 15.438 -6.234 -15.047 1 94.19 174 GLY B CA 1
ATOM 3020 C C . GLY B 1 174 ? 15.742 -6.156 -13.562 1 94.19 174 GLY B C 1
ATOM 3021 O O . GLY B 1 174 ? 15.312 -7.016 -12.789 1 94.19 174 GLY B O 1
ATOM 3022 N N . ASP B 1 175 ? 16.391 -5.129 -13.156 1 95.31 175 ASP B N 1
ATOM 3023 C CA . ASP B 1 175 ? 16.781 -4.973 -11.75 1 95.31 175 ASP B CA 1
ATOM 3024 C C . ASP B 1 175 ? 15.789 -4.07 -11.008 1 95.31 175 ASP B C 1
ATOM 3026 O O . ASP B 1 175 ? 15.852 -3.943 -9.789 1 95.31 175 ASP B O 1
ATOM 3030 N N . GLU B 1 176 ? 14.914 -3.523 -11.75 1 96.81 176 GLU B N 1
ATOM 3031 C CA . GLU B 1 176 ? 13.93 -2.641 -11.117 1 96.81 176 GLU B CA 1
ATOM 3032 C C . GLU B 1 176 ? 12.789 -3.438 -10.5 1 96.81 176 GLU B C 1
ATOM 3034 O O . GLU B 1 176 ? 12.258 -4.359 -11.125 1 96.81 176 GLU B O 1
ATOM 3039 N N . MET B 1 177 ? 12.43 -3.049 -9.305 1 98.56 177 MET B N 1
ATOM 3040 C CA . MET B 1 177 ? 11.422 -3.76 -8.523 1 98.56 177 MET B CA 1
ATOM 3041 C C . MET B 1 177 ? 10.188 -2.889 -8.305 1 98.56 177 MET B C 1
ATOM 3043 O O . MET B 1 177 ? 10.305 -1.684 -8.078 1 98.56 177 MET B O 1
ATOM 3047 N N . TRP B 1 178 ? 9.023 -3.445 -8.398 1 98.69 178 TRP B N 1
ATOM 3048 C CA . TRP B 1 178 ? 7.762 -2.857 -7.969 1 98.69 178 TRP B CA 1
ATOM 3049 C C . TRP B 1 178 ? 7.004 -3.809 -7.051 1 98.69 178 TRP B C 1
ATOM 3051 O O . TRP B 1 178 ? 6.754 -4.961 -7.406 1 98.69 178 TRP B O 1
ATOM 3061 N N . TRP B 1 179 ? 6.664 -3.359 -5.918 1 98.75 179 TRP B N 1
ATOM 3062 C CA . TRP B 1 179 ? 5.898 -4.145 -4.957 1 98.75 179 TRP B CA 1
ATOM 3063 C C . TRP B 1 179 ? 4.477 -3.607 -4.82 1 98.75 179 TRP B C 1
ATOM 3065 O O . TRP B 1 179 ? 4.281 -2.43 -4.512 1 98.75 179 TRP B O 1
ATOM 3075 N N . GLY B 1 180 ? 3.504 -4.531 -5.125 1 98.5 180 GLY B N 1
ATOM 3076 C CA . GLY B 1 180 ? 2.113 -4.148 -4.945 1 98.5 180 GLY B CA 1
ATOM 3077 C C . GLY B 1 180 ? 1.354 -4.02 -6.25 1 98.5 180 GLY B C 1
ATOM 3078 O O . GLY B 1 180 ? 1.888 -3.504 -7.234 1 98.5 180 GLY B O 1
ATOM 3079 N N . ASN B 1 181 ? 0.071 -4.445 -6.242 1 98.5 181 ASN B N 1
ATOM 3080 C CA . ASN B 1 181 ? -0.834 -4.281 -7.375 1 98.5 181 ASN B CA 1
ATOM 3081 C C . ASN B 1 181 ? -0.953 -2.82 -7.793 1 98.5 181 ASN B C 1
ATOM 3083 O O . ASN B 1 181 ? -1.04 -2.516 -8.984 1 98.5 181 ASN B O 1
ATOM 3087 N N . ASP B 1 182 ? -0.851 -1.94 -6.828 1 98 182 ASP B N 1
ATOM 3088 C CA . ASP B 1 182 ? -1.073 -0.51 -7.016 1 98 182 ASP B CA 1
ATOM 3089 C C . ASP B 1 182 ? 0.167 0.166 -7.598 1 98 182 ASP B C 1
ATOM 3091 O O . ASP B 1 182 ? 0.187 1.385 -7.781 1 98 182 ASP B O 1
ATOM 3095 N N . ARG B 1 183 ? 1.202 -0.595 -7.898 1 98.38 183 ARG B N 1
ATOM 3096 C CA . ARG B 1 183 ? 2.393 -0.037 -8.531 1 98.38 183 ARG B CA 1
ATOM 3097 C C . ARG B 1 183 ? 2.48 -0.451 -9.992 1 98.38 183 ARG B C 1
ATOM 3099 O O . ARG B 1 183 ? 3.402 -0.044 -10.703 1 98.38 183 ARG B O 1
ATOM 3106 N N . LEU B 1 184 ? 1.511 -1.236 -10.492 1 97.44 184 LEU B N 1
ATOM 3107 C CA . LEU B 1 184 ? 1.596 -1.793 -11.844 1 97.44 184 LEU B CA 1
ATOM 3108 C C . LEU B 1 184 ? 1.507 -0.691 -12.891 1 97.44 184 LEU B C 1
ATOM 3110 O O . LEU B 1 184 ? 2.053 -0.828 -13.984 1 97.44 184 LEU B O 1
ATOM 3114 N N . PHE B 1 185 ? 0.857 0.418 -12.602 1 96.06 185 PHE B N 1
ATOM 3115 C CA . PHE B 1 185 ? 0.835 1.521 -13.555 1 96.06 185 PHE B CA 1
ATOM 3116 C C . PHE B 1 185 ? 2.234 2.088 -13.758 1 96.06 185 PHE B C 1
ATOM 3118 O O . PHE B 1 185 ? 2.574 2.537 -14.859 1 96.06 185 PHE B O 1
ATOM 3125 N N . MET B 1 186 ? 3.039 2.074 -12.711 1 96.81 186 MET B N 1
ATOM 3126 C CA . MET B 1 186 ? 4.422 2.529 -12.836 1 96.81 186 MET B CA 1
ATOM 3127 C C . MET B 1 186 ? 5.238 1.559 -13.68 1 96.81 186 MET B C 1
ATOM 3129 O O . MET B 1 186 ? 6.059 1.979 -14.5 1 96.81 186 MET B O 1
ATOM 3133 N N . LEU B 1 187 ? 5.027 0.274 -13.406 1 96.25 187 LEU B N 1
ATOM 3134 C CA . LEU B 1 187 ? 5.672 -0.746 -14.227 1 96.25 187 LEU B CA 1
ATOM 3135 C C . LEU B 1 187 ? 5.32 -0.562 -15.703 1 96.25 187 LEU B C 1
ATOM 3137 O O . LEU B 1 187 ? 6.199 -0.608 -16.562 1 96.25 187 LEU B O 1
ATOM 3141 N N . GLU B 1 188 ? 4.051 -0.366 -16.016 1 95 188 GLU B N 1
ATOM 3142 C CA . GLU B 1 188 ? 3.588 -0.154 -17.375 1 95 188 GLU B CA 1
ATOM 3143 C C . GLU B 1 188 ? 4.273 1.053 -18.016 1 95 188 GLU B C 1
ATOM 3145 O O . GLU B 1 188 ? 4.695 0.996 -19.172 1 95 188 GLU B O 1
ATOM 3150 N N . SER B 1 189 ? 4.371 2.135 -17.25 1 94.06 189 SER B N 1
ATOM 3151 C CA . SER B 1 189 ? 5.055 3.332 -17.734 1 94.06 189 SER B CA 1
ATOM 3152 C C . SER B 1 189 ? 6.512 3.039 -18.062 1 94.06 189 SER B C 1
ATOM 3154 O O . SER B 1 189 ? 7.031 3.512 -19.078 1 94.06 189 SER B O 1
ATOM 3156 N N . ALA B 1 190 ? 7.137 2.305 -17.188 1 92.5 190 ALA B N 1
ATOM 3157 C CA . ALA B 1 190 ? 8.531 1.938 -17.406 1 92.5 190 ALA B CA 1
ATOM 3158 C C . ALA B 1 190 ? 8.695 1.1 -18.672 1 92.5 190 ALA B C 1
ATOM 3160 O O . ALA B 1 190 ? 9.633 1.299 -19.438 1 92.5 190 ALA B O 1
ATOM 3161 N N . MET B 1 191 ? 7.82 0.185 -18.875 1 91.12 191 MET B N 1
ATOM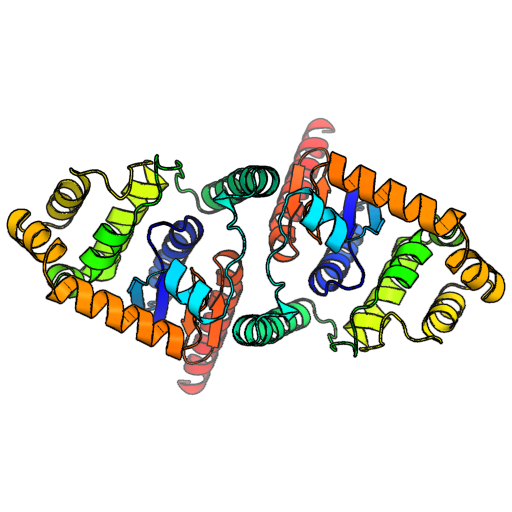 3162 C CA . MET B 1 191 ? 7.844 -0.655 -20.078 1 91.12 191 MET B CA 1
ATOM 3163 C C . MET B 1 191 ? 7.672 0.187 -21.328 1 91.12 191 MET B C 1
ATOM 3165 O O . MET B 1 191 ? 8.352 -0.041 -22.328 1 91.12 191 MET B O 1
ATOM 3169 N N . GLY B 1 192 ? 6.711 1.156 -21.219 1 87.81 192 GLY B N 1
ATOM 3170 C CA . GLY B 1 192 ? 6.508 2.061 -22.328 1 87.81 192 GLY B CA 1
ATOM 3171 C C . GLY B 1 192 ? 7.75 2.854 -22.703 1 87.81 192 GLY B C 1
ATOM 3172 O O . GLY B 1 192 ? 8.062 3.027 -23.875 1 87.81 192 GLY B O 1
ATOM 3173 N N . ARG B 1 193 ? 8.445 3.293 -21.719 1 86.69 193 ARG B N 1
ATOM 3174 C CA . ARG B 1 193 ? 9.672 4.055 -21.938 1 86.69 193 ARG B CA 1
ATOM 3175 C C . ARG B 1 193 ? 10.734 3.191 -22.594 1 86.69 193 ARG B C 1
ATOM 3177 O O . ARG B 1 193 ? 11.445 3.652 -23.5 1 86.69 193 ARG B O 1
ATOM 3184 N N . LEU B 1 194 ? 10.852 1.981 -22.156 1 83.5 194 LEU B N 1
ATOM 3185 C CA . LEU B 1 194 ? 11.836 1.056 -22.703 1 83.5 194 LEU B CA 1
ATOM 3186 C C . LEU B 1 194 ? 11.523 0.731 -24.156 1 83.5 194 LEU B C 1
ATOM 3188 O O . LEU B 1 194 ? 12.43 0.636 -25 1 83.5 194 LEU B O 1
ATOM 3192 N N . CYS B 1 195 ? 10.266 0.552 -24.438 1 82.25 195 CYS B N 1
ATOM 3193 C CA . CYS B 1 195 ? 9.852 0.264 -25.812 1 82.25 195 CYS B CA 1
ATOM 3194 C C . CYS B 1 195 ? 10.148 1.443 -26.734 1 82.25 195 CYS B C 1
ATOM 3196 O O . CYS B 1 195 ? 10.562 1.256 -27.875 1 82.25 195 CYS B O 1
ATOM 3198 N N . ARG B 1 196 ? 9.977 2.627 -26.219 1 81.88 196 ARG B N 1
ATOM 3199 C CA . ARG B 1 196 ? 10.242 3.826 -27.016 1 81.88 196 ARG B CA 1
ATOM 3200 C C . ARG B 1 196 ? 11.742 4.012 -27.234 1 81.88 196 ARG B C 1
ATOM 3202 O O . ARG B 1 196 ? 12.172 4.43 -28.312 1 81.88 196 ARG B O 1
ATOM 3209 N N . GLN B 1 197 ? 12.445 3.693 -26.266 1 80.62 197 GLN B N 1
ATOM 3210 C CA . GLN B 1 197 ? 13.891 3.807 -26.375 1 80.62 197 GLN B CA 1
ATOM 3211 C C . GLN B 1 197 ? 14.445 2.797 -27.375 1 80.62 197 GLN B C 1
ATOM 3213 O O . GLN B 1 197 ? 15.367 3.107 -28.125 1 80.62 197 GLN B O 1
ATOM 3218 N N . ASN B 1 198 ? 13.938 1.64 -27.328 1 74.75 198 ASN B N 1
ATOM 3219 C CA . ASN B 1 198 ? 14.375 0.606 -28.25 1 74.75 198 ASN B CA 1
ATOM 3220 C C . ASN B 1 198 ? 13.945 0.919 -29.688 1 74.75 198 ASN B C 1
ATOM 3222 O O . ASN B 1 198 ? 14.633 0.553 -30.641 1 74.75 198 ASN B O 1
ATOM 3226 N N . ALA B 1 199 ? 12.82 1.507 -29.875 1 76 199 ALA B N 1
ATOM 3227 C CA . ALA B 1 199 ? 12.352 1.917 -31.188 1 76 199 ALA B CA 1
ATOM 3228 C C . ALA B 1 199 ? 13.219 3.039 -31.75 1 76 199 ALA B C 1
ATOM 3230 O O . ALA B 1 199 ? 13.516 3.066 -32.938 1 76 199 ALA B O 1
ATOM 3231 N N . ASP B 1 200 ? 13.609 3.936 -30.906 1 70.62 200 ASP B N 1
ATOM 3232 C CA . ASP B 1 200 ? 14.453 5.051 -31.328 1 70.62 200 ASP B CA 1
ATOM 3233 C C . ASP B 1 200 ? 15.836 4.566 -31.75 1 70.62 200 ASP B C 1
ATOM 3235 O O . ASP B 1 200 ? 16.469 5.148 -32.656 1 70.62 200 ASP B O 1
ATOM 3239 N N . LEU B 1 201 ? 16.25 3.557 -31.188 1 69.44 201 LEU B N 1
ATOM 3240 C CA . LEU B 1 201 ? 17.562 3.021 -31.516 1 69.44 201 LEU B CA 1
ATOM 3241 C C . LEU B 1 201 ? 17.516 2.227 -32.812 1 69.44 201 LEU B C 1
ATOM 3243 O O . LEU B 1 201 ? 18.516 2.086 -33.531 1 69.44 201 LEU B O 1
ATOM 3247 N N . SER B 1 202 ? 16.375 1.598 -33 1 61.78 202 SER B N 1
ATOM 3248 C CA . SER B 1 202 ? 16.219 0.805 -34.219 1 61.78 202 SER B CA 1
ATOM 3249 C C . SER B 1 202 ? 15.938 1.694 -35.406 1 61.78 202 SER B C 1
ATOM 3251 O O . SER B 1 202 ? 16.016 1.239 -36.562 1 61.78 202 SER B O 1
ATOM 3253 N N . SER B 1 203 ? 15.547 2.904 -35.156 1 53.69 203 SER B N 1
ATOM 3254 C CA . SER B 1 203 ? 15.406 3.805 -36.312 1 53.69 203 SER B CA 1
ATOM 3255 C C . SER B 1 203 ? 16.734 4.5 -36.625 1 53.69 203 SER B C 1
ATOM 3257 O O . SER B 1 203 ? 17.031 4.773 -37.781 1 53.69 203 SER B O 1
#

pLDDT: mean 95.01, std 6.55, range [52.53, 98.94]

GO terms:
  GO:1901170 naphthalene catabolic process (P, IDA)
  GO:0018845 2-hydroxychromene-2-carboxylate isomerase activity (F, IDA)

InterPro domains:
  IPR001853 DSBA-like thioredoxin domain [PF01323] (3-191)
  IPR014440 HCCA isomerase/glutathione S-transferase kappa [PIRSF006386] (2-199)
  IPR036249 Thioredoxin-like superfamily [SSF52833] (1-197)
  IPR044087 2-hydroxychromene-2-carboxylate isomerase NahD-like [cd03022] (3-191)
  IPR051924 Glutathione S-transferase Kappa/NadH [PTHR42943] (3-193)

Solvent-accessible surface area (backbone atoms only — not comparable to full-atom values): 21614 Å² total; per-residue (Å²): 105,59,34,41,37,36,30,34,79,56,38,68,47,22,47,53,32,50,55,53,49,53,51,46,25,68,75,68,64,40,41,76,44,79,39,52,35,53,55,69,58,26,20,48,73,61,60,57,72,40,75,50,61,88,71,19,64,73,58,33,57,48,47,54,53,53,50,50,53,50,26,59,73,71,69,47,66,73,30,83,38,84,53,64,54,23,63,63,56,41,29,43,56,70,39,76,78,22,73,88,32,47,67,57,51,51,48,55,50,38,40,42,25,37,40,66,24,38,38,51,63,42,84,59,50,61,51,53,52,18,61,78,70,69,48,60,45,67,60,51,56,52,41,59,72,32,65,67,29,53,50,52,35,50,50,46,30,51,53,38,41,75,70,63,42,56,61,64,20,27,37,26,54,80,88,47,76,42,71,37,50,83,34,48,68,56,52,50,51,52,51,51,51,52,52,50,53,54,50,62,71,72,104,105,60,33,41,38,37,30,34,77,56,38,65,48,24,46,52,33,50,55,52,49,54,52,46,24,68,76,69,64,39,43,77,45,80,40,53,37,54,55,70,57,26,19,48,74,60,59,57,72,39,75,50,60,88,70,20,63,73,59,34,58,50,47,56,53,53,49,50,52,49,26,58,75,70,70,48,67,74,29,82,38,85,52,66,54,23,62,61,56,39,30,44,56,72,39,76,77,22,72,86,32,46,67,60,52,52,49,52,51,40,39,41,25,37,39,66,24,40,37,50,63,43,84,59,49,60,51,52,52,18,61,77,70,70,48,60,46,68,60,52,56,52,42,58,72,32,67,67,30,52,51,50,36,50,50,46,29,50,52,38,41,74,70,65,42,54,59,64,20,27,37,26,56,79,89,45,75,42,71,36,50,83,34,47,67,57,53,52,51,51,51,53,52,52,52,49,52,52,50,60,70,72,100

Foldseek 3Di:
DEKEWEDFLLDLQSLLLLLVVVVLCVVQVYHYHYFYADLVVLQVLVPNPDDDCVRPVVSVVVVVVVSVVSCVVSVAAFDAAPDRPQLLLSLLCPPPLNVVVVSVSSNLLSCCCTRVRYPNVPPCSLVVSCVSSVHDSVSSVVSSPDPVSVVVRVVSNVVCSVLVNNHPRWMDDDNDIDHTSVCVVVVSVVSVVVVVVVVVVVD/DEKEWEDFLLDLQSLLLLLVVVVLCVVQVYHYHYFYADLVVLQVLVPNPDDDCVRPVVSVVVVVVVSVVSCVVSVAAFDAAPDRPQLLLSLLCPPPLNVVVVSVSSNLLSCCCTRVRYPNVPPCSLVVSCVSSVHDSVSSVVSSPDPVSVVVRVVSNVVCSVLVNNHPRWMDDDNDIDHTSVCVVVVSVVSVVVVVVVVVVVD